Protein AF-A0A968VS50-F1 (afdb_monomer_lite)

pLDDT: mean 87.16, std 15.45, range [24.31, 98.12]

Secondary structure (DSSP, 8-state):
--SS-TTTTHHHHHHHHHHHHHHHHH-TT-EEEE-SS-HHHHHHHHHHH-TTSEEEE--SGGGHHHHHHHHHT--GGGEEEE--EETTEEEE-EEEETTEE-HHHHHHHHHHTHHHHTTTPPTT-TTSHHHHHHHHHHSSEEEGGGGSSSTT---GGG-SSHHHHHHHT--HHHHHHHHHHHHHHHHHHHHHHHH-TTS-HHHHS-------SHHHHHHHHHH---EEEEEEEE-TT-SSTTS-TTSEEEEEEEEETTEEEEPP-----HHHHHHHIIIIIHHHHHHHHHHHHT-HHHHHHHHHTSTT---HHHHHHHHHHHHHSGGGHHHHHHHHS------------------------EEEEPPP---TTS----STTTTTTTTS--EE---TTSHHHHHHHHHHHHHHHHHHHHS----B---EEEEEE--TT----SSPPPPHHHHHH----TTSTT--EEEEHHHHHHH-TTB--TTEEEEEEETT-EE--HHHHHHHHHHHHHTTTSEEEESS----EEEEETTEEEEEEETTEEEE-S-EEE--GGGHHHHHHTTT-----EEEEEEEEEE-GGGGT-S-PPEEEEEEEETTEEEEEEEETTTEEEEEE--SS--GGGB--SSS---SPPTTHHHHHHHHHTTTB--SS--EEEEEEEEEEE-SSS--EEEE-SS-TTEEEEE--TT-HHHHHHHHHHHHHHHHHHSS-EEE-HHHHSS--EEE-GGG-GGGGG--

Structure (mmCIF, N/CA/C/O backbone):
data_AF-A0A968VS50-F1
#
_entry.id   AF-A0A968VS50-F1
#
loop_
_atom_site.group_PDB
_atom_site.id
_atom_site.type_symbol
_atom_site.label_atom_id
_atom_site.label_alt_id
_atom_site.label_comp_id
_atom_site.label_asym_id
_atom_site.label_entity_id
_atom_site.label_seq_id
_atom_site.pdbx_PDB_ins_code
_atom_site.Cartn_x
_atom_site.Cartn_y
_atom_site.Cartn_z
_atom_site.occupancy
_atom_site.B_iso_or_equiv
_atom_site.auth_seq_id
_atom_site.auth_comp_id
_atom_site.auth_asym_id
_atom_site.auth_atom_id
_atom_site.pdbx_PDB_model_num
ATOM 1 N N . MET A 1 1 ? 20.458 -5.448 -31.251 1.00 41.75 1 MET A N 1
ATOM 2 C CA . MET A 1 1 ? 19.300 -4.591 -31.596 1.00 41.75 1 MET A CA 1
ATOM 3 C C . MET A 1 1 ? 17.964 -5.256 -31.266 1.00 41.75 1 MET A C 1
ATOM 5 O O . MET A 1 1 ? 16.954 -4.964 -31.891 1.00 41.75 1 MET A O 1
ATOM 9 N N . HIS A 1 2 ? 17.900 -6.093 -30.235 1.00 52.62 2 HIS A N 1
ATOM 10 C CA . HIS A 1 2 ? 16.619 -6.497 -29.668 1.00 52.62 2 HIS A CA 1
ATOM 11 C C . HIS A 1 2 ? 16.722 -6.304 -28.158 1.00 52.62 2 HIS A C 1
ATOM 13 O O . HIS A 1 2 ? 17.780 -6.543 -27.582 1.00 52.62 2 HIS A O 1
ATOM 19 N N . ASP A 1 3 ? 15.669 -5.733 -27.574 1.00 48.69 3 ASP A N 1
ATOM 20 C CA . ASP A 1 3 ? 15.608 -5.327 -26.161 1.00 48.69 3 ASP A CA 1
ATOM 21 C C . ASP A 1 3 ? 15.665 -6.506 -25.198 1.00 48.69 3 ASP A C 1
ATOM 23 O O . ASP A 1 3 ? 16.250 -6.473 -24.122 1.00 48.69 3 ASP A O 1
ATOM 27 N N . GLU A 1 4 ? 15.070 -7.598 -25.645 1.00 58.56 4 GLU A N 1
ATOM 28 C CA . GLU A 1 4 ? 14.994 -8.840 -24.918 1.00 58.56 4 GLU A CA 1
ATOM 29 C C . GLU A 1 4 ? 16.000 -9.771 -25.581 1.00 58.56 4 GLU A C 1
ATOM 31 O O . GLU A 1 4 ? 16.084 -9.820 -26.812 1.00 58.56 4 GLU A O 1
ATOM 36 N N . ALA A 1 5 ? 16.799 -10.473 -24.780 1.00 54.56 5 ALA A N 1
ATOM 37 C CA . ALA A 1 5 ? 17.771 -11.416 -25.298 1.00 54.56 5 ALA A CA 1
ATOM 38 C C . ALA A 1 5 ? 17.002 -12.563 -25.968 1.00 54.56 5 ALA A C 1
ATOM 40 O O . ALA A 1 5 ? 16.513 -13.487 -25.317 1.00 54.56 5 ALA A O 1
ATOM 41 N N . PHE A 1 6 ? 16.825 -12.399 -27.274 1.00 53.97 6 PHE A N 1
ATOM 42 C CA . PHE A 1 6 ? 15.769 -12.934 -28.125 1.00 53.97 6 PHE A CA 1
ATOM 43 C C . PHE A 1 6 ? 15.953 -14.427 -28.397 1.00 53.97 6 PHE A C 1
ATOM 45 O O . PHE A 1 6 ? 16.160 -14.828 -29.532 1.00 53.97 6 PHE A O 1
ATOM 52 N N . TRP A 1 7 ? 16.025 -15.226 -27.329 1.00 62.31 7 TRP A N 1
ATOM 53 C CA . TRP A 1 7 ? 16.368 -16.651 -27.324 1.00 62.31 7 TRP A CA 1
ATOM 54 C C . TRP A 1 7 ? 16.539 -17.210 -25.893 1.00 62.31 7 TRP A C 1
ATOM 56 O O . TRP A 1 7 ? 16.279 -18.391 -25.660 1.00 62.31 7 TRP A O 1
ATOM 66 N N . ILE A 1 8 ? 17.021 -16.408 -24.926 1.00 66.81 8 ILE A N 1
ATOM 67 C CA . ILE A 1 8 ? 17.476 -16.884 -23.594 1.00 66.81 8 ILE A CA 1
ATOM 68 C C . ILE A 1 8 ? 16.507 -16.578 -22.442 1.00 66.81 8 ILE A C 1
ATOM 70 O O . ILE A 1 8 ? 16.835 -16.837 -21.284 1.00 66.81 8 ILE A O 1
ATOM 74 N N . ASN A 1 9 ? 15.289 -16.098 -22.714 1.00 88.12 9 ASN A N 1
ATOM 75 C CA . ASN A 1 9 ? 14.320 -15.754 -21.662 1.00 88.12 9 ASN A CA 1
ATOM 76 C C . ASN A 1 9 ? 13.769 -16.969 -20.883 1.00 88.12 9 ASN A C 1
ATOM 78 O O . ASN A 1 9 ? 12.907 -16.805 -20.023 1.00 88.12 9 ASN A O 1
ATOM 82 N N . PHE A 1 10 ? 14.265 -18.184 -21.143 1.00 91.44 10 PHE A N 1
ATOM 83 C CA . PHE A 1 10 ? 13.869 -19.431 -20.479 1.00 91.44 10 PHE A CA 1
ATOM 84 C C . PHE A 1 10 ? 13.774 -19.304 -18.951 1.00 91.44 10 PHE A C 1
ATOM 86 O O . PHE A 1 10 ? 12.756 -19.674 -18.367 1.00 91.44 10 PHE A O 1
ATOM 93 N N . TYR A 1 11 ? 14.812 -18.767 -18.301 1.00 91.56 11 TYR A N 1
ATOM 94 C CA . TYR A 1 11 ? 14.841 -18.638 -16.840 1.00 91.56 11 TYR A CA 1
ATOM 95 C C . TYR A 1 11 ? 13.821 -17.618 -16.329 1.00 91.56 11 TYR A C 1
ATOM 97 O O . TYR A 1 11 ? 13.159 -17.858 -15.320 1.00 91.56 11 TYR A O 1
ATOM 105 N N . GLN A 1 12 ? 13.632 -16.526 -17.066 1.00 91.94 12 GLN A N 1
ATOM 106 C CA . GLN A 1 12 ? 12.697 -15.460 -16.720 1.00 91.94 12 GLN A CA 1
ATOM 107 C C . GLN A 1 12 ? 11.252 -15.923 -16.869 1.00 91.94 12 GLN A C 1
ATOM 109 O O . GLN A 1 12 ? 10.466 -15.757 -15.942 1.00 91.94 12 GLN A O 1
ATOM 114 N N . LEU A 1 13 ? 10.918 -16.598 -17.972 1.00 93.62 13 LEU A N 1
ATOM 115 C CA . LEU A 1 13 ? 9.596 -17.195 -18.161 1.00 93.62 13 LEU A CA 1
ATOM 116 C C . LEU A 1 13 ? 9.286 -18.213 -17.056 1.00 93.62 13 LEU A C 1
ATOM 118 O O . LEU A 1 13 ? 8.202 -18.155 -16.479 1.00 93.62 13 LEU A O 1
ATOM 122 N N . ARG A 1 14 ? 10.245 -19.074 -16.682 1.00 93.75 14 ARG A N 1
ATOM 123 C CA . ARG A 1 14 ? 10.064 -20.017 -15.563 1.00 93.75 14 ARG A CA 1
ATOM 124 C C . ARG A 1 14 ? 9.840 -19.322 -14.224 1.00 93.75 14 ARG A C 1
ATOM 126 O O . ARG A 1 14 ? 8.967 -19.750 -13.475 1.00 93.75 14 ARG A O 1
ATOM 133 N N . LEU A 1 15 ? 10.598 -18.266 -13.930 1.00 95.00 15 LEU A N 1
ATOM 134 C CA . LEU A 1 15 ? 10.421 -17.478 -12.710 1.00 95.00 15 LEU A CA 1
ATOM 135 C C . LEU A 1 15 ? 9.034 -16.826 -12.665 1.00 95.00 15 LEU A C 1
ATOM 137 O O . LEU A 1 15 ? 8.356 -16.860 -11.639 1.00 95.00 15 LEU A O 1
ATOM 141 N N . PHE A 1 16 ? 8.597 -16.242 -13.780 1.00 96.00 16 PHE A N 1
ATOM 142 C CA . PHE A 1 16 ? 7.290 -15.599 -13.868 1.00 96.00 16 PHE A CA 1
ATOM 143 C C . PHE A 1 16 ? 6.165 -16.612 -13.639 1.00 96.00 16 PHE A C 1
ATOM 145 O O . PHE A 1 16 ? 5.224 -16.326 -12.901 1.00 96.00 16 PHE A O 1
ATOM 152 N N . GLU A 1 17 ? 6.281 -17.812 -14.216 1.00 95.62 17 GLU A N 1
ATOM 153 C CA . GLU A 1 17 ? 5.327 -18.894 -13.972 1.00 95.62 17 GLU A CA 1
ATOM 154 C C . GLU A 1 17 ? 5.295 -19.324 -12.509 1.00 95.62 17 GLU A C 1
ATOM 156 O O . GLU A 1 17 ? 4.209 -19.367 -11.939 1.00 95.62 17 GLU A O 1
ATOM 161 N N . SER A 1 18 ? 6.450 -19.570 -11.879 1.00 96.44 18 SER A N 1
ATOM 162 C CA . SER A 1 18 ? 6.471 -20.019 -10.481 1.00 96.44 18 SER A CA 1
ATOM 163 C C . SER A 1 18 ? 5.811 -19.008 -9.542 1.00 96.44 18 SER A C 1
ATOM 165 O O . SER A 1 18 ? 5.086 -19.387 -8.628 1.00 96.44 18 SER A O 1
ATOM 167 N N . VAL A 1 19 ? 5.997 -17.708 -9.802 1.00 96.44 19 VAL A N 1
ATOM 168 C CA . VAL A 1 19 ? 5.354 -16.650 -9.010 1.00 96.44 19 VAL A CA 1
ATOM 169 C C . VAL A 1 19 ? 3.837 -16.646 -9.210 1.00 96.44 19 VAL A C 1
ATOM 171 O O . VAL A 1 19 ? 3.094 -16.485 -8.242 1.00 96.44 19 VAL A O 1
ATOM 174 N N . ILE A 1 20 ? 3.353 -16.832 -10.441 1.00 96.75 20 ILE A N 1
ATOM 175 C CA . ILE A 1 20 ? 1.912 -16.888 -10.719 1.00 96.75 20 ILE A CA 1
ATOM 176 C C . ILE A 1 20 ? 1.271 -18.141 -10.117 1.00 96.75 20 ILE A C 1
ATOM 178 O O . ILE A 1 20 ? 0.179 -18.040 -9.557 1.00 96.75 20 ILE A O 1
ATOM 182 N N . GLU A 1 21 ? 1.934 -19.294 -10.185 1.00 96.50 21 GLU A N 1
ATOM 183 C CA . GLU A 1 21 ? 1.458 -20.539 -9.572 1.00 96.50 21 GLU A CA 1
ATOM 184 C C . GLU A 1 21 ? 1.296 -20.383 -8.050 1.00 96.50 21 GLU A C 1
ATOM 186 O O . GLU A 1 21 ? 0.225 -20.686 -7.511 1.00 96.50 21 GLU A O 1
ATOM 191 N N . ASP A 1 22 ? 2.295 -19.809 -7.373 1.00 95.62 22 ASP A N 1
ATOM 192 C CA . ASP A 1 22 ? 2.225 -19.500 -5.941 1.00 95.62 22 ASP A CA 1
ATOM 193 C C . ASP A 1 22 ? 1.134 -18.466 -5.631 1.00 95.62 22 ASP A C 1
ATOM 195 O O . ASP A 1 22 ? 0.355 -18.636 -4.688 1.00 95.62 22 ASP A O 1
ATOM 199 N N . MET A 1 23 ? 1.020 -17.410 -6.441 1.00 96.94 23 MET A N 1
ATOM 200 C CA . MET A 1 23 ? -0.005 -16.379 -6.269 1.00 96.94 23 MET A CA 1
ATOM 201 C C . MET A 1 23 ? -1.415 -16.968 -6.380 1.00 96.94 23 MET A C 1
ATOM 203 O O . MET A 1 23 ? -2.275 -16.671 -5.551 1.00 96.94 23 MET A O 1
ATOM 207 N N . LEU A 1 24 ? -1.671 -17.826 -7.369 1.00 94.31 24 LEU A N 1
ATOM 208 C CA . LEU A 1 24 ? -2.971 -18.474 -7.545 1.00 94.31 24 LEU A CA 1
ATOM 209 C C . LEU A 1 24 ? -3.288 -19.462 -6.413 1.00 94.31 24 LEU A C 1
ATOM 211 O O . LEU A 1 24 ? -4.457 -19.611 -6.049 1.00 94.31 24 LEU A O 1
ATOM 215 N N . ALA A 1 25 ? -2.273 -20.100 -5.827 1.00 92.06 25 ALA A N 1
ATOM 216 C CA . ALA A 1 25 ? -2.442 -21.006 -4.695 1.00 92.06 25 ALA A CA 1
ATOM 217 C C . ALA A 1 25 ? -2.683 -20.270 -3.363 1.00 92.06 25 ALA A C 1
ATOM 219 O O . ALA A 1 25 ? -3.529 -20.689 -2.570 1.00 92.06 25 ALA A O 1
ATOM 220 N N . ILE A 1 26 ? -1.948 -19.185 -3.106 1.00 90.38 26 ILE A N 1
ATOM 221 C CA . ILE A 1 26 ? -1.891 -18.512 -1.798 1.00 90.38 26 ILE A CA 1
ATOM 222 C C . ILE A 1 26 ? -2.847 -17.316 -1.735 1.00 90.38 26 ILE A C 1
ATOM 224 O O . ILE A 1 26 ? -3.535 -17.111 -0.733 1.00 90.38 26 ILE A O 1
ATOM 228 N N . CYS A 1 27 ? -2.898 -16.507 -2.792 1.00 88.06 27 CYS A N 1
ATOM 229 C CA . CYS A 1 27 ? -3.612 -15.234 -2.826 1.00 88.06 27 CYS A CA 1
ATOM 230 C C . CYS A 1 27 ? -4.260 -14.971 -4.202 1.00 88.06 27 CYS A C 1
ATOM 232 O O . CYS A 1 27 ? -3.963 -13.967 -4.848 1.00 88.06 27 CYS A O 1
ATOM 234 N N . PRO A 1 28 ? -5.235 -15.793 -4.641 1.00 90.88 28 PRO A N 1
ATOM 235 C CA . PRO A 1 28 ? -5.781 -15.768 -6.010 1.00 90.88 28 PRO A CA 1
ATOM 236 C C . PRO A 1 28 ? -6.480 -14.460 -6.418 1.00 90.88 28 PRO A C 1
ATOM 238 O O . PRO A 1 28 ? -6.901 -14.301 -7.561 1.00 90.88 28 PRO A O 1
ATOM 241 N N . GLN A 1 29 ? -6.676 -13.529 -5.483 1.00 88.06 29 GLN A N 1
ATOM 242 C CA . GLN A 1 29 ? -7.247 -12.210 -5.750 1.00 88.06 29 GLN A CA 1
ATOM 243 C C . GLN A 1 29 ? -6.201 -11.097 -5.886 1.00 88.06 29 GLN A C 1
ATOM 245 O O . GLN A 1 29 ? -6.599 -9.978 -6.231 1.00 88.06 29 GLN A O 1
ATOM 250 N N . ALA A 1 30 ? -4.923 -11.386 -5.627 1.00 92.94 30 ALA A N 1
ATOM 251 C CA . ALA A 1 30 ? -3.821 -10.442 -5.742 1.00 92.94 30 ALA A CA 1
ATOM 252 C C . ALA A 1 30 ? -3.549 -10.061 -7.203 1.00 92.94 30 ALA A C 1
ATOM 254 O O . ALA A 1 30 ? -3.899 -10.790 -8.132 1.00 92.94 30 ALA A O 1
ATOM 255 N N . TRP A 1 31 ? -2.940 -8.890 -7.382 1.00 95.19 31 TRP A N 1
ATOM 256 C CA . TRP A 1 31 ? -2.419 -8.436 -8.666 1.00 95.19 31 TRP A CA 1
ATOM 257 C C . TRP A 1 31 ? -0.931 -8.757 -8.756 1.00 95.19 31 TRP A C 1
ATOM 259 O O . TRP A 1 31 ? -0.174 -8.403 -7.853 1.00 95.19 31 TRP A O 1
ATOM 269 N N . TYR A 1 32 ? -0.514 -9.356 -9.867 1.00 96.12 32 TYR A N 1
ATOM 270 C CA . TYR A 1 32 ? 0.888 -9.446 -10.245 1.00 96.12 32 TYR A CA 1
ATOM 271 C C . TYR A 1 32 ? 1.262 -8.216 -11.075 1.00 96.12 32 TYR A C 1
ATOM 273 O O . TYR A 1 32 ? 0.777 -8.045 -12.197 1.00 96.12 32 TYR A O 1
ATOM 281 N N . ILE A 1 33 ? 2.089 -7.342 -10.496 1.00 95.69 33 ILE A N 1
ATOM 282 C CA . ILE A 1 33 ? 2.644 -6.165 -11.171 1.00 95.69 33 ILE A CA 1
ATOM 283 C C . ILE A 1 33 ? 4.039 -6.539 -11.665 1.00 95.69 33 ILE A C 1
ATOM 285 O O . ILE A 1 33 ? 4.970 -6.640 -10.869 1.00 95.69 33 ILE A O 1
ATOM 289 N N . GLN A 1 34 ? 4.167 -6.762 -12.970 1.00 94.31 34 GLN A N 1
ATOM 290 C CA . GLN A 1 34 ? 5.419 -7.152 -13.599 1.00 94.31 34 GLN A CA 1
ATOM 291 C C . GLN A 1 34 ? 6.181 -5.941 -14.149 1.00 94.31 34 GLN A C 1
ATOM 293 O O . GLN A 1 34 ? 5.671 -5.203 -14.982 1.00 94.31 34 GLN A O 1
ATOM 298 N N . ILE A 1 35 ? 7.427 -5.781 -13.731 1.00 92.06 35 ILE A N 1
ATOM 299 C CA . ILE A 1 35 ? 8.371 -4.749 -14.188 1.00 92.06 35 ILE A CA 1
ATOM 300 C C . ILE A 1 35 ? 9.684 -5.338 -14.714 1.00 92.06 35 ILE A C 1
ATOM 302 O O . ILE A 1 35 ? 10.461 -4.640 -15.355 1.00 92.06 35 ILE A O 1
ATOM 306 N N . ALA A 1 36 ? 9.953 -6.616 -14.445 1.00 89.50 36 ALA A N 1
ATOM 307 C CA . ALA A 1 36 ? 11.129 -7.306 -14.940 1.00 89.50 36 ALA A CA 1
ATOM 308 C C . ALA A 1 36 ? 10.938 -7.693 -16.409 1.00 89.50 36 ALA A C 1
ATOM 310 O O . ALA A 1 36 ? 9.957 -8.346 -16.777 1.00 89.50 36 ALA A O 1
ATOM 311 N N . ASN A 1 37 ? 11.919 -7.333 -17.233 1.00 88.00 37 ASN A N 1
ATOM 312 C CA . ASN A 1 37 ? 11.958 -7.769 -18.618 1.00 88.00 37 ASN A CA 1
ATOM 313 C C . ASN A 1 37 ? 12.189 -9.290 -18.719 1.00 88.00 37 ASN A C 1
ATOM 315 O O . ASN A 1 37 ? 12.874 -9.866 -17.866 1.00 88.00 37 ASN A O 1
ATOM 319 N N . PRO A 1 38 ? 11.620 -9.960 -19.737 1.00 90.81 38 PRO A N 1
ATOM 320 C CA . PRO A 1 38 ? 10.837 -9.392 -20.841 1.00 90.81 38 PRO A CA 1
ATOM 321 C C . PRO A 1 38 ? 9.368 -9.110 -20.469 1.00 90.81 38 PRO A C 1
ATOM 323 O O . PRO A 1 38 ? 8.590 -10.042 -20.239 1.00 90.81 38 PRO A O 1
ATOM 326 N N . VAL A 1 39 ? 8.940 -7.841 -20.450 1.00 93.50 39 VAL A N 1
ATOM 327 C CA . VAL A 1 39 ? 7.535 -7.505 -20.149 1.00 93.50 39 VAL A CA 1
ATOM 328 C C . VAL A 1 39 ? 6.629 -7.936 -21.307 1.00 93.50 39 VAL A C 1
ATOM 330 O O . VAL A 1 39 ? 5.550 -8.481 -21.067 1.00 93.50 39 VAL A O 1
ATOM 333 N N . LYS A 1 40 ? 7.069 -7.788 -22.564 1.00 93.56 40 LYS A N 1
ATOM 334 C CA . LYS A 1 40 ? 6.284 -8.184 -23.746 1.00 93.56 40 LYS A CA 1
ATOM 335 C C . LYS A 1 40 ? 6.015 -9.684 -23.783 1.00 93.56 40 LYS A C 1
ATOM 337 O O . LYS A 1 40 ? 4.853 -10.109 -23.817 1.00 93.56 40 LYS A O 1
ATOM 342 N N . ALA A 1 41 ? 7.079 -10.489 -23.765 1.00 94.19 41 ALA A N 1
ATOM 343 C CA . ALA A 1 41 ? 6.965 -11.944 -23.795 1.00 94.19 41 ALA A CA 1
ATOM 344 C C . ALA A 1 41 ? 6.325 -12.478 -22.506 1.00 94.19 41 ALA A C 1
ATOM 346 O O . ALA A 1 41 ? 5.437 -13.326 -22.575 1.00 94.19 41 ALA A O 1
ATOM 347 N N . GLY A 1 42 ? 6.698 -11.929 -21.344 1.00 95.12 42 GLY A N 1
ATOM 348 C CA . GLY A 1 42 ? 6.170 -12.332 -20.042 1.00 95.12 42 GLY A CA 1
ATOM 349 C C . GLY A 1 42 ? 4.662 -12.128 -19.921 1.00 95.12 42 GLY A C 1
ATOM 350 O O . GLY A 1 42 ? 3.941 -13.077 -19.627 1.00 95.12 42 GLY A O 1
ATOM 351 N N . ILE A 1 43 ? 4.149 -10.927 -20.207 1.00 97.31 43 ILE A N 1
ATOM 352 C CA . ILE A 1 43 ? 2.703 -10.654 -20.132 1.00 97.31 43 ILE A CA 1
ATOM 353 C C . ILE A 1 43 ? 1.933 -11.478 -21.165 1.00 97.31 43 ILE A C 1
ATOM 355 O O . ILE A 1 43 ? 0.890 -12.039 -20.833 1.00 97.31 43 ILE A O 1
ATOM 359 N N . THR A 1 44 ? 2.453 -11.601 -22.391 1.00 97.50 44 THR A N 1
ATOM 360 C CA . THR A 1 44 ? 1.835 -12.432 -23.436 1.00 97.50 44 THR A CA 1
ATOM 361 C C . THR A 1 44 ? 1.737 -13.894 -22.992 1.00 97.50 44 THR A C 1
ATOM 363 O O . THR A 1 44 ? 0.673 -14.506 -23.083 1.00 97.50 44 THR A O 1
ATOM 366 N N . HIS A 1 45 ? 2.830 -14.456 -22.470 1.00 96.75 45 HIS A N 1
ATOM 367 C CA . HIS A 1 45 ? 2.895 -15.833 -21.981 1.00 96.75 45 HIS A CA 1
ATOM 368 C C . HIS A 1 45 ? 1.945 -16.079 -20.815 1.00 96.75 45 HIS A C 1
ATOM 370 O O . HIS A 1 45 ? 1.096 -16.972 -20.872 1.00 96.75 45 HIS A O 1
ATOM 376 N N . LEU A 1 46 ? 2.055 -15.256 -19.771 1.00 97.25 46 LEU A N 1
ATOM 377 C CA . LEU A 1 46 ? 1.272 -15.425 -18.557 1.00 97.25 46 LEU A CA 1
ATOM 378 C C . LEU A 1 46 ? -0.223 -15.248 -18.821 1.00 97.25 46 LEU A C 1
ATOM 380 O O . LEU A 1 46 ? -1.015 -16.041 -18.328 1.00 97.25 46 LEU A O 1
ATOM 384 N N . ALA A 1 47 ? -0.622 -14.273 -19.641 1.00 96.38 47 ALA A N 1
ATOM 385 C CA . ALA A 1 47 ? -2.029 -14.068 -19.972 1.00 96.38 47 ALA A CA 1
ATOM 386 C C . ALA A 1 47 ? -2.623 -15.212 -20.810 1.00 96.38 47 ALA A C 1
ATOM 388 O O . ALA A 1 47 ? -3.797 -15.545 -20.647 1.00 96.38 47 ALA A O 1
ATOM 389 N N . ARG A 1 48 ? -1.825 -15.833 -21.693 1.00 96.81 48 ARG A N 1
ATOM 390 C CA . ARG A 1 48 ? -2.243 -17.018 -22.460 1.00 96.81 48 ARG A CA 1
ATOM 391 C C . ARG A 1 48 ? -2.407 -18.246 -21.569 1.00 96.81 48 ARG A C 1
ATOM 393 O O . ARG A 1 48 ? -3.346 -19.017 -21.762 1.00 96.81 48 ARG A O 1
ATOM 400 N N . ARG A 1 49 ? -1.476 -18.450 -20.635 1.00 96.62 49 ARG A N 1
ATOM 401 C CA . ARG A 1 49 ? -1.398 -19.664 -19.812 1.00 96.62 49 ARG A CA 1
ATOM 402 C C . ARG A 1 49 ? -2.266 -19.608 -18.552 1.00 96.62 49 ARG A C 1
ATOM 404 O O . ARG A 1 49 ? -2.824 -20.636 -18.181 1.00 96.62 49 ARG A O 1
ATOM 411 N N . TYR A 1 50 ? -2.409 -18.430 -17.949 1.00 96.81 50 TYR A N 1
ATOM 412 C CA . TYR A 1 50 ? -3.113 -18.192 -16.684 1.00 96.81 50 TYR A CA 1
ATOM 413 C C . TYR A 1 50 ? -4.161 -17.072 -16.836 1.00 96.81 50 TYR A C 1
ATOM 415 O O . TYR A 1 50 ? -4.031 -16.009 -16.223 1.00 96.81 50 TYR A O 1
ATOM 423 N N . PRO A 1 51 ? -5.206 -17.259 -17.664 1.00 94.31 51 PRO A N 1
ATOM 424 C CA . PRO A 1 51 ? -6.205 -16.222 -17.947 1.00 94.31 51 PRO A CA 1
ATOM 425 C C . PRO A 1 51 ? -7.017 -15.767 -16.719 1.00 94.31 51 PRO A C 1
ATOM 427 O O . PRO A 1 51 ? -7.680 -14.732 -16.762 1.00 94.31 51 PRO A O 1
ATOM 430 N N . GLU A 1 52 ? -7.009 -16.535 -15.630 1.00 93.50 52 GLU A N 1
ATOM 431 C CA . GLU A 1 52 ? -7.624 -16.191 -14.348 1.00 93.50 52 GLU A CA 1
ATOM 432 C C . GLU A 1 52 ? -6.777 -15.242 -13.487 1.00 93.50 52 GLU A C 1
ATOM 434 O O . GLU A 1 52 ? -7.312 -14.618 -12.565 1.00 93.50 52 GLU A O 1
ATOM 439 N N . ALA A 1 53 ? -5.473 -15.138 -13.759 1.00 95.56 53 ALA A N 1
ATOM 440 C CA . ALA A 1 53 ? -4.560 -14.323 -12.975 1.00 95.56 53 ALA A CA 1
ATOM 441 C C . ALA A 1 53 ? -4.734 -12.834 -13.305 1.00 95.56 53 ALA A C 1
ATOM 443 O O . ALA A 1 53 ? -4.848 -12.427 -14.462 1.00 95.56 53 ALA A O 1
ATOM 444 N N . LYS A 1 54 ? -4.726 -11.987 -12.271 1.00 95.69 54 LYS A N 1
ATOM 445 C CA . LYS A 1 54 ? -4.774 -10.531 -12.438 1.00 95.69 54 LYS A CA 1
ATOM 446 C C . LYS A 1 54 ? -3.359 -10.018 -12.663 1.00 95.69 54 LYS A C 1
ATOM 448 O O . LYS A 1 54 ? -2.587 -9.903 -11.715 1.00 95.69 54 LYS A O 1
ATOM 453 N N . ILE A 1 55 ? -3.018 -9.742 -13.914 1.00 96.44 55 ILE A N 1
ATOM 454 C CA . ILE A 1 55 ? -1.654 -9.398 -14.318 1.00 96.44 55 ILE A CA 1
ATOM 455 C C . ILE A 1 55 ? -1.646 -8.025 -14.988 1.00 96.44 55 ILE A C 1
ATOM 457 O O . ILE A 1 55 ? -2.519 -7.712 -15.799 1.00 96.44 55 ILE A O 1
ATOM 461 N N . VAL A 1 56 ? -0.637 -7.223 -14.670 1.00 96.94 56 VAL A N 1
ATOM 462 C CA . VAL A 1 56 ? -0.303 -5.995 -15.393 1.00 96.94 56 VAL A CA 1
ATOM 463 C C . VAL A 1 56 ? 1.204 -5.863 -15.495 1.00 96.94 56 VAL A C 1
ATOM 465 O O . VAL A 1 56 ? 1.908 -6.103 -14.519 1.00 96.94 56 VAL A O 1
ATOM 468 N N . GLY A 1 57 ? 1.703 -5.476 -16.663 1.00 96.88 57 GLY A N 1
ATOM 469 C CA . GLY A 1 57 ? 3.097 -5.088 -16.821 1.00 96.88 57 GLY A CA 1
ATOM 470 C C . GLY A 1 57 ? 3.263 -3.570 -16.785 1.00 96.88 57 GLY A C 1
ATOM 471 O O . GLY A 1 57 ? 2.382 -2.840 -17.238 1.00 96.88 57 GLY A O 1
ATOM 472 N N . LEU A 1 58 ? 4.400 -3.082 -16.307 1.00 95.12 58 LEU A N 1
ATOM 473 C CA . LEU A 1 58 ? 4.777 -1.668 -16.302 1.00 95.12 58 LEU A CA 1
ATOM 474 C C . LEU A 1 58 ? 6.197 -1.525 -16.867 1.00 95.12 58 LEU A C 1
ATOM 476 O O . LEU A 1 58 ? 7.013 -2.429 -16.728 1.00 95.12 58 LEU A O 1
ATOM 480 N N . CYS A 1 59 ? 6.468 -0.401 -17.525 1.00 91.19 59 CYS A N 1
ATOM 481 C CA . CYS A 1 59 ? 7.765 -0.062 -18.110 1.00 91.19 59 CYS A CA 1
ATOM 482 C C . CYS A 1 59 ? 7.930 1.467 -18.105 1.00 91.19 59 CYS A C 1
ATOM 484 O O . CYS A 1 59 ? 6.940 2.196 -18.011 1.00 91.19 59 CYS A O 1
ATOM 486 N N . HIS A 1 60 ? 9.167 1.953 -18.210 1.00 88.00 60 HIS A N 1
ATOM 487 C CA . HIS A 1 60 ? 9.515 3.378 -18.198 1.00 88.00 60 HIS A CA 1
ATOM 488 C C . HIS A 1 60 ? 9.644 3.997 -19.589 1.00 88.00 60 HIS A C 1
ATOM 490 O O . HIS A 1 60 ? 9.752 5.219 -19.681 1.00 88.00 60 HIS A O 1
ATOM 496 N N . GLY A 1 61 ? 9.610 3.194 -20.661 1.00 82.00 61 GLY A N 1
ATOM 497 C CA . GLY A 1 61 ? 9.894 3.645 -22.030 1.00 82.00 61 GLY A CA 1
ATOM 498 C C . GLY A 1 61 ? 9.058 4.852 -22.477 1.00 82.00 61 GLY A C 1
ATOM 499 O O . GLY A 1 61 ? 9.555 5.744 -23.165 1.00 82.00 61 GLY A O 1
ATOM 500 N N . PHE A 1 62 ? 7.816 4.971 -21.997 1.00 88.31 62 PHE A N 1
ATOM 501 C CA . PHE A 1 62 ? 6.944 6.119 -22.277 1.00 88.31 62 PHE A CA 1
ATOM 502 C C . PHE A 1 62 ? 7.483 7.470 -21.775 1.00 88.31 62 PHE A C 1
ATOM 504 O O . PHE A 1 62 ? 7.049 8.523 -22.251 1.00 88.31 62 PHE A O 1
ATOM 511 N N . GLY A 1 63 ? 8.442 7.464 -20.843 1.00 89.31 63 GLY A N 1
ATOM 512 C CA . GLY A 1 63 ? 9.089 8.660 -20.306 1.00 89.31 63 GLY A CA 1
ATOM 513 C C . GLY A 1 63 ? 9.742 9.544 -21.376 1.00 89.31 63 GLY A C 1
ATOM 514 O O . GLY A 1 63 ? 9.851 10.754 -21.168 1.00 89.31 63 GLY A O 1
ATOM 515 N N . GLY A 1 64 ? 10.079 8.985 -22.548 1.00 90.31 64 GLY A N 1
ATOM 516 C CA . GLY A 1 64 ? 10.581 9.740 -23.704 1.00 90.31 64 GLY A CA 1
ATOM 517 C C . GLY A 1 64 ? 9.650 10.874 -24.158 1.00 90.31 64 GLY A C 1
ATOM 518 O O . GLY A 1 64 ? 10.122 11.910 -24.629 1.00 90.31 64 GLY A O 1
ATOM 519 N N . VAL A 1 65 ? 8.337 10.759 -23.915 1.00 94.19 65 VAL A N 1
ATOM 520 C CA . VAL A 1 65 ? 7.376 11.841 -24.198 1.00 94.19 65 VAL A CA 1
ATOM 521 C C . VAL A 1 65 ? 7.685 13.098 -23.379 1.00 94.19 65 VAL A C 1
ATOM 523 O O . VAL A 1 65 ? 7.567 14.212 -23.889 1.00 94.19 65 VAL A O 1
ATOM 526 N N . TYR A 1 66 ? 8.113 12.946 -22.124 1.00 92.94 66 TYR A N 1
ATOM 527 C CA . TYR A 1 66 ? 8.427 14.090 -21.268 1.00 92.94 66 TYR A CA 1
ATOM 528 C C . TYR A 1 66 ? 9.736 14.771 -21.671 1.00 92.94 66 TYR A C 1
ATOM 530 O O . TYR A 1 66 ? 9.822 15.993 -21.601 1.00 92.94 66 TYR A O 1
ATOM 538 N N . TYR A 1 67 ? 10.722 14.015 -22.165 1.00 92.62 67 TYR A N 1
ATOM 539 C CA . TYR A 1 67 ? 11.934 14.602 -22.745 1.00 92.62 67 TYR A CA 1
ATOM 540 C C . TYR A 1 67 ? 11.601 15.455 -23.975 1.00 92.62 67 TYR A C 1
ATOM 542 O O . TYR A 1 67 ? 12.084 16.579 -24.116 1.00 92.62 67 TYR A O 1
ATOM 550 N N . LEU A 1 68 ? 10.729 14.941 -24.846 1.00 94.00 68 LEU A N 1
ATOM 551 C CA . LEU A 1 68 ? 10.235 15.668 -26.011 1.00 94.00 68 LEU A CA 1
ATOM 552 C C . LEU A 1 68 ? 9.485 16.941 -25.595 1.00 94.00 68 LEU A C 1
ATOM 554 O O . LEU A 1 68 ? 9.750 18.012 -26.140 1.00 94.00 68 LEU A O 1
ATOM 558 N N . ALA A 1 69 ? 8.598 16.851 -24.602 1.00 94.25 69 ALA A N 1
ATOM 559 C CA . ALA A 1 69 ? 7.870 17.999 -24.067 1.00 94.25 69 ALA A CA 1
ATOM 560 C C . ALA A 1 69 ? 8.819 19.091 -23.546 1.00 94.25 69 ALA A C 1
ATOM 562 O O . ALA A 1 69 ? 8.671 20.252 -23.932 1.00 94.25 69 ALA A O 1
ATOM 563 N N . ASP A 1 70 ? 9.841 18.724 -22.768 1.00 93.94 70 ASP A N 1
ATOM 564 C CA . ASP A 1 70 ? 10.836 19.669 -22.251 1.00 93.94 70 ASP A CA 1
ATOM 565 C C . ASP A 1 70 ? 11.590 20.380 -23.389 1.00 93.94 70 ASP A C 1
ATOM 567 O O . ASP A 1 70 ? 11.794 21.594 -23.349 1.00 93.94 70 ASP A O 1
ATOM 571 N N . LYS A 1 71 ? 11.973 19.645 -24.442 1.00 92.50 71 LYS A N 1
ATOM 572 C CA . LYS A 1 71 ? 12.682 20.200 -25.611 1.00 92.50 71 LYS A CA 1
ATOM 573 C C . LYS A 1 71 ? 11.814 21.134 -26.447 1.00 92.50 71 LYS A C 1
ATOM 575 O O . LYS A 1 71 ? 12.335 22.074 -27.045 1.00 92.50 71 LYS A O 1
ATOM 580 N N . LEU A 1 72 ? 10.506 20.893 -26.474 1.00 94.81 72 LEU A N 1
ATOM 581 C CA . LEU A 1 72 ? 9.524 21.771 -27.107 1.00 94.81 72 LEU A CA 1
ATOM 582 C C . LEU A 1 72 ? 9.076 22.931 -26.196 1.00 94.81 72 LEU A C 1
ATOM 584 O O . LEU A 1 72 ? 8.345 23.807 -26.659 1.00 94.81 72 LEU A O 1
ATOM 588 N N . GLY A 1 73 ? 9.513 22.967 -24.931 1.00 94.94 73 GLY A N 1
ATOM 589 C CA . GLY A 1 73 ? 9.127 23.993 -23.958 1.00 94.94 73 GLY A CA 1
ATOM 590 C C . GLY A 1 73 ? 7.686 23.856 -23.455 1.00 94.94 73 GLY A C 1
ATOM 591 O O . GLY A 1 73 ? 7.032 24.864 -23.187 1.00 94.94 73 GLY A O 1
ATOM 592 N N . LEU A 1 74 ? 7.173 22.627 -23.368 1.00 95.81 74 LEU A N 1
ATOM 593 C CA . LEU A 1 74 ? 5.811 22.322 -22.929 1.00 95.81 74 LEU A CA 1
ATOM 594 C C . LEU A 1 74 ? 5.786 21.944 -21.441 1.00 95.81 74 LEU A C 1
ATOM 596 O O . LEU A 1 74 ? 6.614 21.168 -20.971 1.00 95.81 74 LEU A O 1
ATOM 600 N N . GLU A 1 75 ? 4.800 22.455 -20.704 1.00 92.50 75 GLU A N 1
ATOM 601 C CA . GLU A 1 75 ? 4.552 22.074 -19.306 1.00 92.50 75 GLU A CA 1
ATOM 602 C C . GLU A 1 75 ? 4.013 20.632 -19.237 1.00 92.50 75 GLU A C 1
ATOM 604 O O . GLU A 1 75 ? 2.964 20.335 -19.819 1.00 92.50 75 GLU A O 1
ATOM 609 N N . ARG A 1 76 ? 4.704 19.735 -18.517 1.00 90.69 76 ARG A N 1
ATOM 610 C CA . ARG A 1 76 ? 4.387 18.292 -18.457 1.00 90.69 76 ARG A CA 1
ATOM 611 C C . ARG A 1 76 ? 2.988 18.000 -17.907 1.00 90.69 76 ARG A C 1
ATOM 613 O O . ARG A 1 76 ? 2.354 17.034 -18.309 1.00 90.69 76 ARG A O 1
ATOM 620 N N . GLU A 1 77 ? 2.471 18.837 -17.018 1.00 86.12 77 GLU A N 1
ATOM 621 C CA . GLU A 1 77 ? 1.140 18.678 -16.418 1.00 86.12 77 GLU A CA 1
ATOM 622 C C . GLU A 1 77 ? 0.012 19.090 -17.376 1.00 86.12 77 GLU A C 1
ATOM 624 O O . GLU A 1 77 ? -1.163 18.851 -17.100 1.00 86.12 77 GLU A O 1
ATOM 629 N N . GLN A 1 78 ? 0.359 19.738 -18.490 1.00 91.38 78 GLN A N 1
ATOM 630 C CA . GLN A 1 78 ? -0.575 20.270 -19.481 1.00 91.38 78 GLN A CA 1
ATOM 631 C C . GLN A 1 78 ? -0.538 19.491 -20.803 1.00 91.38 78 GLN A C 1
ATOM 633 O O . GLN A 1 78 ? -1.214 19.895 -21.757 1.00 91.38 78 GLN A O 1
ATOM 638 N N . ILE A 1 79 ? 0.239 18.401 -20.882 1.00 93.75 79 ILE A N 1
ATOM 639 C CA . ILE A 1 79 ? 0.260 17.521 -22.053 1.00 93.75 79 ILE A CA 1
ATOM 640 C C . ILE A 1 79 ? -0.686 16.331 -21.883 1.00 93.75 79 ILE A C 1
ATOM 642 O O . ILE A 1 79 ? -0.838 15.770 -20.800 1.00 93.75 79 ILE A O 1
ATOM 646 N N . THR A 1 80 ? -1.285 15.905 -22.989 1.00 92.75 80 THR A N 1
ATOM 647 C CA . THR A 1 80 ? -1.927 14.590 -23.122 1.00 92.75 80 THR A CA 1
ATOM 648 C C . THR A 1 80 ? -1.475 13.967 -24.435 1.00 92.75 80 THR A C 1
ATOM 650 O O . THR A 1 80 ? -1.149 14.688 -25.377 1.00 92.75 80 THR A O 1
ATOM 653 N N . TYR A 1 81 ? -1.382 12.643 -24.503 1.00 94.62 81 TYR A N 1
ATOM 654 C CA . TYR A 1 81 ? -0.769 11.975 -25.648 1.00 94.62 81 TYR A CA 1
ATOM 655 C C . TYR A 1 81 ? -1.307 10.562 -25.860 1.00 94.62 81 TYR A C 1
ATOM 657 O O . TYR A 1 81 ? -1.889 9.955 -24.960 1.00 94.62 81 TYR A O 1
ATOM 665 N N . GLU A 1 82 ? -1.085 10.045 -27.065 1.00 95.06 82 GLU A N 1
ATOM 666 C CA . GLU A 1 82 ? -1.385 8.671 -27.459 1.00 95.06 82 GLU A CA 1
ATOM 667 C C . GLU A 1 82 ? -0.096 8.013 -27.970 1.00 95.06 82 GLU A C 1
ATOM 669 O O . GLU A 1 82 ? 0.541 8.532 -28.889 1.00 95.06 82 GLU A O 1
ATOM 674 N N . VAL A 1 83 ? 0.304 6.901 -27.343 1.00 95.38 83 VAL A N 1
ATOM 675 C CA . VAL A 1 83 ? 1.542 6.158 -27.648 1.00 95.38 83 VAL A CA 1
ATOM 676 C C . VAL A 1 83 ? 1.273 4.654 -27.817 1.00 95.38 83 VAL A C 1
ATOM 678 O O . VAL A 1 83 ? 1.692 3.857 -26.980 1.00 95.38 83 VAL A O 1
ATOM 681 N N . PRO A 1 84 ? 0.510 4.231 -28.842 1.00 96.31 84 PRO A N 1
ATOM 682 C CA . PRO A 1 84 ? 0.177 2.825 -29.032 1.00 96.31 84 PRO A CA 1
ATOM 683 C C . PRO A 1 84 ? 1.396 1.985 -29.413 1.00 96.31 84 PRO A C 1
ATOM 685 O O . PRO A 1 84 ? 2.315 2.450 -30.093 1.00 96.31 84 PRO A O 1
ATOM 688 N N . GLY A 1 85 ? 1.350 0.706 -29.052 1.00 95.94 85 GLY A N 1
ATOM 689 C CA . GLY A 1 85 ? 2.323 -0.272 -29.509 1.00 95.94 85 GLY A CA 1
ATOM 690 C C . GLY A 1 85 ? 2.372 -1.520 -28.644 1.00 95.94 85 GLY A C 1
ATOM 691 O O . GLY A 1 85 ? 1.394 -1.893 -27.995 1.00 95.94 85 GLY A O 1
ATOM 692 N N . VAL A 1 86 ? 3.527 -2.171 -28.657 1.00 95.50 86 VAL A N 1
ATOM 693 C CA . VAL A 1 86 ? 3.881 -3.259 -27.736 1.00 95.50 86 VAL A CA 1
ATOM 694 C C . VAL A 1 86 ? 5.100 -2.820 -26.936 1.00 95.50 86 VAL A C 1
ATOM 696 O O . VAL A 1 86 ? 5.762 -1.859 -27.324 1.00 95.50 86 VAL A O 1
ATOM 699 N N . ASN A 1 87 ? 5.415 -3.491 -25.832 1.00 93.25 87 ASN A N 1
ATOM 700 C CA . ASN A 1 87 ? 6.514 -3.033 -24.990 1.00 93.25 87 ASN A CA 1
ATOM 701 C C . ASN A 1 87 ? 7.852 -2.981 -25.758 1.00 93.25 87 ASN A C 1
ATOM 703 O O . ASN A 1 87 ? 8.174 -3.896 -26.535 1.00 93.25 87 ASN A O 1
ATOM 707 N N . HIS A 1 88 ? 8.568 -1.865 -25.572 1.00 90.81 88 HIS A N 1
ATOM 708 C CA . HIS A 1 88 ? 9.764 -1.443 -26.319 1.00 90.81 88 HIS A CA 1
ATOM 709 C C . HIS A 1 88 ? 9.559 -1.233 -27.835 1.00 90.81 88 HIS A C 1
ATOM 711 O O . HIS A 1 88 ? 10.505 -1.239 -28.620 1.00 90.81 88 HIS A O 1
ATOM 717 N N . PHE A 1 89 ? 8.308 -1.054 -28.263 1.00 93.94 89 PHE A N 1
ATOM 718 C CA . PHE A 1 89 ? 7.931 -0.647 -29.613 1.00 93.94 89 PHE A CA 1
ATOM 719 C C . PHE A 1 89 ? 6.651 0.197 -29.549 1.00 93.94 89 PHE A C 1
ATOM 721 O O . PHE A 1 89 ? 5.563 -0.247 -29.924 1.00 93.94 89 PHE A O 1
ATOM 728 N N . ILE A 1 90 ? 6.771 1.416 -29.032 1.00 94.62 90 ILE A N 1
ATOM 729 C CA . ILE A 1 90 ? 5.680 2.381 -28.872 1.00 94.62 90 ILE A CA 1
ATOM 730 C C . ILE A 1 90 ? 5.950 3.653 -29.672 1.00 94.62 90 ILE A C 1
ATOM 732 O O . ILE A 1 90 ? 7.084 4.124 -29.794 1.00 94.62 90 ILE A O 1
ATOM 736 N N . TRP A 1 91 ? 4.886 4.219 -30.231 1.00 96.38 91 TRP A N 1
ATOM 737 C CA . TRP A 1 91 ? 4.982 5.358 -31.138 1.00 96.38 91 TRP A CA 1
ATOM 738 C C . TRP A 1 91 ? 4.009 6.446 -30.733 1.00 96.38 91 TRP A C 1
ATOM 740 O O . TRP A 1 91 ? 2.816 6.197 -30.666 1.00 96.38 91 TRP A O 1
ATOM 750 N N . LEU A 1 92 ? 4.498 7.664 -30.529 1.00 97.44 92 LEU A N 1
ATOM 751 C CA . LEU A 1 92 ? 3.669 8.845 -30.331 1.00 97.44 92 LEU A CA 1
ATOM 752 C C . LEU A 1 92 ? 2.929 9.176 -31.630 1.00 97.44 92 LEU A C 1
ATOM 754 O O . LEU A 1 92 ? 3.530 9.637 -32.606 1.00 97.44 92 LEU A O 1
ATOM 758 N N . THR A 1 93 ? 1.622 8.927 -31.626 1.00 96.88 93 THR A N 1
ATOM 759 C CA . THR A 1 93 ? 0.705 9.200 -32.743 1.00 96.88 93 THR A CA 1
ATOM 760 C C . THR A 1 93 ? -0.046 10.511 -32.552 1.00 96.88 93 THR A C 1
ATOM 762 O O . THR A 1 93 ? -0.405 11.160 -33.533 1.00 96.88 93 THR A O 1
ATOM 765 N N . LYS A 1 94 ? -0.264 10.921 -31.297 1.00 96.19 94 LYS A N 1
ATOM 766 C CA . LYS A 1 94 ? -0.936 12.175 -30.943 1.00 96.19 94 LYS A CA 1
ATOM 767 C C . LYS A 1 94 ? -0.252 12.835 -29.759 1.00 96.19 94 LYS A C 1
ATOM 769 O O . LYS A 1 94 ? 0.065 12.168 -28.776 1.00 96.19 94 LYS A O 1
ATOM 774 N N . LEU A 1 95 ? -0.126 14.154 -29.819 1.00 96.69 95 LEU A N 1
ATOM 775 C CA . LEU A 1 95 ? 0.362 14.991 -28.732 1.00 96.69 95 LEU A CA 1
ATOM 776 C C . LEU A 1 95 ? -0.515 16.235 -28.658 1.00 96.69 95 LEU A C 1
ATOM 778 O O . LEU A 1 95 ? -0.659 16.938 -29.651 1.00 96.69 95 LEU A O 1
ATOM 782 N N . PHE A 1 96 ? -1.061 16.524 -27.484 1.00 97.12 96 PHE A N 1
ATOM 783 C CA . PHE A 1 96 ? -1.830 17.733 -27.223 1.00 97.12 96 PHE A CA 1
ATOM 784 C C . PHE A 1 96 ? -1.188 18.526 -26.095 1.00 97.12 96 PHE A C 1
ATOM 786 O O . PHE A 1 96 ? -0.752 17.947 -25.100 1.00 97.12 96 PHE A O 1
ATOM 793 N N . TYR A 1 97 ? -1.196 19.850 -26.213 1.00 97.25 97 TYR A N 1
ATOM 794 C CA . TYR A 1 97 ? -0.753 20.776 -25.178 1.00 97.25 97 TYR A CA 1
ATOM 795 C C . TYR A 1 97 ? -1.853 21.794 -24.897 1.00 97.25 97 TYR A C 1
ATOM 797 O O . TYR A 1 97 ? -2.302 22.491 -25.806 1.00 97.25 97 TYR A O 1
ATOM 805 N N . LYS A 1 98 ? -2.321 21.861 -23.644 1.00 93.88 98 LYS A N 1
ATOM 806 C CA . LYS A 1 98 ? -3.448 22.726 -23.235 1.00 93.88 98 LYS A CA 1
ATOM 807 C C . LYS A 1 98 ? -4.704 22.523 -24.106 1.00 93.88 98 LYS A C 1
ATOM 809 O O . LYS A 1 98 ? -5.467 23.454 -24.335 1.00 93.88 98 LYS A O 1
ATOM 814 N N . GLY A 1 99 ? -4.911 21.286 -24.569 1.00 92.88 99 GLY A N 1
ATOM 815 C CA . GLY A 1 99 ? -6.039 20.877 -25.413 1.00 92.88 99 GLY A CA 1
ATOM 816 C C . GLY A 1 99 ? -5.838 21.050 -26.925 1.00 92.88 99 GLY A C 1
ATOM 817 O O . GLY A 1 99 ? -6.681 20.579 -27.681 1.00 92.88 99 GLY A O 1
ATOM 818 N N . GLU A 1 100 ? -4.739 21.660 -27.371 1.00 96.50 100 GLU A N 1
ATOM 819 C CA . GLU A 1 100 ? -4.450 21.914 -28.791 1.00 96.50 100 GLU A CA 1
ATOM 820 C C . GLU A 1 100 ? -3.450 20.896 -29.355 1.00 96.50 100 GLU A C 1
ATOM 822 O O . GLU A 1 100 ? -2.539 20.471 -28.643 1.00 96.50 100 GLU A O 1
ATOM 827 N N . ASP A 1 101 ? -3.590 20.520 -30.630 1.00 97.25 101 ASP A N 1
ATOM 828 C CA . ASP A 1 101 ? -2.666 19.594 -31.303 1.00 97.25 101 ASP A CA 1
ATOM 829 C C . ASP A 1 101 ? -1.248 20.187 -31.390 1.00 97.25 101 ASP A C 1
ATOM 831 O O . ASP A 1 101 ? -1.012 21.251 -31.970 1.00 97.25 101 ASP A O 1
ATOM 835 N N . ALA A 1 102 ? -0.292 19.472 -30.804 1.00 97.25 102 ALA A N 1
ATOM 836 C CA . ALA A 1 102 ? 1.107 19.853 -30.694 1.00 97.25 102 ALA A CA 1
ATOM 837 C C . ALA A 1 102 ? 2.034 19.040 -31.616 1.00 97.25 102 ALA A C 1
ATOM 839 O O . ALA A 1 102 ? 3.224 19.357 -31.701 1.00 97.25 102 ALA A O 1
ATOM 840 N N . MET A 1 103 ? 1.529 18.062 -32.379 1.00 96.81 103 MET A N 1
ATOM 841 C CA . MET A 1 103 ? 2.328 17.361 -33.398 1.00 96.81 103 MET A CA 1
ATOM 842 C C . MET A 1 103 ? 2.959 18.317 -34.436 1.00 96.81 103 MET A C 1
ATOM 844 O O . MET A 1 103 ? 4.127 18.122 -34.795 1.00 96.81 103 MET A O 1
ATOM 848 N N . PRO A 1 104 ? 2.291 19.408 -34.880 1.00 97.06 104 PRO A N 1
ATOM 849 C CA . PRO A 1 104 ? 2.915 20.403 -35.756 1.00 97.06 104 PRO A CA 1
ATOM 850 C C . PRO A 1 104 ? 4.108 21.139 -35.129 1.00 97.06 104 PRO A C 1
ATOM 852 O O . PRO A 1 104 ? 5.004 21.577 -35.855 1.00 97.06 104 PRO A O 1
ATOM 855 N N . LEU A 1 105 ? 4.144 21.287 -33.798 1.00 96.44 105 LEU A N 1
ATOM 856 C CA . LEU A 1 105 ? 5.278 21.901 -33.096 1.00 96.44 105 LEU A CA 1
ATOM 857 C C . LEU A 1 105 ? 6.505 20.991 -33.157 1.00 96.44 105 LEU A C 1
ATOM 859 O O . LEU A 1 105 ? 7.598 21.465 -33.466 1.00 96.44 105 LEU A O 1
ATOM 863 N N . LEU A 1 106 ? 6.306 19.687 -32.951 1.00 96.50 106 LEU A N 1
ATOM 864 C CA . LEU A 1 106 ? 7.355 18.684 -33.115 1.00 96.50 106 LEU A CA 1
ATOM 865 C C . LEU A 1 106 ? 7.902 18.682 -34.547 1.00 96.50 106 LEU A C 1
ATOM 867 O O . LEU A 1 106 ? 9.112 18.757 -34.750 1.00 96.50 106 LEU A O 1
ATOM 871 N N . ALA A 1 107 ? 7.021 18.685 -35.552 1.00 97.25 107 ALA A N 1
ATOM 872 C CA . ALA A 1 107 ? 7.435 18.740 -36.953 1.00 97.25 107 ALA A CA 1
ATOM 873 C C . ALA A 1 107 ? 8.246 20.000 -37.287 1.00 97.25 107 ALA A C 1
ATOM 875 O O . ALA A 1 107 ? 9.260 19.916 -37.986 1.00 97.25 107 ALA A O 1
ATOM 876 N N . ARG A 1 108 ? 7.844 21.158 -36.749 1.00 97.25 108 ARG A N 1
ATOM 877 C CA . ARG A 1 108 ? 8.594 22.408 -36.905 1.00 97.25 108 ARG A CA 1
ATOM 878 C C . ARG A 1 108 ? 9.969 22.326 -36.252 1.00 97.25 108 ARG A C 1
ATOM 880 O O . ARG A 1 108 ? 10.956 22.694 -36.880 1.00 97.25 108 ARG A O 1
ATOM 887 N N . TRP A 1 109 ? 10.050 21.794 -35.033 1.00 97.12 109 TRP A N 1
ATOM 888 C CA . TRP A 1 109 ? 11.320 21.600 -34.337 1.00 97.12 109 TRP A CA 1
ATOM 889 C C . TRP A 1 109 ? 12.281 20.724 -35.152 1.00 97.12 109 TRP A C 1
ATOM 891 O O . TRP A 1 109 ? 13.432 21.106 -35.365 1.00 97.12 109 TRP A O 1
ATOM 901 N N . VAL A 1 110 ? 11.795 19.604 -35.697 1.00 97.19 110 VAL A N 1
ATOM 902 C CA . VAL A 1 110 ? 12.587 18.687 -36.537 1.00 97.19 110 VAL A CA 1
ATOM 903 C C . VAL A 1 110 ? 13.100 19.366 -37.808 1.00 97.19 110 VAL A C 1
ATOM 905 O O . VAL A 1 110 ? 14.196 19.054 -38.273 1.00 97.19 110 VAL A O 1
ATOM 908 N N . ALA A 1 111 ? 12.315 20.265 -38.400 1.00 96.94 111 ALA A N 1
ATOM 909 C CA . ALA A 1 111 ? 12.695 20.967 -39.621 1.00 96.94 111 ALA A CA 1
ATOM 910 C C . ALA A 1 111 ? 13.679 22.120 -39.360 1.00 96.94 111 ALA A C 1
ATOM 912 O O . ALA A 1 111 ? 14.645 22.279 -40.103 1.00 96.94 111 ALA A O 1
ATOM 913 N N . GLU A 1 112 ? 13.437 22.915 -38.317 1.00 96.81 112 GLU A N 1
ATOM 914 C CA . GLU A 1 112 ? 14.121 24.195 -38.098 1.00 96.81 112 GLU A CA 1
ATOM 915 C C . GLU A 1 112 ? 15.289 24.095 -37.109 1.00 96.81 112 GLU A C 1
ATOM 917 O O . GLU A 1 112 ? 16.332 24.709 -37.321 1.00 96.81 112 GLU A O 1
ATOM 922 N N . GLN A 1 113 ? 15.135 23.323 -36.030 1.00 96.00 113 GLN A N 1
ATOM 923 C CA . GLN A 1 113 ? 16.112 23.244 -34.934 1.00 96.00 113 GLN A CA 1
ATOM 924 C C . GLN A 1 113 ? 16.937 21.952 -34.976 1.00 96.00 113 GLN A C 1
ATOM 926 O O . GLN A 1 113 ? 18.124 21.958 -34.641 1.00 96.00 113 GLN A O 1
ATOM 931 N N . GLY A 1 114 ? 16.330 20.859 -35.444 1.00 95.69 114 GLY A N 1
ATOM 932 C CA . GLY A 1 114 ? 16.943 19.537 -35.554 1.00 95.69 114 GLY A CA 1
ATOM 933 C C . GLY A 1 114 ? 18.317 19.515 -36.245 1.00 95.69 114 GLY A C 1
ATOM 934 O O . GLY A 1 114 ? 19.271 19.033 -35.633 1.00 95.69 114 GLY A O 1
ATOM 935 N N . PRO A 1 115 ? 18.488 20.082 -37.461 1.00 95.81 115 PRO A N 1
ATOM 936 C CA . PRO A 1 115 ? 19.763 20.034 -38.188 1.00 95.81 115 PRO A CA 1
ATOM 937 C C . PRO A 1 115 ? 20.959 20.614 -37.426 1.00 95.81 115 PRO A C 1
ATOM 939 O O . PRO A 1 115 ? 22.083 20.136 -37.585 1.00 95.81 115 PRO A O 1
ATOM 942 N N . THR A 1 116 ? 20.723 21.633 -36.598 1.00 96.25 116 THR A N 1
ATOM 943 C CA . THR A 1 116 ? 21.745 22.213 -35.717 1.00 96.25 116 THR A CA 1
ATOM 944 C C . THR A 1 116 ? 21.941 21.343 -34.476 1.00 96.25 116 THR A C 1
ATOM 946 O O . THR A 1 116 ? 23.072 21.081 -34.079 1.00 96.25 116 THR A O 1
ATOM 949 N N . TYR A 1 117 ? 20.855 20.841 -33.884 1.00 95.12 117 TYR A N 1
ATOM 950 C CA . TYR A 1 117 ? 20.900 19.991 -32.693 1.00 95.12 117 TYR A CA 1
ATOM 951 C C . TYR A 1 117 ? 21.697 18.691 -32.912 1.00 95.12 117 TYR A C 1
ATOM 953 O O . TYR A 1 117 ? 22.561 18.353 -32.104 1.00 95.12 117 TYR A O 1
ATOM 961 N N . TRP A 1 118 ? 21.492 17.992 -34.034 1.00 95.31 118 TRP A N 1
ATOM 962 C CA . TRP A 1 118 ? 22.141 16.695 -34.309 1.00 95.31 118 TRP A CA 1
ATOM 963 C C . TRP A 1 118 ? 23.662 16.778 -34.522 1.00 95.31 118 TRP A C 1
ATOM 965 O O . TRP A 1 118 ? 24.374 15.770 -34.468 1.00 95.31 118 TRP A O 1
ATOM 975 N N . GLN A 1 119 ? 24.198 17.981 -34.744 1.00 92.69 119 GLN A N 1
ATOM 976 C CA . GLN A 1 119 ? 25.646 18.207 -34.811 1.00 92.69 119 GLN A CA 1
ATOM 977 C C . GLN A 1 119 ? 26.310 18.113 -33.431 1.00 92.69 119 GLN A C 1
ATOM 979 O O . GLN A 1 119 ? 27.519 17.881 -33.350 1.00 92.69 119 GLN A O 1
ATOM 984 N N . HIS A 1 120 ? 25.528 18.239 -32.356 1.00 92.94 120 HIS A N 1
ATOM 985 C CA . HIS A 1 120 ? 26.031 18.336 -30.987 1.00 92.94 120 HIS A CA 1
ATOM 986 C C . HIS A 1 120 ? 25.361 17.372 -30.002 1.00 92.94 120 HIS A C 1
ATOM 988 O O . HIS A 1 120 ? 25.841 17.252 -28.877 1.00 92.94 120 HIS A O 1
ATOM 994 N N . CYS A 1 121 ? 24.275 16.695 -30.389 1.00 92.19 121 CYS A N 1
ATOM 995 C CA . CYS A 1 121 ? 23.612 15.726 -29.522 1.00 92.19 121 CYS A CA 1
ATOM 996 C C . CYS A 1 121 ? 24.518 14.524 -29.205 1.00 92.19 121 CYS A C 1
ATOM 998 O O . CYS A 1 121 ? 25.438 14.189 -29.961 1.00 92.19 121 CYS A O 1
ATOM 1000 N N . GLY A 1 122 ? 24.237 13.878 -28.072 1.00 90.69 122 GLY A N 1
ATOM 1001 C CA . GLY A 1 122 ? 24.865 12.610 -27.711 1.00 90.69 122 GLY A CA 1
ATOM 1002 C C . GLY A 1 122 ? 24.436 11.468 -28.635 1.00 90.69 122 GLY A C 1
ATOM 1003 O O . GLY A 1 122 ? 23.555 11.632 -29.483 1.00 90.69 122 GLY A O 1
ATOM 1004 N N . TYR A 1 123 ? 25.073 10.311 -28.456 1.00 90.25 123 TYR A N 1
ATOM 1005 C CA . TYR A 1 123 ? 24.626 9.070 -29.084 1.00 90.25 123 TYR A CA 1
ATOM 1006 C C . TYR A 1 123 ? 23.323 8.585 -28.427 1.00 90.25 123 TYR A C 1
ATOM 1008 O O . TYR A 1 123 ? 23.167 8.764 -27.218 1.00 90.25 123 TYR A O 1
ATOM 1016 N N . GLY A 1 124 ? 22.386 8.058 -29.222 1.00 87.25 124 GLY A N 1
ATOM 1017 C CA . GLY A 1 124 ? 21.097 7.541 -28.744 1.00 87.25 124 GLY A CA 1
ATOM 1018 C C . GLY A 1 124 ? 20.112 8.589 -28.207 1.00 87.25 124 GLY A C 1
ATOM 1019 O O . GLY A 1 124 ? 19.166 8.239 -27.508 1.00 87.25 124 GLY A O 1
ATOM 1020 N N . ASP A 1 125 ? 20.325 9.881 -28.485 1.00 91.50 125 ASP A N 1
ATOM 1021 C CA . ASP A 1 125 ? 19.484 10.969 -27.961 1.00 91.50 125 ASP A CA 1
ATOM 1022 C C . ASP A 1 125 ? 18.012 10.831 -28.405 1.00 91.50 125 ASP A C 1
ATOM 1024 O O . ASP A 1 125 ? 17.722 10.601 -29.581 1.00 91.50 125 ASP A O 1
ATOM 1028 N N . GLU A 1 126 ? 17.069 11.045 -27.479 1.00 91.31 126 GLU A N 1
ATOM 1029 C CA . GLU A 1 126 ? 15.623 10.939 -27.736 1.00 91.31 126 GLU A CA 1
ATOM 1030 C C . GLU A 1 126 ? 15.137 11.883 -28.848 1.00 91.31 126 GLU A C 1
ATOM 1032 O O . GLU A 1 126 ? 14.149 11.574 -29.500 1.00 91.31 126 GLU A O 1
ATOM 1037 N N . MET A 1 127 ? 15.837 12.998 -29.100 1.00 93.62 127 MET A N 1
ATOM 1038 C CA . MET A 1 127 ? 15.586 13.953 -30.192 1.00 93.62 127 MET A CA 1
ATOM 1039 C C . MET A 1 127 ? 16.630 13.856 -31.323 1.00 93.62 127 MET A C 1
ATOM 1041 O O . MET A 1 127 ? 16.821 14.793 -32.109 1.00 93.62 127 MET A O 1
ATOM 1045 N N . GLY A 1 128 ? 17.336 12.727 -31.397 1.00 94.19 128 GLY A N 1
ATOM 1046 C CA . GLY A 1 128 ? 18.411 12.451 -32.341 1.00 94.19 128 GLY A CA 1
ATOM 1047 C C . GLY A 1 128 ? 17.969 12.353 -33.809 1.00 94.19 128 GLY A C 1
ATOM 1048 O O . GLY A 1 128 ? 16.772 12.368 -34.138 1.00 94.19 128 GLY A O 1
ATOM 1049 N N . PRO A 1 129 ? 18.942 12.257 -34.735 1.00 95.19 129 PRO A N 1
ATOM 1050 C CA . PRO A 1 129 ? 18.669 12.276 -36.169 1.00 95.19 129 PRO A CA 1
ATOM 1051 C C . PRO A 1 129 ? 17.913 11.027 -36.645 1.00 95.19 129 PRO A C 1
ATOM 1053 O O . PRO A 1 129 ? 17.066 11.155 -37.528 1.00 95.19 129 PRO A O 1
ATOM 1056 N N . LYS A 1 130 ? 18.146 9.851 -36.042 1.00 94.44 130 LYS A N 1
ATOM 1057 C CA . LYS A 1 130 ? 17.436 8.604 -36.371 1.00 94.44 130 LYS A CA 1
ATOM 1058 C C . LYS A 1 130 ? 15.932 8.715 -36.113 1.00 94.44 130 LYS A C 1
ATOM 1060 O O . LYS A 1 130 ? 15.130 8.552 -37.030 1.00 94.44 130 LYS A O 1
ATOM 1065 N N . LYS A 1 131 ? 15.534 9.066 -34.886 1.00 94.62 131 LYS A N 1
ATOM 1066 C CA . LYS A 1 131 ? 14.118 9.238 -34.508 1.00 94.62 131 LYS A CA 1
ATOM 1067 C C . LYS A 1 131 ? 13.430 10.327 -35.333 1.00 94.62 131 LYS A C 1
ATOM 1069 O O . LYS A 1 131 ? 12.299 10.146 -35.779 1.00 94.62 131 LYS A O 1
ATOM 1074 N N . SER A 1 132 ? 14.155 11.406 -35.630 1.00 95.81 132 SER A N 1
ATOM 1075 C CA . SER A 1 132 ? 13.684 12.482 -36.509 1.00 95.81 132 SER A CA 1
ATOM 1076 C C . SER A 1 132 ? 13.423 12.012 -37.945 1.00 95.81 132 SER A C 1
ATOM 1078 O O . SER A 1 132 ? 12.450 12.437 -38.568 1.00 95.81 132 SER A O 1
ATOM 1080 N N . ASP A 1 133 ? 14.276 11.145 -38.492 1.00 96.12 133 ASP A N 1
ATOM 1081 C CA . ASP A 1 133 ? 14.081 10.555 -39.818 1.00 96.12 133 ASP A CA 1
ATOM 1082 C C . ASP A 1 133 ? 12.882 9.600 -39.852 1.00 96.12 133 ASP A C 1
ATOM 1084 O O . ASP A 1 133 ? 12.018 9.714 -40.725 1.00 96.12 133 ASP A O 1
ATOM 1088 N N . LEU A 1 134 ? 12.764 8.736 -38.843 1.00 95.44 134 LEU A N 1
ATOM 1089 C CA . LEU A 1 134 ? 11.615 7.848 -38.666 1.00 95.44 134 LEU A CA 1
ATOM 1090 C C . LEU A 1 134 ? 10.300 8.635 -38.565 1.00 95.44 134 LEU A C 1
ATOM 1092 O O . LEU A 1 134 ? 9.324 8.295 -39.238 1.00 95.44 134 LEU A O 1
ATOM 1096 N N . PHE A 1 135 ? 10.293 9.740 -37.818 1.00 96.88 135 PHE A N 1
ATOM 1097 C CA . PHE A 1 135 ? 9.143 10.635 -37.733 1.00 96.88 135 PHE A CA 1
ATOM 1098 C C . PHE A 1 135 ? 8.746 11.219 -39.092 1.00 96.88 135 PHE A C 1
ATOM 1100 O O . PHE A 1 135 ? 7.568 11.198 -39.448 1.00 96.88 135 PHE A O 1
ATOM 1107 N N . ARG A 1 136 ? 9.710 11.678 -39.901 1.00 95.94 136 ARG A N 1
ATOM 1108 C CA . ARG A 1 136 ? 9.421 12.177 -41.259 1.00 95.94 136 ARG A CA 1
ATOM 1109 C C . ARG A 1 136 ? 8.842 11.099 -42.171 1.00 95.94 136 ARG A C 1
ATOM 1111 O O . ARG A 1 136 ? 7.987 11.408 -42.996 1.00 95.94 136 ARG A O 1
ATOM 1118 N N . ARG A 1 137 ? 9.321 9.858 -42.053 1.00 94.50 137 ARG A N 1
ATOM 1119 C CA . ARG A 1 137 ? 8.887 8.728 -42.891 1.00 94.50 137 ARG A CA 1
ATOM 1120 C C . ARG A 1 137 ? 7.479 8.255 -42.549 1.00 94.50 137 ARG A C 1
ATOM 1122 O O . ARG A 1 137 ? 6.728 7.894 -43.452 1.00 94.50 137 ARG A O 1
ATOM 1129 N N . TYR A 1 138 ? 7.145 8.224 -41.262 1.00 95.69 138 TYR A N 1
ATOM 1130 C CA . TYR A 1 138 ? 5.952 7.530 -40.774 1.00 95.69 138 TYR A CA 1
ATOM 1131 C C . TYR A 1 138 ? 4.887 8.445 -40.169 1.00 95.69 138 TYR A C 1
ATOM 1133 O O . TYR A 1 138 ? 3.777 7.981 -39.919 1.00 95.69 138 TYR A O 1
ATOM 1141 N N . GLY A 1 139 ? 5.194 9.724 -39.940 1.00 95.00 139 GLY A N 1
ATOM 1142 C CA . GLY A 1 139 ? 4.274 10.687 -39.328 1.00 95.00 139 GLY A CA 1
ATOM 1143 C C . GLY A 1 139 ? 3.988 10.432 -37.843 1.00 95.00 139 GLY A C 1
ATOM 1144 O O . GLY A 1 139 ? 3.127 11.092 -37.273 1.00 95.00 139 GLY A O 1
ATOM 1145 N N . ALA A 1 140 ? 4.703 9.494 -37.220 1.00 96.50 140 ALA A N 1
ATOM 1146 C CA . ALA A 1 140 ? 4.616 9.149 -35.805 1.00 96.50 140 ALA A CA 1
ATOM 1147 C C . ALA A 1 140 ? 6.030 9.085 -35.220 1.00 96.50 140 ALA A C 1
ATOM 1149 O O . ALA A 1 140 ? 6.974 8.734 -35.930 1.00 96.50 140 ALA A O 1
ATOM 1150 N N . TRP A 1 141 ? 6.194 9.453 -33.950 1.00 97.12 141 TRP A N 1
ATOM 1151 C CA . TRP A 1 141 ? 7.515 9.550 -33.321 1.00 97.12 141 TRP A CA 1
ATOM 1152 C C . TRP A 1 141 ? 7.815 8.306 -32.473 1.00 97.12 141 TRP A C 1
ATOM 1154 O O . TRP A 1 141 ? 7.018 7.997 -31.590 1.00 97.12 141 TRP A O 1
ATOM 1164 N N . PRO A 1 142 ? 8.928 7.584 -32.686 1.00 95.25 142 PRO A N 1
ATOM 1165 C CA . PRO A 1 142 ? 9.276 6.429 -31.858 1.00 95.25 142 PRO A CA 1
ATOM 1166 C C . PRO A 1 142 ? 9.699 6.883 -30.453 1.00 95.25 142 PRO A C 1
ATOM 1168 O O . PRO A 1 142 ? 10.592 7.720 -30.318 1.00 95.25 142 PRO A O 1
ATOM 1171 N N . ILE A 1 143 ? 9.068 6.339 -29.411 1.00 93.56 143 ILE A N 1
ATOM 1172 C CA . ILE A 1 143 ? 9.282 6.767 -28.019 1.00 93.56 143 ILE A CA 1
ATOM 1173 C C . ILE A 1 143 ? 10.168 5.779 -27.266 1.00 93.56 143 ILE A C 1
ATOM 1175 O O . ILE A 1 143 ? 10.012 4.561 -27.410 1.00 93.56 143 ILE A O 1
ATOM 1179 N N . GLY A 1 144 ? 11.077 6.329 -26.454 1.00 87.81 144 GLY A N 1
ATOM 1180 C CA . GLY A 1 144 ? 11.933 5.563 -25.551 1.00 87.81 144 GLY A CA 1
ATOM 1181 C C . GLY A 1 144 ? 12.795 4.568 -26.319 1.00 87.81 144 GLY A C 1
ATOM 1182 O O . GLY A 1 144 ? 13.426 4.920 -27.319 1.00 87.81 144 GLY A O 1
ATOM 1183 N N . ASP A 1 145 ? 12.768 3.310 -25.902 1.00 86.50 145 ASP A N 1
ATOM 1184 C CA . ASP A 1 145 ? 13.672 2.276 -26.414 1.00 86.50 145 ASP A CA 1
ATOM 1185 C C . ASP A 1 145 ? 13.418 1.906 -27.887 1.00 86.50 145 ASP A C 1
ATOM 1187 O O . ASP A 1 145 ? 14.352 1.541 -28.597 1.00 86.50 145 ASP A O 1
ATOM 1191 N N . THR A 1 146 ? 12.201 2.145 -28.404 1.00 89.25 146 THR A N 1
ATOM 1192 C CA . THR A 1 146 ? 11.731 1.805 -29.770 1.00 89.25 146 THR A CA 1
ATOM 1193 C C . THR A 1 146 ? 12.699 2.176 -30.896 1.00 89.25 146 THR A C 1
ATOM 1195 O O . THR A 1 146 ? 12.672 1.575 -31.961 1.00 89.25 146 THR A O 1
ATOM 1198 N N . ALA A 1 147 ? 13.546 3.187 -30.716 1.00 88.38 147 ALA A N 1
ATOM 1199 C CA . ALA A 1 147 ? 14.594 3.531 -31.672 1.00 88.38 147 ALA A CA 1
ATOM 1200 C C . ALA A 1 147 ? 15.818 4.162 -30.986 1.00 88.38 147 ALA A C 1
ATOM 1202 O O . ALA A 1 147 ? 16.454 5.027 -31.586 1.00 88.38 147 ALA A O 1
ATOM 1203 N N . GLY A 1 148 ? 16.112 3.777 -29.739 1.00 83.06 148 GLY A N 1
ATOM 1204 C CA . GLY A 1 148 ? 17.321 4.214 -29.025 1.00 83.06 148 GLY A CA 1
ATOM 1205 C C . GLY A 1 148 ? 18.594 3.557 -29.566 1.00 83.06 148 GLY A C 1
ATOM 1206 O O . GLY A 1 148 ? 18.526 2.784 -30.520 1.00 83.06 148 GLY A O 1
ATOM 1207 N N . ASP A 1 149 ? 19.743 3.810 -28.945 1.00 80.00 149 ASP A N 1
ATOM 1208 C CA . ASP A 1 149 ? 21.010 3.131 -29.265 1.00 80.00 149 ASP A CA 1
ATOM 1209 C C . ASP A 1 149 ? 21.140 1.764 -28.571 1.00 80.00 149 ASP A C 1
ATOM 1211 O O . ASP A 1 149 ? 22.029 0.988 -28.905 1.00 80.00 149 ASP A O 1
ATOM 1215 N N . GLY A 1 150 ? 20.238 1.439 -27.643 1.00 74.56 150 GLY A N 1
ATOM 1216 C CA . GLY A 1 150 ? 20.287 0.243 -26.805 1.00 74.56 150 GLY A CA 1
ATOM 1217 C C . GLY A 1 150 ? 19.302 -0.878 -27.144 1.00 74.56 150 GLY A C 1
ATOM 1218 O O . GLY A 1 150 ? 19.098 -1.256 -28.305 1.00 74.56 150 GLY A O 1
ATOM 1219 N N . GLY A 1 151 ? 18.721 -1.460 -26.089 1.00 60.69 151 GLY A N 1
ATOM 1220 C CA . GLY A 1 151 ? 17.588 -2.375 -26.203 1.00 60.69 151 GLY A CA 1
ATOM 1221 C C . GLY A 1 151 ? 16.453 -1.731 -27.004 1.00 60.69 151 GLY A C 1
ATOM 1222 O O . GLY A 1 151 ? 16.297 -0.518 -26.992 1.00 60.69 151 GLY A O 1
ATOM 1223 N N . GLY A 1 152 ? 15.746 -2.517 -27.819 1.00 63.53 152 GLY A N 1
ATOM 1224 C CA . GLY A 1 152 ? 14.564 -2.022 -28.539 1.00 63.53 152 GLY A CA 1
ATOM 1225 C C . GLY A 1 152 ? 14.861 -1.188 -29.784 1.00 63.53 152 GLY A C 1
ATOM 1226 O O . GLY A 1 152 ? 13.927 -0.790 -30.475 1.00 63.53 152 GLY A O 1
ATOM 1227 N N . SER A 1 153 ? 16.142 -0.984 -30.116 1.00 77.31 153 SER A N 1
ATOM 1228 C CA . SER A 1 153 ? 16.594 -0.186 -31.255 1.00 77.31 153 SER A CA 1
ATOM 1229 C C . SER A 1 153 ? 16.057 -0.689 -32.600 1.00 77.31 153 SER A C 1
ATOM 1231 O O . SER A 1 153 ? 16.687 -1.488 -33.293 1.00 77.31 153 SER A O 1
ATOM 1233 N N . TRP A 1 154 ? 14.885 -0.200 -33.000 1.00 85.69 154 TRP A N 1
ATOM 1234 C CA . TRP A 1 154 ? 14.280 -0.556 -34.272 1.00 85.69 154 TRP A CA 1
ATOM 1235 C C . TRP A 1 154 ? 14.906 0.208 -35.442 1.00 85.69 154 TRP A C 1
ATOM 1237 O O . TRP A 1 154 ? 15.454 1.304 -35.283 1.00 85.69 154 TRP A O 1
ATOM 1247 N N . GLY A 1 155 ? 14.783 -0.376 -36.636 1.00 85.62 155 GLY A N 1
ATOM 1248 C CA . GLY A 1 155 ? 15.370 0.115 -37.878 1.00 85.62 155 GLY A CA 1
ATOM 1249 C C . GLY A 1 155 ? 16.772 -0.451 -38.078 1.00 85.62 155 GLY A C 1
ATOM 1250 O O . GLY A 1 155 ? 17.767 0.204 -37.774 1.00 85.62 155 GLY A O 1
ATOM 1251 N N . TRP A 1 156 ? 16.854 -1.680 -38.590 1.00 84.69 156 TRP A N 1
ATOM 1252 C CA . TRP A 1 156 ? 18.135 -2.355 -38.812 1.00 84.69 156 TRP A CA 1
ATOM 1253 C C . TRP A 1 156 ? 19.018 -1.623 -39.822 1.00 84.69 156 TRP A C 1
ATOM 1255 O O . TRP A 1 156 ? 20.240 -1.698 -39.743 1.00 84.69 156 TRP A O 1
ATOM 1265 N N . GLU A 1 157 ? 18.407 -0.860 -40.731 1.00 87.38 157 GLU A N 1
ATOM 1266 C CA . GLU A 1 157 ? 19.114 -0.082 -41.741 1.00 87.38 157 GLU A CA 1
ATOM 1267 C C . GLU A 1 157 ? 20.008 1.023 -41.151 1.00 87.38 157 GLU A C 1
ATOM 1269 O O . GLU A 1 157 ? 20.885 1.535 -41.846 1.00 87.38 157 GLU A O 1
ATOM 1274 N N . TYR A 1 158 ? 19.793 1.392 -39.883 1.00 91.00 158 TYR A N 1
ATOM 1275 C CA . TYR A 1 158 ? 20.595 2.376 -39.151 1.00 91.00 158 TYR A CA 1
ATOM 1276 C C . TYR A 1 158 ? 21.797 1.745 -38.426 1.00 91.00 158 TYR A C 1
ATOM 1278 O O . TYR A 1 158 ? 22.568 2.475 -37.814 1.00 91.00 158 TYR A O 1
ATOM 1286 N N . HIS A 1 159 ? 21.961 0.419 -38.515 1.00 88.00 159 HIS A N 1
ATOM 1287 C CA . HIS A 1 159 ? 22.962 -0.362 -37.772 1.00 88.00 159 HIS A CA 1
ATOM 1288 C C . HIS A 1 159 ? 23.592 -1.470 -38.630 1.00 88.00 159 HIS A C 1
ATOM 1290 O O . HIS A 1 159 ? 23.881 -2.575 -38.170 1.00 88.00 159 HIS A O 1
ATOM 1296 N N . CYS A 1 160 ? 23.736 -1.210 -39.929 1.00 86.94 160 CYS A N 1
ATOM 1297 C CA . CYS A 1 160 ? 24.356 -2.157 -40.857 1.00 86.94 160 CYS A CA 1
ATOM 1298 C C . CYS A 1 160 ? 25.876 -2.274 -40.652 1.00 86.94 160 CYS A C 1
ATOM 1300 O O . CYS A 1 160 ? 26.437 -3.340 -40.910 1.00 86.94 160 CYS A O 1
ATOM 1302 N N . ASP A 1 161 ? 26.518 -1.176 -40.242 1.00 89.00 161 ASP A N 1
ATOM 1303 C CA . ASP A 1 161 ? 27.949 -1.049 -39.960 1.00 89.00 161 ASP A CA 1
ATOM 1304 C C . ASP A 1 161 ? 28.242 0.204 -39.108 1.00 89.00 161 ASP A C 1
ATOM 1306 O O . ASP A 1 161 ? 27.393 1.092 -38.972 1.00 89.00 161 ASP A O 1
ATOM 1310 N N . ASP A 1 162 ? 29.463 0.279 -38.569 1.00 89.94 162 ASP A N 1
ATOM 1311 C CA . ASP A 1 162 ? 29.930 1.351 -37.678 1.00 89.94 162 ASP A CA 1
ATOM 1312 C C . ASP A 1 162 ? 29.868 2.755 -38.318 1.00 89.94 162 ASP A C 1
ATOM 1314 O O . ASP A 1 162 ? 29.645 3.750 -37.622 1.00 89.94 162 ASP A O 1
ATOM 1318 N N . ASP A 1 163 ? 30.056 2.868 -39.640 1.00 92.81 163 ASP A N 1
ATOM 1319 C CA . ASP A 1 163 ? 30.018 4.156 -40.347 1.00 92.81 163 ASP A CA 1
ATOM 1320 C C . ASP A 1 163 ? 28.578 4.689 -40.426 1.00 92.81 163 ASP A C 1
ATOM 1322 O O . ASP A 1 163 ? 28.326 5.889 -40.245 1.00 92.81 163 ASP A O 1
ATOM 1326 N N . ILE A 1 164 ? 27.615 3.797 -40.677 1.00 93.06 164 ILE A N 1
ATOM 1327 C CA . ILE A 1 164 ? 26.185 4.111 -40.657 1.00 93.06 164 ILE A CA 1
ATOM 1328 C C . ILE A 1 164 ? 25.743 4.473 -39.238 1.00 93.06 164 ILE A C 1
ATOM 1330 O O . ILE A 1 164 ? 25.090 5.506 -39.067 1.00 93.06 164 ILE A O 1
ATOM 1334 N N . GLU A 1 165 ? 26.133 3.695 -38.228 1.00 92.44 165 GLU A N 1
ATOM 1335 C CA . GLU A 1 165 ? 25.826 3.991 -36.824 1.00 92.44 165 GLU A CA 1
ATOM 1336 C C . GLU A 1 165 ? 26.347 5.384 -36.431 1.00 92.44 165 GLU A C 1
ATOM 1338 O O . GLU A 1 165 ? 25.592 6.242 -35.956 1.00 92.44 165 GLU A O 1
ATOM 1343 N N . ALA A 1 166 ? 27.611 5.685 -36.750 1.00 91.06 166 ALA A N 1
ATOM 1344 C CA . ALA A 1 166 ? 28.216 6.985 -36.478 1.00 91.06 166 ALA A CA 1
ATOM 1345 C C . ALA A 1 166 ? 27.477 8.141 -37.174 1.00 91.06 166 ALA A C 1
ATOM 1347 O O . ALA A 1 166 ? 27.261 9.197 -36.567 1.00 91.06 166 ALA A O 1
ATOM 1348 N N . ARG A 1 167 ? 27.042 7.947 -38.428 1.00 92.12 167 ARG A N 1
ATOM 1349 C CA . ARG A 1 167 ? 26.251 8.938 -39.179 1.00 92.12 167 ARG A CA 1
ATOM 1350 C C . ARG A 1 167 ? 24.928 9.261 -38.487 1.00 92.12 167 ARG A C 1
ATOM 1352 O O . ARG A 1 167 ? 24.484 10.411 -38.536 1.00 92.12 167 ARG A O 1
ATOM 1359 N N . TRP A 1 168 ? 24.300 8.268 -37.869 1.00 93.44 168 TRP A N 1
ATOM 1360 C CA . TRP A 1 168 ? 23.009 8.411 -37.202 1.00 93.44 168 TRP A CA 1
ATOM 1361 C C . TRP A 1 168 ? 23.109 8.689 -35.706 1.00 93.44 168 TRP A C 1
ATOM 1363 O O . TRP A 1 168 ? 22.074 8.796 -35.055 1.00 93.44 168 TRP A O 1
ATOM 1373 N N . ARG A 1 169 ? 24.321 8.914 -35.181 1.00 93.00 169 ARG A N 1
ATOM 1374 C CA . ARG A 1 169 ? 24.566 9.095 -33.742 1.00 93.00 169 ARG A CA 1
ATOM 1375 C C . ARG A 1 169 ? 24.078 7.891 -32.935 1.00 93.00 169 ARG A C 1
ATOM 1377 O O . ARG A 1 169 ? 23.559 8.049 -31.839 1.00 93.00 169 ARG A O 1
ATOM 1384 N N . GLU A 1 170 ? 24.329 6.692 -33.433 1.00 91.38 170 GLU A N 1
ATOM 1385 C CA . GLU A 1 170 ? 24.072 5.434 -32.734 1.00 91.38 170 GLU A CA 1
ATOM 1386 C C . GLU A 1 170 ? 25.402 4.785 -32.334 1.00 91.38 170 GLU A C 1
ATOM 1388 O O . GLU A 1 170 ? 26.383 4.894 -33.068 1.00 91.38 170 GLU A O 1
ATOM 1393 N N . ARG A 1 171 ? 25.458 4.180 -31.140 1.00 89.94 171 ARG A N 1
ATOM 1394 C CA . ARG A 1 171 ? 26.604 3.391 -30.646 1.00 89.94 171 ARG A CA 1
ATOM 1395 C C . ARG A 1 171 ? 26.138 2.276 -29.700 1.00 89.94 171 ARG A C 1
ATOM 1397 O O . ARG A 1 171 ? 26.354 2.357 -28.486 1.00 89.94 171 ARG A O 1
ATOM 1404 N N . PRO A 1 172 ? 25.511 1.217 -30.232 1.00 87.00 172 PRO A N 1
ATOM 1405 C CA . PRO A 1 172 ? 24.978 0.126 -29.423 1.00 87.00 172 PRO A CA 1
ATOM 1406 C C . PRO A 1 172 ? 26.028 -0.587 -28.572 1.00 87.00 172 PRO A C 1
ATOM 1408 O O . PRO A 1 172 ? 25.739 -0.947 -27.431 1.00 87.00 172 PRO A O 1
ATOM 1411 N N . GLY A 1 173 ? 27.257 -0.756 -29.071 1.00 85.94 173 GLY A N 1
ATOM 1412 C CA . GLY A 1 173 ? 28.348 -1.351 -28.289 1.00 85.94 173 GLY A CA 1
ATOM 1413 C C . GLY A 1 173 ? 28.637 -0.581 -26.994 1.00 85.94 173 GLY A C 1
ATOM 1414 O O . GLY A 1 173 ? 28.657 -1.173 -25.913 1.00 85.94 173 GLY A O 1
ATOM 1415 N N . ASP A 1 174 ? 28.771 0.747 -27.089 1.00 88.25 174 ASP A N 1
ATOM 1416 C CA . ASP A 1 174 ? 29.009 1.631 -25.939 1.00 88.25 174 ASP A CA 1
ATOM 1417 C C . ASP A 1 174 ? 27.802 1.643 -24.982 1.00 88.25 174 ASP A C 1
ATOM 1419 O O . ASP A 1 174 ? 27.966 1.744 -23.763 1.00 88.25 174 ASP A O 1
ATOM 1423 N N . PHE A 1 175 ? 26.572 1.549 -25.503 1.00 87.12 175 PHE A N 1
ATOM 1424 C CA . PHE A 1 175 ? 25.372 1.400 -24.677 1.00 87.12 175 PHE A CA 1
ATOM 1425 C C . PHE A 1 175 ? 25.409 0.103 -23.860 1.00 87.12 175 PHE A C 1
ATOM 1427 O O . PHE A 1 175 ? 25.332 0.160 -22.634 1.00 87.12 175 PHE A O 1
ATOM 1434 N N . TRP A 1 176 ? 25.576 -1.053 -24.510 1.00 85.50 176 TRP A N 1
ATOM 1435 C CA . TRP A 1 176 ? 25.556 -2.354 -23.832 1.00 85.50 176 TRP A CA 1
ATOM 1436 C C . TRP A 1 176 ? 26.689 -2.495 -22.826 1.00 85.50 176 TRP A C 1
ATOM 1438 O O . TRP A 1 176 ? 26.477 -3.007 -21.729 1.00 85.50 176 TRP A O 1
ATOM 1448 N N . GLN A 1 177 ? 27.877 -1.987 -23.155 1.00 89.06 177 GLN A N 1
ATOM 1449 C CA . GLN A 1 177 ? 28.991 -1.976 -22.218 1.00 89.06 177 GLN A CA 1
ATOM 1450 C C . GLN A 1 177 ? 28.649 -1.179 -20.952 1.00 89.06 177 GLN A C 1
ATOM 1452 O O . GLN A 1 177 ? 28.870 -1.677 -19.849 1.00 89.06 177 GLN A O 1
ATOM 1457 N N . ARG A 1 178 ? 28.061 0.018 -21.093 1.00 88.56 178 ARG A N 1
ATOM 1458 C CA . ARG A 1 178 ? 27.597 0.819 -19.948 1.00 88.56 178 ARG A CA 1
ATOM 1459 C C . ARG A 1 178 ? 26.490 0.116 -19.168 1.00 88.56 178 ARG A C 1
ATOM 1461 O O . ARG A 1 178 ? 26.532 0.135 -17.944 1.00 88.56 178 ARG A O 1
ATOM 1468 N N . PHE A 1 179 ? 25.534 -0.504 -19.856 1.00 85.00 179 PHE A N 1
ATOM 1469 C CA . PHE A 1 179 ? 24.423 -1.220 -19.232 1.00 85.00 179 PHE A CA 1
ATOM 1470 C C . PHE A 1 179 ? 24.913 -2.389 -18.370 1.00 85.00 179 PHE A C 1
ATOM 1472 O O . PHE A 1 179 ? 24.581 -2.459 -17.190 1.00 85.00 179 PHE A O 1
ATOM 1479 N N . PHE A 1 180 ? 25.753 -3.272 -18.921 1.00 85.94 180 PHE A N 1
ATOM 1480 C CA . PHE A 1 180 ? 26.263 -4.426 -18.177 1.00 85.94 180 PHE A CA 1
ATOM 1481 C C . PHE A 1 180 ? 27.202 -4.016 -17.044 1.00 85.94 180 PHE A C 1
ATOM 1483 O O . PHE A 1 180 ? 27.048 -4.502 -15.929 1.00 85.94 180 PHE A O 1
ATOM 1490 N N . GLN A 1 181 ? 28.124 -3.077 -17.286 1.00 90.94 181 GLN A N 1
ATOM 1491 C CA . GLN A 1 181 ? 29.021 -2.586 -16.234 1.00 90.94 181 GLN A CA 1
ATOM 1492 C C . GLN A 1 181 ? 28.258 -1.867 -15.119 1.00 90.94 181 GLN A C 1
ATOM 1494 O O . GLN A 1 181 ? 28.572 -2.050 -13.945 1.00 90.94 181 GLN A O 1
ATOM 1499 N N . GLY A 1 182 ? 27.252 -1.065 -15.479 1.00 89.81 182 GLY A N 1
ATOM 1500 C CA . GLY A 1 182 ? 26.365 -0.401 -14.529 1.00 89.81 182 GLY A CA 1
ATOM 1501 C C . GLY A 1 182 ? 25.589 -1.412 -13.693 1.00 89.81 182 GLY A C 1
ATOM 1502 O O . GLY A 1 182 ? 25.653 -1.355 -12.471 1.00 89.81 182 GLY A O 1
ATOM 1503 N N . GLY A 1 183 ? 24.949 -2.393 -14.335 1.00 87.50 183 GLY A N 1
ATOM 1504 C CA . GLY A 1 183 ? 24.196 -3.442 -13.646 1.00 87.50 183 GLY A CA 1
ATOM 1505 C C . GLY A 1 183 ? 25.064 -4.306 -12.726 1.00 87.50 183 GLY A C 1
ATOM 1506 O O . GLY A 1 183 ? 24.685 -4.562 -11.585 1.00 87.50 183 GLY A O 1
ATOM 1507 N N . GLU A 1 184 ? 26.256 -4.715 -13.169 1.00 89.94 184 GLU A N 1
ATOM 1508 C CA . GLU A 1 184 ? 27.215 -5.435 -12.320 1.00 89.94 184 GLU A CA 1
ATOM 1509 C C . GLU A 1 184 ? 27.648 -4.592 -11.116 1.00 89.94 184 GLU A C 1
ATOM 1511 O O . GLU A 1 184 ? 27.715 -5.104 -9.995 1.00 89.94 184 GLU A O 1
ATOM 1516 N N . HIS A 1 185 ? 27.907 -3.298 -11.326 1.00 91.06 185 HIS A N 1
ATOM 1517 C CA . HIS A 1 185 ? 28.268 -2.378 -10.254 1.00 91.06 185 HIS A CA 1
ATOM 1518 C C . HIS A 1 185 ? 27.129 -2.192 -9.248 1.00 91.06 185 HIS A C 1
ATOM 1520 O O . HIS A 1 185 ? 27.369 -2.293 -8.047 1.00 91.06 185 HIS A O 1
ATOM 1526 N N . GLU A 1 186 ? 25.901 -1.974 -9.720 1.00 88.31 186 GLU A N 1
ATOM 1527 C CA . GLU A 1 186 ? 24.715 -1.811 -8.878 1.00 88.31 186 GLU A CA 1
ATOM 1528 C C . GLU A 1 186 ? 24.429 -3.071 -8.061 1.00 88.31 186 GLU A C 1
ATOM 1530 O O . GLU A 1 186 ? 24.232 -2.985 -6.851 1.00 88.31 186 GLU A O 1
ATOM 1535 N N . VAL A 1 187 ? 24.471 -4.257 -8.678 1.00 89.19 187 VAL A N 1
ATOM 1536 C CA . VAL A 1 187 ? 24.272 -5.528 -7.965 1.00 89.19 187 VAL A CA 1
ATOM 1537 C C . VAL A 1 187 ? 25.370 -5.745 -6.925 1.00 89.19 187 VAL A C 1
ATOM 1539 O O . VAL A 1 187 ? 25.070 -6.105 -5.784 1.00 89.19 187 VAL A O 1
ATOM 1542 N N . ALA A 1 188 ? 26.633 -5.496 -7.280 1.00 89.69 188 ALA A N 1
ATOM 1543 C CA . ALA A 1 188 ? 27.745 -5.599 -6.341 1.00 89.69 188 ALA A CA 1
ATOM 1544 C C . ALA A 1 188 ? 27.620 -4.583 -5.195 1.00 89.69 188 ALA A C 1
ATOM 1546 O O . ALA A 1 188 ? 27.915 -4.911 -4.044 1.00 89.69 188 ALA A O 1
ATOM 1547 N N . GLU A 1 189 ? 27.157 -3.363 -5.475 1.00 86.81 189 GLU A N 1
ATOM 1548 C CA . GLU A 1 189 ? 26.909 -2.345 -4.459 1.00 86.81 189 GLU A CA 1
ATOM 1549 C C . GLU A 1 189 ? 25.741 -2.736 -3.545 1.00 86.81 189 GLU A C 1
ATOM 1551 O O . GLU A 1 189 ? 25.904 -2.666 -2.327 1.00 86.81 189 GLU A O 1
ATOM 1556 N N . ILE A 1 190 ? 24.618 -3.224 -4.084 1.00 87.31 190 ILE A N 1
ATOM 1557 C CA . ILE A 1 190 ? 23.484 -3.738 -3.300 1.00 87.31 190 ILE A CA 1
ATOM 1558 C C . ILE A 1 190 ? 23.947 -4.869 -2.379 1.00 87.31 190 ILE A C 1
ATOM 1560 O O . ILE A 1 190 ? 23.673 -4.833 -1.179 1.00 87.31 190 ILE A O 1
ATOM 1564 N N . GLN A 1 191 ? 24.698 -5.842 -2.903 1.00 87.12 191 GLN A N 1
ATOM 1565 C CA . GLN A 1 191 ? 25.253 -6.936 -2.103 1.00 87.12 191 GLN A CA 1
ATOM 1566 C C . GLN A 1 191 ? 26.176 -6.406 -1.004 1.00 87.12 191 GLN A C 1
ATOM 1568 O O . GLN A 1 191 ? 26.006 -6.751 0.167 1.00 87.12 191 GLN A O 1
ATOM 1573 N N . ARG A 1 192 ? 27.112 -5.516 -1.349 1.00 86.75 192 ARG A N 1
ATOM 1574 C CA . ARG A 1 192 ? 28.039 -4.909 -0.388 1.00 86.75 192 ARG A CA 1
ATOM 1575 C C . ARG A 1 192 ? 27.291 -4.166 0.718 1.00 86.75 192 ARG A C 1
ATOM 1577 O O . ARG A 1 192 ? 27.607 -4.377 1.882 1.00 86.75 192 ARG A O 1
ATOM 1584 N N . ILE A 1 193 ? 26.312 -3.327 0.373 1.00 83.94 193 ILE A N 1
ATOM 1585 C CA . ILE A 1 193 ? 25.508 -2.559 1.336 1.00 83.94 193 ILE A CA 1
ATOM 1586 C C . ILE A 1 193 ? 24.684 -3.498 2.216 1.00 83.94 193 ILE A C 1
ATOM 1588 O O . ILE A 1 193 ? 24.645 -3.301 3.424 1.00 83.94 193 ILE A O 1
ATOM 1592 N N . SER A 1 194 ? 24.084 -4.550 1.648 1.00 80.75 194 SER A N 1
ATOM 1593 C CA . SER A 1 194 ? 23.274 -5.509 2.415 1.00 80.75 194 SER A CA 1
ATOM 1594 C C . SER A 1 194 ? 24.063 -6.247 3.507 1.00 80.75 194 SER A C 1
ATOM 1596 O O . SER A 1 194 ? 23.480 -6.714 4.484 1.00 80.75 194 SER A O 1
ATOM 1598 N N . HIS A 1 195 ? 25.389 -6.330 3.361 1.00 82.38 195 HIS A N 1
ATOM 1599 C CA . HIS A 1 195 ? 26.299 -6.928 4.338 1.00 82.38 195 HIS A CA 1
ATOM 1600 C C . HIS A 1 195 ? 27.070 -5.896 5.177 1.00 82.38 195 HIS A C 1
ATOM 1602 O O . HIS A 1 195 ? 27.713 -6.264 6.162 1.00 82.38 195 HIS A O 1
ATOM 1608 N N . ASP A 1 196 ? 27.021 -4.614 4.812 1.00 81.12 196 ASP A N 1
ATOM 1609 C CA . ASP A 1 196 ? 27.699 -3.529 5.515 1.00 81.12 196 ASP A CA 1
ATOM 1610 C C . ASP A 1 196 ? 26.826 -3.013 6.655 1.00 81.12 196 ASP A C 1
ATOM 1612 O O . ASP A 1 196 ? 26.079 -2.045 6.532 1.00 81.12 196 ASP A O 1
ATOM 1616 N N . SER A 1 197 ? 26.968 -3.643 7.817 1.00 75.06 197 SER A N 1
ATOM 1617 C CA . SER A 1 197 ? 26.266 -3.214 9.017 1.00 75.06 197 SER A CA 1
ATOM 1618 C C . SER A 1 197 ? 26.798 -1.898 9.595 1.00 75.06 197 SER A C 1
ATOM 1620 O O . SER A 1 197 ? 26.411 -1.573 10.710 1.00 75.06 197 SER A O 1
ATOM 1622 N N . SER A 1 198 ? 27.734 -1.175 8.967 1.00 79.75 198 SER A N 1
ATOM 1623 C CA . SER A 1 198 ? 28.306 0.067 9.517 1.00 79.75 198 SER A CA 1
ATOM 1624 C C . SER A 1 198 ? 27.629 1.341 9.001 1.00 79.75 198 SER A C 1
ATOM 1626 O O . SER A 1 198 ? 27.602 2.333 9.730 1.00 79.75 198 SER A O 1
ATOM 1628 N N . ALA A 1 199 ? 27.025 1.296 7.811 1.00 74.00 199 ALA A N 1
ATOM 1629 C CA . ALA A 1 199 ? 26.316 2.412 7.185 1.00 74.00 199 ALA A CA 1
ATOM 1630 C C . ALA A 1 199 ? 24.789 2.248 7.279 1.00 74.00 199 ALA A C 1
ATOM 1632 O O . ALA A 1 199 ? 24.286 1.143 7.478 1.00 74.00 199 ALA A O 1
ATOM 1633 N N . ARG A 1 200 ? 24.041 3.348 7.132 1.00 75.69 200 ARG A N 1
ATOM 1634 C CA . ARG A 1 200 ? 22.571 3.303 7.033 1.00 75.69 200 ARG A CA 1
ATOM 1635 C C . ARG A 1 200 ? 22.181 2.965 5.596 1.00 75.69 200 ARG A C 1
ATOM 1637 O O . ARG A 1 200 ? 22.697 3.600 4.674 1.00 75.69 200 ARG A O 1
ATOM 1644 N N . VAL A 1 201 ? 21.224 2.061 5.370 1.00 78.69 201 VAL A N 1
ATOM 1645 C CA . VAL A 1 201 ? 20.736 1.789 4.001 1.00 78.69 201 VAL A CA 1
ATOM 1646 C C . VAL A 1 201 ? 20.181 3.069 3.369 1.00 78.69 201 VAL A C 1
ATOM 1648 O O . VAL A 1 201 ? 20.432 3.356 2.200 1.00 78.69 201 VAL A O 1
ATOM 1651 N N . SER A 1 202 ? 19.522 3.904 4.172 1.00 76.75 202 SER A N 1
ATOM 1652 C CA . SER A 1 202 ? 18.959 5.192 3.760 1.00 76.75 202 SER A CA 1
ATOM 1653 C C . SER A 1 202 ? 19.984 6.236 3.294 1.00 76.75 202 SER A C 1
ATOM 1655 O O . SER A 1 202 ? 19.608 7.185 2.616 1.00 76.75 202 SER A O 1
ATOM 1657 N N . GLU A 1 203 ? 21.264 6.118 3.672 1.00 80.31 203 GLU A N 1
ATOM 1658 C CA . GLU A 1 203 ? 22.319 7.009 3.152 1.00 80.31 203 GLU A CA 1
ATOM 1659 C C . GLU A 1 203 ? 22.634 6.708 1.683 1.00 80.31 203 GLU A C 1
ATOM 1661 O O . GLU A 1 203 ? 23.087 7.587 0.952 1.00 80.31 203 GLU A O 1
ATOM 1666 N N . ARG A 1 204 ? 22.389 5.465 1.254 1.00 79.25 204 ARG A N 1
ATOM 1667 C CA . ARG A 1 204 ? 22.611 4.989 -0.116 1.00 79.25 204 ARG A CA 1
ATOM 1668 C C . ARG A 1 204 ? 21.336 5.019 -0.946 1.00 79.25 204 ARG A C 1
ATOM 1670 O O . ARG A 1 204 ? 21.382 5.398 -2.110 1.00 79.25 204 ARG A O 1
ATOM 1677 N N . PHE A 1 205 ? 20.206 4.699 -0.321 1.00 77.88 205 PHE A N 1
ATOM 1678 C CA . PHE A 1 205 ? 18.876 4.737 -0.922 1.00 77.88 205 PHE A CA 1
ATOM 1679 C C . PHE A 1 205 ? 17.969 5.675 -0.114 1.00 77.88 205 PHE A C 1
ATOM 1681 O O . PHE A 1 205 ? 17.216 5.215 0.751 1.00 77.88 205 PHE A O 1
ATOM 1688 N N . PRO A 1 206 ? 18.050 6.999 -0.346 1.00 77.62 206 PRO A N 1
ATOM 1689 C CA . PRO A 1 206 ? 17.237 7.965 0.376 1.00 77.62 206 PRO A CA 1
ATOM 1690 C C . PRO A 1 206 ? 15.740 7.653 0.228 1.00 77.62 206 PRO A C 1
ATOM 1692 O O . PRO A 1 206 ? 15.280 7.414 -0.891 1.00 77.62 206 PRO A O 1
ATOM 1695 N N . PRO A 1 207 ? 14.954 7.691 1.317 1.00 71.06 207 PRO A N 1
ATOM 1696 C CA . PRO A 1 207 ? 13.525 7.388 1.300 1.00 71.06 207 PRO A CA 1
ATOM 1697 C C . PRO A 1 207 ? 12.716 8.573 0.748 1.00 71.06 207 PRO A C 1
ATOM 1699 O O . PRO A 1 207 ? 11.928 9.206 1.453 1.00 71.06 207 PRO A O 1
ATOM 1702 N N . VAL A 1 208 ? 12.944 8.902 -0.522 1.00 73.88 208 VAL A N 1
ATOM 1703 C CA . VAL A 1 208 ? 12.234 9.942 -1.273 1.00 73.88 208 VAL A CA 1
ATOM 1704 C C . VAL A 1 208 ? 11.224 9.315 -2.233 1.00 73.88 208 VAL A C 1
ATOM 1706 O O . VAL A 1 208 ? 11.355 8.162 -2.638 1.00 73.88 208 VAL A O 1
ATOM 1709 N N . LEU A 1 209 ? 10.197 10.078 -2.605 1.00 67.31 209 LEU A N 1
ATOM 1710 C CA . LEU A 1 209 ? 9.235 9.661 -3.626 1.00 67.31 209 LEU A CA 1
ATOM 1711 C C . LEU A 1 209 ? 9.957 9.408 -4.957 1.00 67.31 209 LEU A C 1
ATOM 1713 O O . LEU A 1 209 ? 10.534 10.329 -5.527 1.00 67.31 209 LEU A O 1
ATOM 1717 N N . SER A 1 210 ? 9.889 8.172 -5.455 1.00 75.12 210 SER A N 1
ATOM 1718 C CA . SER A 1 210 ? 10.596 7.747 -6.670 1.00 75.12 210 SER A CA 1
ATOM 1719 C C . SER A 1 210 ? 9.956 8.235 -7.974 1.00 75.12 210 SER A C 1
ATOM 1721 O O . SER A 1 210 ? 10.610 8.243 -9.008 1.00 75.12 210 SER A O 1
ATOM 1723 N N . GLY A 1 211 ? 8.675 8.624 -7.951 1.00 76.88 211 GLY A N 1
ATOM 1724 C CA . GLY A 1 211 ? 7.912 8.959 -9.164 1.00 76.88 211 GLY A CA 1
ATOM 1725 C C . GLY A 1 211 ? 7.474 7.742 -9.993 1.00 76.88 211 GLY A C 1
ATOM 1726 O O . GLY A 1 211 ? 6.854 7.912 -11.040 1.00 76.88 211 GLY A O 1
ATOM 1727 N N . GLU A 1 212 ? 7.752 6.527 -9.511 1.00 83.50 212 GLU A N 1
ATOM 1728 C CA . GLU A 1 212 ? 7.380 5.259 -10.144 1.00 83.50 212 GLU A CA 1
ATOM 1729 C C . GLU A 1 212 ? 5.865 5.092 -10.305 1.00 83.50 212 GLU A C 1
ATOM 1731 O O . GLU A 1 212 ? 5.085 5.484 -9.435 1.00 83.50 212 GLU A O 1
ATOM 1736 N N . THR A 1 213 ? 5.435 4.427 -11.381 1.00 87.56 213 THR A N 1
ATOM 1737 C CA . THR A 1 213 ? 4.007 4.195 -11.678 1.00 87.56 213 THR A CA 1
ATOM 1738 C C . THR A 1 213 ? 3.378 3.086 -10.831 1.00 87.56 213 THR A C 1
ATOM 1740 O O . THR A 1 213 ? 2.153 3.040 -10.692 1.00 87.56 213 THR A O 1
ATOM 1743 N N . ILE A 1 214 ? 4.199 2.247 -10.189 1.00 91.31 214 ILE A N 1
ATOM 1744 C CA . ILE A 1 214 ? 3.758 1.143 -9.324 1.00 91.31 214 ILE A CA 1
ATOM 1745 C C . ILE A 1 214 ? 2.879 1.661 -8.184 1.00 91.31 214 ILE A C 1
ATOM 1747 O O . ILE A 1 214 ? 1.776 1.158 -7.975 1.00 91.31 214 ILE A O 1
ATOM 1751 N N . ILE A 1 215 ? 3.336 2.690 -7.461 1.00 87.38 215 ILE A N 1
ATOM 1752 C CA . ILE A 1 215 ? 2.597 3.240 -6.318 1.00 87.38 215 ILE A CA 1
ATOM 1753 C C . ILE A 1 215 ? 1.243 3.816 -6.766 1.00 87.38 215 ILE A C 1
ATOM 1755 O O . ILE A 1 215 ? 0.230 3.425 -6.189 1.00 87.38 215 ILE A O 1
ATOM 1759 N N . PRO A 1 216 ? 1.156 4.646 -7.825 1.00 87.19 216 PRO A N 1
ATOM 1760 C CA . PRO A 1 216 ? -0.115 5.038 -8.421 1.00 87.19 216 PRO A CA 1
ATOM 1761 C C . PRO A 1 216 ? -1.064 3.897 -8.785 1.00 87.19 216 PRO A C 1
ATOM 1763 O O . PRO A 1 216 ? -2.261 4.021 -8.529 1.00 87.19 216 PRO A O 1
ATOM 1766 N N . VAL A 1 217 ? -0.559 2.804 -9.363 1.00 92.31 217 VAL A N 1
ATOM 1767 C CA . VAL A 1 217 ? -1.374 1.626 -9.701 1.00 92.31 217 VAL A CA 1
ATOM 1768 C C . VAL A 1 217 ? -1.906 0.961 -8.433 1.00 92.31 217 VAL A C 1
ATOM 1770 O O . VAL A 1 217 ? -3.104 0.694 -8.336 1.00 92.31 217 VAL A O 1
ATOM 1773 N N . VAL A 1 218 ? -1.044 0.746 -7.437 1.00 91.69 218 VAL A N 1
ATOM 1774 C CA . VAL A 1 218 ? -1.421 0.168 -6.140 1.00 91.69 218 VAL A CA 1
ATOM 1775 C C . VAL A 1 218 ? -2.462 1.040 -5.435 1.00 91.69 218 VAL A C 1
ATOM 1777 O O . VAL A 1 218 ? -3.481 0.523 -4.977 1.00 91.69 218 VAL A O 1
ATOM 1780 N N . GLU A 1 219 ? -2.271 2.361 -5.396 1.00 85.31 219 GLU A N 1
ATOM 1781 C CA . GLU A 1 219 ? -3.250 3.294 -4.830 1.00 85.31 219 GLU A CA 1
ATOM 1782 C C . GLU A 1 219 ? -4.595 3.222 -5.567 1.00 85.31 219 GLU A C 1
ATOM 1784 O O . GLU A 1 219 ? -5.651 3.132 -4.941 1.00 85.31 219 GLU A O 1
ATOM 1789 N N . ALA A 1 220 ? -4.580 3.218 -6.899 1.00 88.62 220 ALA A N 1
ATOM 1790 C CA . ALA A 1 220 ? -5.801 3.158 -7.690 1.00 88.62 220 ALA A CA 1
ATOM 1791 C C . ALA A 1 220 ? -6.572 1.842 -7.481 1.00 88.62 220 ALA A C 1
ATOM 1793 O O . ALA A 1 220 ? -7.796 1.868 -7.349 1.00 88.62 220 ALA A O 1
ATOM 1794 N N . LEU A 1 221 ? -5.873 0.706 -7.393 1.00 89.62 221 LEU A N 1
ATOM 1795 C CA . LEU A 1 221 ? -6.472 -0.614 -7.175 1.00 89.62 221 LEU A CA 1
ATOM 1796 C C . LEU A 1 221 ? -6.986 -0.807 -5.739 1.00 89.62 221 LEU A C 1
ATOM 1798 O O . LEU A 1 221 ? -8.078 -1.349 -5.552 1.00 89.62 221 LEU A O 1
ATOM 1802 N N . LEU A 1 222 ? -6.217 -0.384 -4.730 1.00 82.00 222 LEU A N 1
ATOM 1803 C CA . LEU A 1 222 ? -6.528 -0.639 -3.318 1.00 82.00 222 LEU A CA 1
ATOM 1804 C C . LEU A 1 222 ? -7.459 0.410 -2.707 1.00 82.00 222 LEU A C 1
ATOM 1806 O O . LEU A 1 222 ? -8.375 0.058 -1.962 1.00 82.00 222 LEU A O 1
ATOM 1810 N N . VAL A 1 223 ? -7.231 1.694 -3.002 1.00 74.50 223 VAL A N 1
ATOM 1811 C CA . VAL A 1 223 ? -7.932 2.811 -2.344 1.00 74.50 223 VAL A CA 1
ATOM 1812 C C . VAL A 1 223 ? -8.840 3.614 -3.277 1.00 74.50 223 VAL A C 1
ATOM 1814 O O . VAL A 1 223 ? -9.430 4.595 -2.834 1.00 74.50 223 VAL A O 1
ATOM 1817 N N . ASP A 1 224 ? -9.019 3.161 -4.523 1.00 82.00 224 ASP A N 1
ATOM 1818 C CA . ASP A 1 224 ? -9.947 3.725 -5.515 1.00 82.00 224 ASP A CA 1
ATOM 1819 C C . ASP A 1 224 ? -9.705 5.210 -5.816 1.00 82.00 224 ASP A C 1
ATOM 1821 O O . ASP A 1 224 ? -10.642 6.001 -5.890 1.00 82.00 224 ASP A O 1
ATOM 1825 N N . VAL A 1 225 ? -8.434 5.592 -5.986 1.00 82.38 225 VAL A N 1
ATOM 1826 C CA . VAL A 1 225 ? -8.039 6.890 -6.555 1.00 82.38 225 VAL A CA 1
ATOM 1827 C C . VAL A 1 225 ? -7.816 6.685 -8.055 1.00 82.38 225 VAL A C 1
ATOM 1829 O O . VAL A 1 225 ? -6.726 6.255 -8.433 1.00 82.38 225 VAL A O 1
ATOM 1832 N N . PRO A 1 226 ? -8.816 6.929 -8.925 1.00 84.06 226 PRO A N 1
ATOM 1833 C CA . PRO A 1 226 ? -8.724 6.504 -10.311 1.00 84.06 226 PRO A CA 1
ATOM 1834 C C . PRO A 1 226 ? -7.690 7.334 -11.068 1.00 84.06 226 PRO A C 1
ATOM 1836 O O . PRO A 1 226 ? -7.641 8.557 -10.915 1.00 84.06 226 PRO A O 1
ATOM 1839 N N . ARG A 1 227 ? -6.868 6.675 -11.887 1.00 89.56 227 ARG A N 1
ATOM 1840 C CA . ARG A 1 227 ? -5.804 7.313 -12.678 1.00 89.56 227 ARG A CA 1
ATOM 1841 C C . ARG A 1 227 ? -5.731 6.686 -14.063 1.00 89.56 227 ARG A C 1
ATOM 1843 O O . ARG A 1 227 ? -6.056 5.513 -14.227 1.00 89.56 227 ARG A O 1
ATOM 1850 N N . VAL A 1 228 ? -5.283 7.468 -15.040 1.00 91.75 228 VAL A N 1
ATOM 1851 C CA . VAL A 1 228 ? -4.854 6.939 -16.337 1.00 91.75 228 VAL A CA 1
ATOM 1852 C C . VAL A 1 228 ? -3.340 6.802 -16.291 1.00 91.75 228 VAL A C 1
ATOM 1854 O O . VAL A 1 228 ? -2.644 7.783 -16.044 1.00 91.75 228 VAL A O 1
ATOM 1857 N N . VAL A 1 229 ? -2.844 5.587 -16.490 1.00 92.31 229 VAL A N 1
ATOM 1858 C CA . VAL A 1 229 ? -1.410 5.271 -16.549 1.00 92.31 229 VAL A CA 1
ATOM 1859 C C . VAL A 1 229 ? -1.146 4.394 -17.766 1.00 92.31 229 VAL A C 1
ATOM 1861 O O . VAL A 1 229 ? -2.062 3.715 -18.233 1.00 92.31 229 VAL A O 1
ATOM 1864 N N . LEU A 1 230 ? 0.078 4.392 -18.293 1.00 93.12 230 LEU A N 1
ATOM 1865 C CA . LEU A 1 230 ? 0.434 3.388 -19.291 1.00 93.12 230 LEU A CA 1
ATOM 1866 C C . LEU A 1 230 ? 0.610 2.030 -18.627 1.00 93.12 230 LEU A C 1
ATOM 1868 O O . LEU A 1 230 ? 1.220 1.912 -17.564 1.00 93.12 230 LEU A O 1
ATOM 1872 N N . CYS A 1 231 ? 0.055 1.008 -19.263 1.00 95.62 231 CYS A N 1
ATOM 1873 C CA . CYS A 1 231 ? 0.134 -0.365 -18.806 1.00 95.62 231 CYS A CA 1
ATOM 1874 C C . CYS A 1 231 ? 0.408 -1.296 -19.981 1.00 95.62 231 CYS A C 1
ATOM 1876 O O . CYS A 1 231 ? -0.069 -1.087 -21.096 1.00 95.62 231 CYS A O 1
ATOM 1878 N N . ASN A 1 232 ? 1.109 -2.381 -19.678 1.00 97.44 232 ASN A N 1
ATOM 1879 C CA . ASN A 1 232 ? 1.305 -3.512 -20.561 1.00 97.44 232 ASN A CA 1
ATOM 1880 C C . ASN A 1 232 ? 0.246 -4.568 -20.229 1.00 97.44 232 ASN A C 1
ATOM 1882 O O . ASN A 1 232 ? 0.293 -5.196 -19.169 1.00 97.44 232 ASN A O 1
ATOM 1886 N N . ILE A 1 233 ? -0.734 -4.729 -21.115 1.00 97.38 233 ILE A N 1
ATOM 1887 C CA . ILE A 1 233 ? -1.894 -5.611 -20.919 1.00 97.38 233 ILE A CA 1
ATOM 1888 C C . ILE A 1 233 ? -2.175 -6.437 -22.179 1.00 97.38 233 ILE A C 1
ATOM 1890 O O . ILE A 1 233 ? -1.769 -6.044 -23.272 1.00 97.38 233 ILE A O 1
ATOM 1894 N N . PRO A 1 234 ? -2.892 -7.567 -22.076 1.00 97.12 234 PRO A N 1
ATOM 1895 C CA . PRO A 1 234 ? -3.351 -8.305 -23.251 1.00 97.12 234 PRO A CA 1
ATOM 1896 C C . PRO A 1 234 ? -4.298 -7.462 -24.109 1.00 97.12 234 PRO A C 1
ATOM 1898 O O . PRO A 1 234 ? -5.205 -6.812 -23.582 1.00 97.12 234 PRO A O 1
ATOM 1901 N N . ASN A 1 235 ? -4.162 -7.529 -25.432 1.00 97.56 235 ASN A N 1
ATOM 1902 C CA . ASN A 1 235 ? -4.950 -6.744 -26.388 1.00 97.56 235 ASN A CA 1
ATOM 1903 C C . ASN A 1 235 ? -6.410 -7.223 -26.567 1.00 97.56 235 ASN A C 1
ATOM 1905 O O . ASN A 1 235 ? -6.987 -7.135 -27.651 1.00 97.56 235 ASN A O 1
ATOM 1909 N N . THR A 1 236 ? -7.035 -7.731 -25.506 1.00 94.56 236 THR A N 1
ATOM 1910 C CA . THR A 1 236 ? -8.377 -8.345 -25.515 1.00 94.56 236 THR A CA 1
ATOM 1911 C C . THR A 1 236 ? -9.477 -7.408 -26.018 1.00 94.56 236 THR A C 1
ATOM 1913 O O . THR A 1 236 ? -10.454 -7.864 -26.607 1.00 94.56 236 THR A O 1
ATOM 1916 N N . GLY A 1 237 ? -9.310 -6.096 -25.832 1.00 93.06 237 GLY A N 1
ATOM 1917 C CA . GLY A 1 237 ? -10.214 -5.064 -26.343 1.00 93.06 237 GLY A CA 1
ATOM 1918 C C . GLY A 1 237 ? -9.864 -4.534 -27.734 1.00 93.06 237 GLY A C 1
ATOM 1919 O O . GLY A 1 237 ? -10.494 -3.581 -28.176 1.00 93.06 237 GLY A O 1
ATOM 1920 N N . SER A 1 238 ? -8.863 -5.103 -28.420 1.00 96.12 238 SER A N 1
ATOM 1921 C CA . SER A 1 238 ? -8.257 -4.501 -29.622 1.00 96.12 238 SER A CA 1
ATOM 1922 C C . SER A 1 238 ? -7.827 -3.044 -29.379 1.00 96.12 238 SER A C 1
ATOM 1924 O O . SER A 1 238 ? -8.029 -2.174 -30.225 1.00 96.12 238 SER A O 1
ATOM 1926 N N . TYR A 1 239 ? -7.251 -2.785 -28.198 1.00 97.62 239 TYR A N 1
ATOM 1927 C CA . TYR A 1 239 ? -6.785 -1.473 -27.750 1.00 97.62 239 TYR A CA 1
ATOM 1928 C C . TYR A 1 239 ? -5.755 -0.864 -28.701 1.00 97.62 239 TYR A C 1
ATOM 1930 O O . TYR A 1 239 ? -5.773 0.344 -28.921 1.00 97.62 239 TYR A O 1
ATOM 1938 N N . VAL A 1 240 ? -4.901 -1.703 -29.292 1.00 97.81 240 VAL A N 1
ATOM 1939 C CA . VAL A 1 240 ? -4.093 -1.358 -30.467 1.00 97.81 240 VAL A CA 1
ATOM 1940 C C . VAL A 1 240 ? -4.639 -2.159 -31.649 1.00 97.81 240 VAL A C 1
ATOM 1942 O O . VAL A 1 240 ? -4.357 -3.360 -31.762 1.00 97.81 240 VAL A O 1
ATOM 1945 N N . PRO A 1 241 ? -5.465 -1.544 -32.515 1.00 97.06 241 PRO A N 1
ATOM 1946 C CA . PRO A 1 241 ? -6.027 -2.216 -33.679 1.00 97.06 241 PRO A CA 1
ATOM 1947 C C . PRO A 1 241 ? -4.950 -2.870 -34.549 1.00 97.06 241 PRO A C 1
ATOM 1949 O O . PRO A 1 241 ? -3.939 -2.250 -34.861 1.00 97.06 241 PRO A O 1
ATOM 1952 N N . GLY A 1 242 ? -5.185 -4.127 -34.940 1.00 95.06 242 GLY A N 1
ATOM 1953 C CA . GLY A 1 242 ? -4.327 -4.947 -35.808 1.00 95.06 242 GLY A CA 1
ATOM 1954 C C . GLY A 1 242 ? -3.104 -5.597 -35.141 1.00 95.06 242 GLY A C 1
ATOM 1955 O O . GLY A 1 242 ? -2.382 -6.333 -35.808 1.00 95.06 242 GLY A O 1
ATOM 1956 N N . VAL A 1 243 ? -2.909 -5.416 -33.831 1.00 97.75 243 VAL A N 1
ATOM 1957 C CA . VAL A 1 243 ? -2.092 -6.330 -33.007 1.00 97.75 243 VAL A CA 1
ATOM 1958 C C . VAL A 1 243 ? -2.978 -7.509 -32.553 1.00 97.75 243 VAL A C 1
ATOM 1960 O O . VAL A 1 243 ? -4.153 -7.277 -32.250 1.00 97.75 243 VAL A O 1
ATOM 1963 N N . PRO A 1 244 ? -2.496 -8.769 -32.494 1.00 97.75 244 PRO A N 1
ATOM 1964 C CA . PRO A 1 244 ? -3.323 -9.903 -32.063 1.00 97.75 244 PRO A CA 1
ATOM 1965 C C . PRO A 1 244 ? -3.916 -9.713 -30.659 1.00 97.75 244 PRO A C 1
ATOM 1967 O O . PRO A 1 244 ? -3.258 -9.168 -29.778 1.00 97.75 244 PRO A O 1
ATOM 1970 N N . GLN A 1 245 ? -5.158 -10.163 -30.443 1.00 96.94 245 GLN A N 1
ATOM 1971 C CA . GLN A 1 245 ? -5.893 -9.930 -29.185 1.00 96.94 245 GLN A CA 1
ATOM 1972 C C . GLN A 1 245 ? -5.304 -10.659 -27.969 1.00 96.94 245 GLN A C 1
ATOM 1974 O O . GLN A 1 245 ? -5.531 -10.257 -26.830 1.00 96.94 245 GLN A O 1
ATOM 1979 N N . ASP A 1 246 ? -4.557 -11.730 -28.210 1.00 96.00 246 ASP A N 1
ATOM 1980 C CA . ASP A 1 246 ? -3.875 -12.541 -27.207 1.00 96.00 246 ASP A CA 1
ATOM 1981 C C . ASP A 1 246 ? -2.401 -12.134 -27.020 1.00 96.00 246 ASP A C 1
ATOM 1983 O O . ASP A 1 246 ? -1.630 -12.883 -26.423 1.00 96.00 246 ASP A O 1
ATOM 1987 N N . PHE A 1 247 ? -2.003 -10.971 -27.546 1.00 98.12 247 PHE A N 1
ATOM 1988 C CA . PHE A 1 247 ? -0.651 -10.427 -27.455 1.00 98.12 247 PHE A CA 1
ATOM 1989 C C . PHE A 1 247 ? -0.612 -9.203 -26.530 1.00 98.12 247 PHE A C 1
ATOM 1991 O O . PHE A 1 247 ? -1.601 -8.474 -26.406 1.00 98.12 247 PHE A O 1
ATOM 1998 N N . GLN A 1 248 ? 0.521 -8.979 -25.866 1.00 97.50 248 GLN A N 1
ATOM 1999 C CA . GLN A 1 248 ? 0.730 -7.809 -25.015 1.00 97.50 248 GLN A CA 1
ATOM 2000 C C . GLN A 1 248 ? 0.755 -6.520 -25.844 1.00 97.50 248 GLN A C 1
ATOM 2002 O O . GLN A 1 248 ? 1.471 -6.434 -26.834 1.00 97.50 248 GLN A O 1
ATOM 2007 N N . VAL A 1 249 ? 0.019 -5.502 -25.403 1.00 97.94 249 VAL A N 1
ATOM 2008 C CA . VAL A 1 249 ? 0.094 -4.126 -25.914 1.00 97.94 249 VAL A CA 1
ATOM 2009 C C . VAL A 1 249 ? 0.406 -3.153 -24.790 1.00 97.94 249 VAL A C 1
ATOM 2011 O O . VAL A 1 249 ? 0.048 -3.399 -23.635 1.00 97.94 249 VAL A O 1
ATOM 2014 N N . GLU A 1 250 ? 1.104 -2.073 -25.122 1.00 96.38 250 GLU A N 1
ATOM 2015 C CA . GLU A 1 250 ? 1.396 -0.967 -24.215 1.00 96.38 250 GLU A CA 1
ATOM 2016 C C . GLU A 1 250 ? 0.461 0.187 -24.571 1.00 96.38 250 GLU A C 1
ATOM 2018 O O . GLU A 1 250 ? 0.506 0.725 -25.679 1.00 96.38 250 GLU A O 1
ATOM 2023 N N . VAL A 1 251 ? -0.465 0.493 -23.663 1.00 95.62 251 VAL A N 1
ATOM 2024 C CA . VAL A 1 251 ? -1.553 1.448 -23.904 1.00 95.62 251 VAL A CA 1
ATOM 2025 C C . VAL A 1 251 ? -1.916 2.202 -22.630 1.00 95.62 251 VAL A C 1
ATOM 2027 O O . VAL A 1 251 ? -1.697 1.695 -21.524 1.00 95.62 251 VAL A O 1
ATOM 2030 N N . PRO A 1 252 ? -2.514 3.400 -22.750 1.00 94.50 252 PRO A N 1
ATOM 2031 C CA . PRO A 1 252 ? -3.128 4.050 -21.605 1.00 94.50 252 PRO A CA 1
ATOM 2032 C C . PRO A 1 252 ? -4.259 3.177 -21.056 1.00 94.50 252 PRO A C 1
ATOM 2034 O O . PRO A 1 252 ? -5.047 2.605 -21.808 1.00 94.50 252 PRO A O 1
ATOM 2037 N N . ALA A 1 253 ? -4.352 3.080 -19.736 1.00 95.56 253 ALA A N 1
ATOM 2038 C CA . ALA A 1 253 ? -5.382 2.319 -19.052 1.00 95.56 253 ALA A CA 1
ATOM 2039 C C . ALA A 1 253 ? -5.952 3.114 -17.877 1.00 95.56 253 ALA A C 1
ATOM 2041 O O . ALA A 1 253 ? -5.213 3.710 -17.091 1.00 95.56 253 ALA A O 1
ATOM 2042 N N . LEU A 1 254 ? -7.278 3.094 -17.738 1.00 96.56 254 LEU A N 1
ATOM 2043 C CA . LEU A 1 254 ? -7.952 3.573 -16.539 1.00 96.56 254 LEU A CA 1
ATOM 2044 C C . LEU A 1 254 ? -7.807 2.516 -15.442 1.00 96.56 254 LEU A C 1
ATOM 2046 O O . LEU A 1 254 ? -8.348 1.413 -15.551 1.00 96.56 254 LEU A O 1
ATOM 2050 N N . VAL A 1 255 ? -7.109 2.874 -14.370 1.00 96.62 255 VAL A N 1
ATOM 2051 C CA . VAL A 1 255 ? -6.922 2.038 -13.183 1.00 96.62 255 VAL A CA 1
ATOM 2052 C C . VAL A 1 255 ? -7.810 2.567 -12.065 1.00 96.62 255 VAL A C 1
ATOM 2054 O O . VAL A 1 255 ? -7.848 3.767 -11.799 1.00 96.62 255 VAL A O 1
ATOM 2057 N N . SER A 1 256 ? -8.552 1.669 -11.425 1.00 93.31 256 SER A N 1
ATOM 2058 C CA . SER A 1 256 ? -9.424 1.951 -10.276 1.00 93.31 256 SER A CA 1
ATOM 2059 C C . SER A 1 256 ? -9.642 0.670 -9.473 1.00 93.31 256 SER A C 1
ATOM 2061 O O . SER A 1 256 ? -9.178 -0.400 -9.873 1.00 93.31 256 SER A O 1
ATOM 2063 N N . ARG A 1 257 ? -10.461 0.705 -8.417 1.00 89.06 257 ARG A N 1
ATOM 2064 C CA . ARG A 1 257 ? -10.843 -0.515 -7.688 1.00 89.06 257 ARG A CA 1
ATOM 2065 C C . ARG A 1 257 ? -11.546 -1.554 -8.569 1.00 89.06 257 ARG A C 1
ATOM 2067 O O . ARG A 1 257 ? -11.571 -2.740 -8.245 1.00 89.06 257 ARG A O 1
ATOM 2074 N N . ARG A 1 258 ? -12.122 -1.131 -9.700 1.00 90.19 258 ARG A N 1
ATOM 2075 C CA . ARG A 1 258 ? -12.744 -2.032 -10.686 1.00 90.19 258 ARG A CA 1
ATOM 2076 C C . ARG A 1 258 ? -11.722 -2.825 -11.507 1.00 90.19 258 ARG A C 1
ATOM 2078 O O . ARG A 1 258 ? -12.129 -3.673 -12.294 1.00 90.19 258 ARG A O 1
ATOM 2085 N N . GLY A 1 259 ? -10.430 -2.559 -11.331 1.00 93.44 259 GLY A N 1
ATOM 2086 C CA . GLY A 1 259 ? -9.337 -3.150 -12.088 1.00 93.44 259 GLY A CA 1
ATOM 2087 C C . GLY A 1 259 ? -8.775 -2.191 -13.132 1.00 93.44 259 GLY A C 1
ATOM 2088 O O . GLY A 1 259 ? -8.934 -0.971 -13.033 1.00 93.44 259 GLY A O 1
ATOM 2089 N N . ILE A 1 260 ? -8.114 -2.774 -14.126 1.00 96.12 260 ILE A N 1
ATOM 2090 C CA . ILE A 1 260 ? -7.377 -2.072 -15.176 1.00 96.12 260 ILE A CA 1
ATOM 2091 C C . ILE A 1 260 ? -8.153 -2.207 -16.479 1.00 96.12 260 ILE A C 1
ATOM 2093 O O . ILE A 1 260 ? -8.462 -3.316 -16.912 1.00 96.12 260 ILE A O 1
ATOM 2097 N N . GLN A 1 261 ? -8.500 -1.075 -17.082 1.00 96.06 261 GLN A N 1
ATOM 2098 C CA . GLN A 1 261 ? -9.283 -1.010 -18.312 1.00 96.06 261 GLN A CA 1
ATOM 2099 C C . GLN A 1 261 ? -8.466 -0.286 -19.375 1.00 96.06 261 GLN A C 1
ATOM 2101 O O . GLN A 1 261 ? -8.268 0.924 -19.275 1.00 96.06 261 GLN A O 1
ATOM 2106 N N . GLY A 1 262 ? -7.992 -1.025 -20.380 1.00 96.12 262 GLY A N 1
ATOM 2107 C CA . GLY A 1 262 ? -7.293 -0.435 -21.520 1.00 96.12 262 GLY A CA 1
ATOM 2108 C C . GLY A 1 262 ? -8.167 0.589 -22.242 1.00 96.12 262 GLY A C 1
ATOM 2109 O O . GLY A 1 262 ? -9.368 0.379 -22.429 1.00 96.12 262 GLY A O 1
ATOM 2110 N N . ILE A 1 263 ? -7.559 1.701 -22.637 1.00 96.00 263 ILE A N 1
ATOM 2111 C CA . ILE A 1 263 ? -8.178 2.733 -23.460 1.00 96.00 263 ILE A CA 1
ATOM 2112 C C . ILE A 1 263 ? -7.791 2.437 -24.905 1.00 96.00 263 ILE A C 1
ATOM 2114 O O . ILE A 1 263 ? -6.616 2.280 -25.232 1.00 96.00 263 ILE A O 1
ATOM 2118 N N . GLN A 1 264 ? -8.798 2.313 -25.764 1.00 95.81 264 GLN A N 1
ATOM 2119 C CA . GLN A 1 264 ? -8.581 2.041 -27.176 1.00 95.81 264 GLN A CA 1
ATOM 2120 C C . GLN A 1 264 ? -7.911 3.240 -27.861 1.00 95.81 264 GLN A C 1
ATOM 2122 O O . GLN A 1 264 ? -8.310 4.382 -27.647 1.00 95.81 264 GLN A O 1
ATOM 2127 N N . THR A 1 265 ? -6.906 2.946 -28.681 1.00 95.44 265 THR A N 1
ATOM 2128 C CA . THR A 1 265 ? -6.125 3.902 -29.480 1.00 95.44 265 THR A CA 1
ATOM 2129 C C . THR A 1 265 ? -6.528 3.834 -30.954 1.00 95.44 265 THR A C 1
ATOM 2131 O O . THR A 1 265 ? -7.223 2.898 -31.370 1.00 95.44 265 THR A O 1
ATOM 2134 N N . ASP A 1 266 ? -6.046 4.777 -31.767 1.00 93.81 266 ASP A N 1
ATOM 2135 C CA . ASP A 1 266 ? -6.285 4.766 -33.219 1.00 93.81 266 ASP A CA 1
ATOM 2136 C C . ASP A 1 266 ? -5.414 3.733 -33.960 1.00 93.81 266 ASP A C 1
ATOM 2138 O O . ASP A 1 266 ? -5.608 3.484 -35.152 1.00 93.81 266 ASP A O 1
ATOM 2142 N N . GLY A 1 267 ? -4.478 3.093 -33.253 1.00 93.19 267 GLY A N 1
ATOM 2143 C CA . GLY A 1 267 ? -3.516 2.156 -33.819 1.00 93.19 267 GLY A CA 1
ATOM 2144 C C . GLY A 1 267 ? -2.286 2.846 -34.405 1.00 93.19 267 GLY A C 1
ATOM 2145 O O . GLY A 1 267 ? -2.005 4.013 -34.147 1.00 93.19 267 GLY A O 1
ATOM 2146 N N . LEU A 1 268 ? -1.510 2.084 -35.172 1.00 97.12 268 LEU A N 1
ATOM 2147 C CA . LEU A 1 268 ? -0.238 2.529 -35.740 1.00 97.12 268 LEU A CA 1
ATOM 2148 C C . LEU A 1 268 ? -0.369 2.820 -37.240 1.00 97.12 268 LEU A C 1
ATOM 2150 O O . LEU A 1 268 ? -1.177 2.173 -37.914 1.00 97.12 268 LEU A O 1
ATOM 2154 N N . PRO A 1 269 ? 0.470 3.710 -37.809 1.00 96.81 269 PRO A N 1
ATOM 2155 C CA . PRO A 1 269 ? 0.602 3.828 -39.258 1.00 96.81 269 PRO A CA 1
ATOM 2156 C C . PRO A 1 269 ? 0.846 2.455 -39.900 1.00 96.81 269 PRO A C 1
ATOM 2158 O O . PRO A 1 269 ? 1.643 1.669 -39.391 1.00 96.81 269 PRO A O 1
ATOM 2161 N N . ALA A 1 270 ? 0.208 2.165 -41.038 1.00 95.94 270 ALA A N 1
ATOM 2162 C CA . ALA A 1 270 ? 0.200 0.817 -41.627 1.00 95.94 270 ALA A CA 1
ATOM 2163 C C . ALA A 1 270 ? 1.605 0.219 -41.857 1.00 95.94 270 ALA A C 1
ATOM 2165 O O . ALA A 1 270 ? 1.821 -0.980 -41.662 1.00 95.94 270 ALA A O 1
ATOM 2166 N N . ALA A 1 271 ? 2.580 1.052 -42.235 1.00 94.56 271 ALA A N 1
ATOM 2167 C CA . ALA A 1 271 ? 3.971 0.628 -42.401 1.00 94.56 271 ALA A CA 1
ATOM 2168 C C . ALA A 1 271 ? 4.631 0.251 -41.060 1.00 94.56 271 ALA A C 1
ATOM 2170 O O . ALA A 1 271 ? 5.287 -0.785 -40.970 1.00 94.56 271 ALA A O 1
ATOM 2171 N N . VAL A 1 272 ? 4.399 1.049 -40.013 1.00 95.69 272 VAL A N 1
ATOM 2172 C CA . VAL A 1 272 ? 4.889 0.794 -38.649 1.00 95.69 272 VAL A CA 1
ATOM 2173 C C . VAL A 1 272 ? 4.231 -0.455 -38.070 1.00 95.69 272 VAL A C 1
ATOM 2175 O O . VAL A 1 272 ? 4.906 -1.303 -37.500 1.00 95.69 272 VAL A O 1
ATOM 2178 N N . GLN A 1 273 ? 2.927 -0.626 -38.284 1.00 96.31 273 GLN A N 1
ATOM 2179 C CA . GLN A 1 273 ? 2.202 -1.830 -37.892 1.00 96.31 273 GLN A CA 1
ATOM 2180 C C . GLN A 1 273 ? 2.745 -3.090 -38.576 1.00 96.31 273 GLN A C 1
ATOM 2182 O O . GLN A 1 273 ? 2.927 -4.116 -37.927 1.00 96.31 273 GLN A O 1
ATOM 2187 N N . SER A 1 274 ? 3.020 -3.022 -39.880 1.00 94.75 274 SER A N 1
ATOM 2188 C CA . SER A 1 274 ? 3.584 -4.158 -40.620 1.00 94.75 274 SER A CA 1
ATOM 2189 C C . SER A 1 274 ? 4.952 -4.558 -40.065 1.00 94.75 274 SER A C 1
ATOM 2191 O O . SER A 1 274 ? 5.242 -5.746 -39.925 1.00 94.75 274 SER A O 1
ATOM 2193 N N . ALA A 1 275 ? 5.772 -3.571 -39.698 1.00 91.62 275 ALA A N 1
ATOM 2194 C CA . ALA A 1 275 ? 7.049 -3.810 -39.043 1.00 91.62 275 ALA A CA 1
ATOM 2195 C C . ALA A 1 275 ? 6.887 -4.390 -37.634 1.00 91.62 275 ALA A C 1
ATOM 2197 O O . ALA A 1 275 ? 7.543 -5.373 -37.320 1.00 91.62 275 ALA A O 1
ATOM 2198 N N . LEU A 1 276 ? 5.965 -3.865 -36.820 1.00 93.94 276 LEU A N 1
ATOM 2199 C CA . LEU A 1 276 ? 5.650 -4.407 -35.494 1.00 93.94 276 LEU A CA 1
ATOM 2200 C C . LEU A 1 276 ? 5.294 -5.896 -35.570 1.00 93.94 276 LEU A C 1
ATOM 2202 O O . LEU A 1 276 ? 5.773 -6.702 -34.769 1.00 93.94 276 LEU A O 1
ATOM 2206 N N . LEU A 1 277 ? 4.460 -6.277 -36.542 1.00 94.94 277 LEU A N 1
ATOM 2207 C CA . LEU A 1 277 ? 4.054 -7.669 -36.720 1.00 94.94 277 LEU A CA 1
ATOM 2208 C C . LEU A 1 277 ? 5.244 -8.574 -37.066 1.00 94.94 277 LEU A C 1
ATOM 2210 O O . LEU A 1 277 ? 5.348 -9.676 -36.527 1.00 94.94 277 LEU A O 1
ATOM 2214 N N . ARG A 1 278 ? 6.140 -8.099 -37.937 1.00 91.19 278 ARG A N 1
ATOM 2215 C CA . ARG A 1 278 ? 7.332 -8.829 -38.385 1.00 91.19 278 ARG A CA 1
ATOM 2216 C C . ARG A 1 278 ? 8.414 -8.913 -37.306 1.00 91.19 278 ARG A C 1
ATOM 2218 O O . ARG A 1 278 ? 8.955 -9.988 -37.094 1.00 91.19 278 ARG A O 1
ATOM 2225 N N . ASP A 1 279 ? 8.707 -7.800 -36.641 1.00 88.69 279 ASP A N 1
ATOM 2226 C CA . ASP A 1 279 ? 9.914 -7.627 -35.821 1.00 88.69 279 ASP A CA 1
ATOM 2227 C C . ASP A 1 279 ? 9.662 -7.872 -34.329 1.00 88.69 279 ASP A C 1
ATOM 2229 O O . ASP A 1 279 ? 10.596 -8.151 -33.585 1.00 88.69 279 ASP A O 1
ATOM 2233 N N . CYS A 1 280 ? 8.410 -7.768 -33.870 1.00 90.69 280 CYS A N 1
ATOM 2234 C CA . CYS A 1 280 ? 8.050 -7.984 -32.466 1.00 90.69 280 CYS A CA 1
ATOM 2235 C C . CYS A 1 280 ? 7.107 -9.176 -32.292 1.00 90.69 280 CYS A C 1
ATOM 2237 O O . CYS A 1 280 ? 7.405 -10.097 -31.539 1.00 90.69 280 CYS A O 1
ATOM 2239 N N . VAL A 1 281 ? 5.966 -9.187 -32.985 1.00 94.12 281 VAL A N 1
ATOM 2240 C CA . VAL A 1 281 ? 4.916 -10.190 -32.728 1.00 94.12 281 VAL A CA 1
ATOM 2241 C C . VAL A 1 281 ? 5.315 -11.582 -33.207 1.00 94.12 281 VAL A C 1
ATOM 2243 O O . VAL A 1 281 ? 5.172 -12.546 -32.453 1.00 94.12 281 VAL A O 1
ATOM 2246 N N . ALA A 1 282 ? 5.786 -11.714 -34.451 1.00 93.69 282 ALA A N 1
ATOM 2247 C CA . ALA A 1 282 ? 6.149 -13.017 -35.004 1.00 93.69 282 ALA A CA 1
ATOM 2248 C C . ALA A 1 282 ? 7.261 -13.707 -34.193 1.00 93.69 282 ALA A C 1
ATOM 2250 O O . ALA A 1 282 ? 7.062 -14.864 -33.810 1.00 93.69 282 ALA A O 1
ATOM 2251 N N . PRO A 1 283 ? 8.359 -13.025 -33.826 1.00 91.50 283 PRO A N 1
ATOM 2252 C CA . PRO A 1 283 ? 9.406 -13.678 -33.063 1.00 91.50 283 PRO A CA 1
ATOM 2253 C C . PRO A 1 283 ? 9.028 -13.976 -31.609 1.00 91.50 283 PRO A C 1
ATOM 2255 O O . PRO A 1 283 ? 9.295 -15.078 -31.147 1.00 91.50 283 PRO A O 1
ATOM 2258 N N . THR A 1 284 ? 8.329 -13.076 -30.899 1.00 93.19 284 THR A N 1
ATOM 2259 C CA . THR A 1 284 ? 7.845 -13.380 -29.538 1.00 93.19 284 THR A CA 1
ATOM 2260 C C . THR A 1 284 ? 6.908 -14.590 -29.551 1.00 93.19 284 THR A C 1
ATOM 2262 O O . THR A 1 284 ? 6.983 -15.454 -28.682 1.00 93.19 284 THR A O 1
ATOM 2265 N N . ASN A 1 285 ? 6.036 -14.720 -30.555 1.00 94.50 285 ASN A N 1
ATOM 2266 C CA . ASN A 1 285 ? 5.196 -15.913 -30.678 1.00 94.50 285 ASN A CA 1
ATOM 2267 C C . ASN A 1 285 ? 6.012 -17.186 -30.915 1.00 94.50 285 ASN A C 1
ATOM 2269 O O . ASN A 1 285 ? 5.670 -18.233 -30.364 1.00 94.50 285 ASN A O 1
ATOM 2273 N N . LEU A 1 286 ? 7.070 -17.103 -31.719 1.00 93.12 286 LEU A N 1
ATOM 2274 C CA . LEU A 1 286 ? 7.935 -18.236 -32.013 1.00 93.12 286 LEU A CA 1
ATOM 2275 C C . LEU A 1 286 ? 8.785 -18.639 -30.800 1.00 93.12 286 LEU A C 1
ATOM 2277 O O . LEU A 1 286 ? 8.890 -19.829 -30.510 1.00 93.12 286 LEU A O 1
ATOM 2281 N N . GLU A 1 287 ? 9.286 -17.668 -30.035 1.00 93.44 287 GLU A N 1
ATOM 2282 C CA . GLU A 1 287 ? 9.942 -17.879 -28.743 1.00 93.44 287 GLU A CA 1
ATOM 2283 C C . GLU A 1 287 ? 9.014 -18.597 -27.758 1.00 93.44 287 GLU A C 1
ATOM 2285 O O . GLU A 1 287 ? 9.369 -19.646 -27.221 1.00 93.44 287 GLU A O 1
ATOM 2290 N N . LEU A 1 288 ? 7.801 -18.079 -27.547 1.00 94.19 288 LEU A N 1
ATOM 2291 C CA . LEU A 1 288 ? 6.846 -18.680 -26.614 1.00 94.19 288 LEU A CA 1
ATOM 2292 C C . LEU A 1 288 ? 6.395 -20.075 -27.068 1.00 94.19 288 LEU A C 1
ATOM 2294 O O . LEU A 1 288 ? 6.188 -20.958 -26.234 1.00 94.19 288 LEU A O 1
ATOM 2298 N N . ALA A 1 289 ? 6.287 -20.308 -28.380 1.00 94.00 289 ALA A N 1
ATOM 2299 C CA . ALA A 1 289 ? 6.024 -21.634 -28.929 1.00 94.00 289 ALA A CA 1
ATOM 2300 C C . ALA A 1 289 ? 7.202 -22.592 -28.693 1.00 94.00 289 ALA A C 1
ATOM 2302 O O . ALA A 1 289 ? 6.985 -23.740 -28.299 1.00 94.00 289 ALA A O 1
ATOM 2303 N N . ALA A 1 290 ? 8.442 -22.131 -28.886 1.00 93.06 290 ALA A N 1
ATOM 2304 C CA . ALA A 1 290 ? 9.642 -22.907 -28.605 1.00 93.06 290 ALA A CA 1
ATOM 2305 C C . ALA A 1 290 ? 9.729 -23.272 -27.121 1.00 93.06 290 ALA A C 1
ATOM 2307 O O . ALA A 1 290 ? 9.897 -24.449 -26.797 1.00 93.06 290 ALA A O 1
ATOM 2308 N N . TYR A 1 291 ? 9.552 -22.289 -26.233 1.00 93.38 291 TYR A N 1
ATOM 2309 C CA . TYR A 1 291 ? 9.542 -22.468 -24.785 1.00 93.38 291 TYR A CA 1
ATOM 2310 C C . TYR A 1 291 ? 8.443 -23.445 -24.354 1.00 93.38 291 TYR A C 1
ATOM 2312 O O . TYR A 1 291 ? 8.738 -24.439 -23.695 1.00 93.38 291 TYR A O 1
ATOM 2320 N N . GLY A 1 292 ? 7.197 -23.244 -24.790 1.00 93.06 292 GLY A N 1
ATOM 2321 C CA . GLY A 1 292 ? 6.082 -24.121 -24.427 1.00 93.06 292 GLY A CA 1
ATOM 2322 C C . GLY A 1 292 ? 6.231 -25.560 -24.937 1.00 93.06 292 GLY A C 1
ATOM 2323 O O . GLY A 1 292 ? 5.784 -26.493 -24.273 1.00 93.06 292 GLY A O 1
ATOM 2324 N N . ALA A 1 293 ? 6.869 -25.753 -26.096 1.00 93.25 293 ALA A N 1
ATOM 2325 C CA . ALA A 1 293 ? 7.079 -27.070 -26.697 1.00 93.25 293 ALA A CA 1
ATOM 2326 C C . ALA A 1 293 ? 8.413 -27.739 -26.314 1.00 93.25 293 ALA A C 1
ATOM 2328 O O . ALA A 1 293 ? 8.622 -28.893 -26.690 1.00 93.25 293 ALA A O 1
ATOM 2329 N N . GLY A 1 294 ? 9.334 -27.030 -25.650 1.00 92.75 294 GLY A N 1
ATOM 2330 C CA . GLY A 1 294 ? 10.719 -27.487 -25.477 1.00 92.75 294 GLY A CA 1
ATOM 2331 C C . GLY A 1 294 ? 11.421 -27.746 -26.817 1.00 92.75 294 GLY A C 1
ATOM 2332 O O . GLY A 1 294 ? 12.204 -28.682 -26.949 1.00 92.75 294 GLY A O 1
ATOM 2333 N N . SER A 1 295 ? 11.104 -26.966 -27.857 1.00 92.56 295 SER A N 1
ATOM 2334 C CA . SER A 1 295 ? 11.518 -27.268 -29.233 1.00 92.56 295 SER A CA 1
ATOM 2335 C C . SER A 1 295 ? 12.767 -26.499 -29.655 1.00 92.56 295 SER A C 1
ATOM 2337 O O . SER A 1 295 ? 12.692 -25.328 -30.027 1.00 92.56 295 SER A O 1
ATOM 2339 N N . ARG A 1 296 ? 13.909 -27.195 -29.721 1.00 90.19 296 ARG A N 1
ATOM 2340 C CA . ARG A 1 296 ? 15.136 -26.657 -30.337 1.00 90.19 296 ARG A CA 1
ATOM 2341 C C . ARG A 1 296 ? 14.954 -26.261 -31.808 1.00 90.19 296 ARG A C 1
ATOM 2343 O O . ARG A 1 296 ? 15.603 -25.329 -32.263 1.00 90.19 296 ARG A O 1
ATOM 2350 N N . ALA A 1 297 ? 14.071 -26.932 -32.549 1.00 90.69 297 ALA A N 1
ATOM 2351 C CA . ALA A 1 297 ? 13.803 -26.574 -33.943 1.00 90.69 297 ALA A CA 1
ATOM 2352 C C . ALA A 1 297 ? 13.105 -25.209 -34.054 1.00 90.69 297 ALA A C 1
ATOM 2354 O O . ALA A 1 297 ? 13.462 -24.414 -34.911 1.00 90.69 297 ALA A O 1
ATOM 2355 N N . LEU A 1 298 ? 12.159 -24.907 -33.158 1.00 91.38 298 LEU A N 1
ATOM 2356 C CA . LEU A 1 298 ? 11.505 -23.593 -33.136 1.00 91.38 298 LEU A CA 1
ATOM 2357 C C . LEU A 1 298 ? 12.444 -22.491 -32.637 1.00 91.38 298 LEU A C 1
ATOM 2359 O O . LEU A 1 298 ? 12.340 -21.366 -33.111 1.00 91.38 298 LEU A O 1
ATOM 2363 N N . LEU A 1 299 ? 13.387 -22.814 -31.742 1.00 88.62 299 LEU A N 1
ATOM 2364 C CA . LEU A 1 299 ? 14.475 -21.890 -31.419 1.00 88.62 299 LEU A CA 1
ATOM 2365 C C . LEU A 1 299 ? 15.300 -21.570 -32.671 1.00 88.62 299 LEU A C 1
ATOM 2367 O O . LEU A 1 299 ? 15.523 -20.408 -32.976 1.00 88.62 299 LEU A O 1
ATOM 2371 N N . PHE A 1 300 ? 15.700 -22.581 -33.446 1.00 88.81 300 PHE A N 1
ATOM 2372 C CA . PHE A 1 300 ? 16.414 -22.351 -34.703 1.00 88.81 300 PHE A CA 1
ATOM 2373 C C . PHE A 1 300 ? 15.633 -21.432 -35.660 1.00 88.81 300 PHE A C 1
ATOM 2375 O O . PHE A 1 300 ? 16.197 -20.462 -36.158 1.00 88.81 300 PHE A O 1
ATOM 2382 N N . GLU A 1 301 ? 14.338 -21.686 -35.865 1.00 89.94 301 GLU A N 1
ATOM 2383 C CA . GLU A 1 301 ? 13.487 -20.820 -36.694 1.00 89.94 301 GLU A CA 1
ATOM 2384 C C . GLU A 1 301 ? 13.441 -19.375 -36.163 1.00 89.94 301 GLU A C 1
ATOM 2386 O O . GLU A 1 301 ? 13.391 -18.435 -36.952 1.00 89.94 301 GLU A O 1
ATOM 2391 N N . LEU A 1 302 ? 13.505 -19.174 -34.840 1.00 89.62 302 LEU A N 1
ATOM 2392 C CA . LEU A 1 302 ? 13.578 -17.842 -34.234 1.00 89.62 302 LEU A CA 1
ATOM 2393 C C . LEU A 1 302 ? 14.844 -17.091 -34.658 1.00 89.62 302 LEU A C 1
ATOM 2395 O O . LEU A 1 302 ? 14.741 -15.930 -35.044 1.00 89.62 302 LEU A O 1
ATOM 2399 N N . LEU A 1 303 ? 16.013 -17.744 -34.666 1.00 89.06 303 LEU A N 1
ATOM 2400 C CA . LEU A 1 303 ? 17.248 -17.121 -35.173 1.00 89.06 303 LEU A CA 1
ATOM 2401 C C . LEU A 1 303 ? 17.170 -16.814 -36.663 1.00 89.06 303 LEU A C 1
ATOM 2403 O O . LEU A 1 303 ? 17.739 -15.822 -37.108 1.00 89.06 303 LEU A O 1
ATOM 2407 N N . MET A 1 304 ? 16.464 -17.634 -37.440 1.00 89.75 304 MET A N 1
ATOM 2408 C CA . MET A 1 304 ? 16.289 -17.393 -38.874 1.00 89.75 304 MET A CA 1
ATOM 2409 C C . MET A 1 304 ? 15.454 -16.137 -39.176 1.00 89.75 304 MET A C 1
ATOM 2411 O O . MET A 1 304 ? 15.517 -15.637 -40.299 1.00 89.75 304 MET A O 1
ATOM 2415 N N . LEU A 1 305 ? 14.695 -15.613 -38.204 1.00 88.12 305 LEU A N 1
ATOM 2416 C CA . LEU A 1 305 ? 13.997 -14.327 -38.326 1.00 88.12 305 LEU A CA 1
ATOM 2417 C C . LEU A 1 305 ? 14.910 -13.117 -38.075 1.00 88.12 305 LEU A C 1
ATOM 2419 O O . LEU A 1 305 ? 14.531 -12.000 -38.431 1.00 88.12 305 LEU A O 1
ATOM 2423 N N . ASP A 1 306 ? 16.083 -13.317 -37.472 1.00 85.56 306 ASP A N 1
ATOM 2424 C CA . ASP A 1 306 ? 17.007 -12.233 -37.151 1.00 85.56 306 ASP A CA 1
ATOM 2425 C C . ASP A 1 306 ? 17.715 -11.716 -38.427 1.00 85.56 306 ASP A C 1
ATOM 2427 O O . ASP A 1 306 ? 18.303 -12.514 -39.168 1.00 85.56 306 ASP A O 1
ATOM 2431 N N . PRO A 1 307 ? 17.706 -10.394 -38.702 1.00 82.75 307 PRO A N 1
ATOM 2432 C CA . PRO A 1 307 ? 18.354 -9.812 -39.882 1.00 82.75 307 PRO A CA 1
ATOM 2433 C C . PRO A 1 307 ? 19.864 -10.080 -40.010 1.00 82.75 307 PRO A C 1
ATOM 2435 O O . PRO A 1 307 ? 20.413 -9.953 -41.107 1.00 82.75 307 PRO A O 1
ATOM 2438 N N . TRP A 1 308 ? 20.556 -10.429 -38.922 1.00 83.75 308 TRP A N 1
ATOM 2439 C CA . TRP A 1 308 ? 21.984 -10.755 -38.927 1.00 83.75 308 TRP A CA 1
ATOM 2440 C C . TRP A 1 308 ? 22.290 -12.228 -39.185 1.00 83.75 308 TRP A C 1
ATOM 2442 O O . TRP A 1 308 ? 23.457 -12.577 -39.405 1.00 83.75 308 TRP A O 1
ATOM 2452 N N . THR A 1 309 ? 21.272 -13.085 -39.215 1.00 88.94 309 THR A N 1
ATOM 2453 C CA . THR A 1 309 ? 21.426 -14.479 -39.619 1.00 88.94 309 THR A CA 1
ATOM 2454 C C . THR A 1 309 ? 21.571 -14.560 -41.137 1.00 88.94 309 THR A C 1
ATOM 2456 O O . THR A 1 309 ? 20.640 -14.328 -41.904 1.00 88.94 309 THR A O 1
ATOM 2459 N N . ARG A 1 310 ? 22.778 -14.905 -41.591 1.00 90.62 310 ARG A N 1
ATOM 2460 C CA . ARG A 1 310 ? 23.164 -14.986 -43.009 1.00 90.62 310 ARG A CA 1
ATOM 2461 C C . ARG A 1 310 ? 23.072 -16.400 -43.575 1.00 90.62 310 ARG A C 1
ATOM 2463 O O . ARG A 1 310 ? 23.053 -16.557 -44.795 1.00 90.62 310 ARG A O 1
ATOM 2470 N N . SER A 1 311 ? 23.048 -17.426 -42.724 1.00 94.00 311 SER A N 1
ATOM 2471 C CA . SER A 1 311 ? 22.894 -18.821 -43.145 1.00 94.00 311 SER A CA 1
ATOM 2472 C C . SER A 1 311 ? 22.327 -19.711 -42.035 1.00 94.00 311 SER A C 1
ATOM 2474 O O . SER A 1 311 ? 22.406 -19.381 -40.850 1.00 94.00 311 SER A O 1
ATOM 2476 N N . ALA A 1 312 ? 21.790 -20.872 -42.418 1.00 93.00 312 ALA A N 1
ATOM 2477 C CA . ALA A 1 312 ? 21.302 -21.873 -41.470 1.00 93.00 312 ALA A CA 1
ATOM 2478 C C . ALA A 1 312 ? 22.436 -22.436 -40.597 1.00 93.00 312 ALA A C 1
ATOM 2480 O O . ALA A 1 312 ? 22.248 -22.698 -39.412 1.00 93.00 312 ALA A O 1
ATOM 2481 N N . GLU A 1 313 ? 23.637 -22.593 -41.154 1.00 94.38 313 GLU A N 1
ATOM 2482 C CA . GLU A 1 313 ? 24.812 -23.060 -40.415 1.00 94.38 313 GLU A CA 1
ATOM 2483 C C . GLU A 1 313 ? 25.198 -22.082 -39.301 1.00 94.38 313 GLU A C 1
ATOM 2485 O O . GLU A 1 313 ? 25.519 -22.523 -38.199 1.00 94.38 313 GLU A O 1
ATOM 2490 N N . GLN A 1 314 ? 25.114 -20.770 -39.558 1.00 93.38 314 GLN A N 1
ATOM 2491 C CA . GLN A 1 314 ? 25.356 -19.741 -38.544 1.00 93.38 314 GLN A CA 1
ATOM 2492 C C . GLN A 1 314 ? 24.348 -19.849 -37.393 1.00 93.38 314 GLN A C 1
ATOM 2494 O O . GLN A 1 314 ? 24.749 -19.864 -36.230 1.00 93.38 314 GLN A O 1
ATOM 2499 N N . ALA A 1 315 ? 23.054 -19.969 -37.706 1.00 90.12 315 ALA A N 1
ATOM 2500 C CA . ALA A 1 315 ? 22.007 -20.106 -36.694 1.00 90.12 315 ALA A CA 1
ATOM 2501 C C . ALA A 1 315 ? 22.151 -21.403 -35.877 1.00 90.12 315 ALA A C 1
ATOM 2503 O O . ALA A 1 315 ? 22.008 -21.387 -34.654 1.00 90.12 315 ALA A O 1
ATOM 2504 N N . HIS A 1 316 ? 22.491 -22.525 -36.520 1.00 89.81 316 HIS A N 1
ATOM 2505 C CA . HIS A 1 316 ? 22.769 -23.779 -35.817 1.00 89.81 316 HIS A CA 1
ATOM 2506 C C . HIS A 1 316 ? 23.992 -23.680 -34.901 1.00 89.81 316 HIS A C 1
ATOM 2508 O O . HIS A 1 316 ? 23.917 -24.118 -33.755 1.00 89.81 316 HIS A O 1
ATOM 2514 N N . ALA A 1 317 ? 25.092 -23.087 -35.369 1.00 92.25 317 ALA A N 1
ATOM 2515 C CA . ALA A 1 317 ? 26.288 -22.904 -34.553 1.00 92.25 317 ALA A CA 1
ATOM 2516 C C . ALA A 1 317 ? 25.998 -22.033 -33.319 1.00 92.25 317 ALA A C 1
ATOM 2518 O O . ALA A 1 317 ? 26.308 -22.438 -32.201 1.00 92.25 317 ALA A O 1
ATOM 2519 N N . MET A 1 318 ? 25.307 -20.902 -33.501 1.00 89.81 318 MET A N 1
ATOM 2520 C CA . MET A 1 318 ? 24.913 -20.017 -32.399 1.00 89.81 318 MET A CA 1
ATOM 2521 C C . MET A 1 318 ? 24.005 -20.724 -31.383 1.00 89.81 318 MET A C 1
ATOM 2523 O O . MET A 1 318 ? 24.220 -20.614 -30.175 1.00 89.81 318 MET A O 1
ATOM 2527 N N . CYS A 1 319 ? 23.017 -21.489 -31.861 1.00 88.69 319 CYS A N 1
ATOM 2528 C CA . CYS A 1 319 ? 22.159 -22.310 -31.009 1.00 88.69 319 CYS A CA 1
ATOM 2529 C C . CYS A 1 319 ? 22.977 -23.253 -30.122 1.00 88.69 319 CYS A C 1
ATOM 2531 O O . CYS A 1 319 ? 22.692 -23.394 -28.929 1.00 88.69 319 CYS A O 1
ATOM 2533 N N . ASP A 1 320 ? 23.960 -23.921 -30.718 1.00 90.06 320 ASP A N 1
ATOM 2534 C CA . ASP A 1 320 ? 24.741 -24.967 -30.068 1.00 90.06 320 ASP A CA 1
ATOM 2535 C C . ASP A 1 320 ? 25.714 -24.379 -29.059 1.00 90.06 320 ASP A C 1
ATOM 2537 O O . ASP A 1 320 ? 25.808 -24.888 -27.943 1.00 90.06 320 ASP A O 1
ATOM 2541 N N . GLU A 1 321 ? 26.367 -23.274 -29.411 1.00 92.00 321 GLU A N 1
ATOM 2542 C CA . GLU A 1 321 ? 27.264 -22.536 -28.526 1.00 92.00 321 GLU A CA 1
ATOM 2543 C C . GLU A 1 321 ? 26.531 -22.011 -27.286 1.00 92.00 321 GLU A C 1
ATOM 2545 O O . GLU A 1 321 ? 26.976 -22.259 -26.165 1.00 92.00 321 GLU A O 1
ATOM 2550 N N . ILE A 1 322 ? 25.369 -21.363 -27.455 1.00 89.19 322 ILE A N 1
ATOM 2551 C CA . ILE A 1 322 ? 24.586 -20.831 -26.328 1.00 89.19 322 ILE A CA 1
ATOM 2552 C C . ILE A 1 322 ? 24.097 -21.961 -25.424 1.00 89.19 322 ILE A C 1
ATOM 2554 O O . ILE A 1 322 ? 24.166 -21.856 -24.197 1.00 89.19 322 ILE A O 1
ATOM 2558 N N . LEU A 1 323 ? 23.577 -23.041 -26.008 1.00 89.12 323 LEU A N 1
ATOM 2559 C CA . LEU A 1 323 ? 23.122 -24.190 -25.237 1.00 89.12 323 LEU A CA 1
ATOM 2560 C C . LEU A 1 323 ? 24.299 -24.854 -24.513 1.00 89.12 323 LEU A C 1
ATOM 2562 O O . LEU A 1 323 ? 24.136 -25.272 -23.373 1.00 89.12 323 LEU A O 1
ATOM 2566 N N . ALA A 1 324 ? 25.487 -24.926 -25.109 1.00 91.44 324 ALA A N 1
ATOM 2567 C CA . ALA A 1 324 ? 26.656 -25.557 -24.499 1.00 91.44 324 ALA A CA 1
ATOM 2568 C C . ALA A 1 324 ? 27.193 -24.837 -23.249 1.00 91.44 324 ALA A C 1
ATOM 2570 O O . ALA A 1 324 ? 27.920 -25.467 -22.484 1.00 91.44 324 ALA A O 1
ATOM 2571 N N . LEU A 1 325 ? 26.813 -23.578 -22.997 1.00 91.44 325 LEU A N 1
ATOM 2572 C CA . LEU A 1 325 ? 27.241 -22.834 -21.808 1.00 91.44 325 LEU A CA 1
ATOM 2573 C C . LEU A 1 325 ? 26.884 -23.571 -20.505 1.00 91.44 325 LEU A C 1
ATOM 2575 O O . LEU A 1 325 ? 25.772 -24.081 -20.334 1.00 91.44 325 LEU A O 1
ATOM 2579 N N . ASP A 1 326 ? 27.820 -23.609 -19.554 1.00 91.06 326 ASP A N 1
ATOM 2580 C CA . ASP A 1 326 ? 27.664 -24.365 -18.301 1.00 91.06 326 ASP A CA 1
ATOM 2581 C C . ASP A 1 326 ? 26.454 -23.899 -17.480 1.00 91.06 326 ASP A C 1
ATOM 2583 O O . ASP A 1 326 ? 25.689 -24.721 -16.970 1.00 91.06 326 ASP A O 1
ATOM 2587 N N . CYS A 1 327 ? 26.220 -22.584 -17.429 1.00 87.38 327 CYS A N 1
ATOM 2588 C CA . CYS A 1 327 ? 25.078 -21.982 -16.741 1.00 87.38 327 CYS A CA 1
ATOM 2589 C C . CYS A 1 327 ? 23.716 -22.363 -17.351 1.00 87.38 327 CYS A C 1
ATOM 2591 O O . CYS A 1 327 ? 22.696 -22.211 -16.687 1.00 87.38 327 CYS A O 1
ATOM 2593 N N . HIS A 1 328 ? 23.682 -22.898 -18.576 1.00 91.50 328 HIS A N 1
ATOM 2594 C CA . HIS A 1 328 ? 22.463 -23.227 -19.319 1.00 91.50 328 HIS A CA 1
ATOM 2595 C C . HIS A 1 328 ? 22.076 -24.711 -19.245 1.00 91.50 328 HIS A C 1
ATOM 2597 O O . HIS A 1 328 ? 21.357 -25.216 -20.108 1.00 91.50 328 HIS A O 1
ATOM 2603 N N . ALA A 1 329 ? 22.525 -25.442 -18.221 1.00 91.31 329 ALA A N 1
ATOM 2604 C CA . ALA A 1 329 ? 22.233 -26.871 -18.081 1.00 91.31 329 ALA A CA 1
ATOM 2605 C C . ALA A 1 329 ? 20.725 -27.195 -18.073 1.00 91.31 329 ALA A C 1
ATOM 2607 O O . ALA A 1 329 ? 20.292 -28.118 -18.767 1.00 91.31 329 ALA A O 1
ATOM 2608 N N . GLU A 1 330 ? 19.916 -26.421 -17.344 1.00 91.50 330 GLU A N 1
ATOM 2609 C CA . GLU A 1 330 ? 18.457 -26.597 -17.317 1.00 91.50 330 GLU A CA 1
ATOM 2610 C C . GLU A 1 330 ? 17.813 -26.234 -18.657 1.00 91.50 330 GLU A C 1
ATOM 2612 O O . GLU A 1 330 ? 16.951 -26.962 -19.149 1.00 91.50 330 GLU A O 1
ATOM 2617 N N . MET A 1 331 ? 18.279 -25.153 -19.286 1.00 92.00 331 MET A N 1
ATOM 2618 C CA . MET A 1 331 ? 17.814 -24.737 -20.606 1.00 92.00 331 MET A CA 1
ATOM 2619 C C . MET A 1 331 ? 18.112 -25.808 -21.669 1.00 92.00 331 MET A C 1
ATOM 2621 O O . MET A 1 331 ? 17.237 -26.163 -22.458 1.00 92.00 331 MET A O 1
ATOM 2625 N N . ARG A 1 332 ? 19.315 -26.404 -21.655 1.00 92.00 332 ARG A N 1
ATOM 2626 C CA . ARG A 1 332 ? 19.643 -27.564 -22.501 1.00 92.00 332 ARG A CA 1
ATOM 2627 C C . ARG A 1 332 ? 18.711 -28.727 -22.262 1.00 92.00 332 ARG A C 1
ATOM 2629 O O . ARG A 1 332 ? 18.251 -29.330 -23.226 1.00 92.00 332 ARG A O 1
ATOM 2636 N N . ALA A 1 333 ? 18.474 -29.080 -21.003 1.00 92.12 333 ALA A N 1
ATOM 2637 C CA . ALA A 1 333 ? 17.599 -30.196 -20.678 1.00 92.12 333 ALA A CA 1
ATOM 2638 C C . ALA A 1 333 ? 16.183 -29.956 -21.221 1.00 92.12 333 ALA A C 1
ATOM 2640 O O . ALA A 1 333 ? 15.587 -30.871 -21.783 1.00 92.12 333 ALA A O 1
ATOM 2641 N N . HIS A 1 334 ? 15.686 -28.721 -21.136 1.00 91.88 334 HIS A N 1
ATOM 2642 C CA . HIS A 1 334 ? 14.379 -28.335 -21.662 1.00 91.88 334 HIS A CA 1
ATOM 2643 C C . HIS A 1 334 ? 14.279 -28.468 -23.187 1.00 91.88 334 HIS A C 1
ATOM 2645 O O . HIS A 1 334 ? 13.351 -29.099 -23.684 1.00 91.88 334 HIS A O 1
ATOM 2651 N N . TYR A 1 335 ? 15.248 -27.930 -23.937 1.00 91.12 335 TYR A N 1
ATOM 2652 C CA . TYR A 1 335 ? 15.173 -27.875 -25.406 1.00 91.12 335 TYR A CA 1
ATOM 2653 C C . TYR A 1 335 ? 15.757 -29.094 -26.138 1.00 91.12 335 TYR A C 1
ATOM 2655 O O . TYR A 1 335 ? 15.434 -29.333 -27.303 1.00 91.12 335 TYR A O 1
ATOM 2663 N N . CYS A 1 336 ? 16.628 -29.870 -25.485 1.00 85.38 336 CYS A N 1
ATOM 2664 C CA . CYS A 1 336 ? 17.298 -31.036 -26.075 1.00 85.38 336 CYS A CA 1
ATOM 2665 C C . CYS A 1 336 ? 16.864 -32.372 -25.448 1.00 85.38 336 CYS A C 1
ATOM 2667 O O . CYS A 1 336 ? 17.261 -33.428 -25.943 1.00 85.38 336 CYS A O 1
ATOM 2669 N N . GLY A 1 337 ? 16.099 -32.352 -24.350 1.00 67.44 337 GLY A N 1
ATOM 2670 C CA . GLY A 1 337 ? 15.924 -33.511 -23.474 1.00 67.44 337 GLY A CA 1
ATOM 2671 C C . GLY A 1 337 ? 14.827 -34.513 -23.831 1.00 67.44 337 GLY A C 1
ATOM 2672 O O . GLY A 1 337 ? 14.881 -35.618 -23.295 1.00 67.44 337 GLY A O 1
ATOM 2673 N N . GLN A 1 338 ? 13.842 -34.219 -24.696 1.00 52.09 338 GLN A N 1
ATOM 2674 C CA . GLN A 1 338 ? 12.742 -35.170 -24.949 1.00 52.09 338 GLN A CA 1
ATOM 2675 C C . GLN A 1 338 ? 12.187 -35.177 -26.384 1.00 52.09 338 GLN A C 1
ATOM 2677 O O . GLN A 1 338 ? 11.857 -34.151 -26.971 1.00 52.09 338 GLN A O 1
ATOM 2682 N N . ARG A 1 339 ? 12.021 -36.396 -26.926 1.00 42.84 339 ARG A N 1
ATOM 2683 C CA . ARG A 1 339 ? 11.185 -36.701 -28.097 1.00 42.84 339 ARG A CA 1
ATOM 2684 C C . ARG A 1 339 ? 9.704 -36.627 -27.703 1.00 42.84 339 ARG A C 1
ATOM 2686 O O . ARG A 1 339 ? 9.275 -37.362 -26.824 1.00 42.84 339 ARG A O 1
ATOM 2693 N N . SER A 1 340 ? 8.959 -35.776 -28.408 1.00 40.59 340 SER A N 1
ATOM 2694 C CA . SER A 1 340 ? 7.520 -35.842 -28.718 1.00 40.59 340 SER A CA 1
ATOM 2695 C C . SER A 1 340 ? 6.605 -36.663 -27.786 1.00 40.59 340 SER A C 1
ATOM 2697 O O . SER A 1 340 ? 6.491 -37.877 -27.949 1.00 40.59 340 SER A O 1
ATOM 2699 N N . HIS A 1 341 ? 5.796 -35.982 -26.968 1.00 34.16 341 HIS A N 1
ATOM 2700 C CA . HIS A 1 341 ? 4.463 -36.469 -26.603 1.00 34.16 341 HIS A CA 1
ATOM 2701 C C . HIS A 1 341 ? 3.426 -35.345 -26.715 1.00 34.16 341 HIS A C 1
ATOM 2703 O O . HIS A 1 341 ? 3.589 -34.256 -26.175 1.00 34.16 341 HIS A O 1
ATOM 2709 N N . HIS A 1 342 ? 2.377 -35.621 -27.493 1.00 34.69 342 HIS A N 1
ATOM 2710 C CA . HIS A 1 342 ? 1.239 -34.744 -27.740 1.00 34.69 342 HIS A CA 1
ATOM 2711 C C . HIS A 1 342 ? 0.430 -34.425 -26.477 1.00 34.69 342 HIS A C 1
ATOM 2713 O O . HIS A 1 342 ? 0.259 -35.256 -25.587 1.00 34.69 342 HIS A O 1
ATOM 2719 N N . ALA A 1 343 ? -0.103 -33.205 -26.488 1.00 37.12 343 ALA A N 1
ATOM 2720 C CA . ALA A 1 343 ? -0.922 -32.564 -25.476 1.00 37.12 343 ALA A CA 1
ATOM 2721 C C . ALA A 1 343 ? -2.283 -33.233 -25.222 1.00 37.12 343 ALA A C 1
ATOM 2723 O O . ALA A 1 343 ? -2.911 -33.757 -26.138 1.00 37.12 343 ALA A O 1
ATOM 2724 N N . ALA A 1 344 ? -2.783 -33.062 -23.997 1.00 33.59 344 ALA A N 1
ATOM 2725 C CA . ALA A 1 344 ? -4.155 -32.643 -23.694 1.00 33.59 344 ALA A CA 1
ATOM 2726 C C . ALA A 1 344 ? -4.280 -32.439 -22.179 1.00 33.59 344 ALA A C 1
ATOM 2728 O O . ALA A 1 344 ? -3.823 -33.308 -21.447 1.00 33.59 344 ALA A O 1
ATOM 2729 N N . HIS A 1 345 ? -4.943 -31.370 -21.721 1.00 31.47 345 HIS A N 1
ATOM 2730 C CA . HIS A 1 345 ? -5.993 -31.411 -20.684 1.00 31.47 345 HIS A CA 1
ATOM 2731 C C . HIS A 1 345 ? -6.553 -29.999 -20.435 1.00 31.47 345 HIS A C 1
ATOM 2733 O O . HIS A 1 345 ? -5.881 -29.131 -19.894 1.00 31.47 345 HIS A O 1
ATOM 2739 N N . SER A 1 346 ? -7.820 -29.790 -20.801 1.00 31.08 346 SER A N 1
ATOM 2740 C CA . SER A 1 346 ? -8.632 -28.636 -20.403 1.00 31.08 346 SER A CA 1
ATOM 2741 C C . SER A 1 346 ? -9.819 -29.141 -19.580 1.00 31.08 346 SER A C 1
ATOM 2743 O O . SER A 1 346 ? -10.707 -29.806 -20.116 1.00 31.08 346 SER A O 1
ATOM 2745 N N . GLY A 1 347 ? -9.840 -28.845 -18.280 1.00 27.28 347 GLY A N 1
ATOM 2746 C CA . GLY A 1 347 ? -10.931 -29.201 -17.372 1.00 27.28 347 GLY A CA 1
ATOM 2747 C C . GLY A 1 347 ? -11.708 -27.967 -16.918 1.00 27.28 347 GLY A C 1
ATOM 2748 O O . GLY A 1 347 ? -11.291 -27.277 -15.998 1.00 27.28 347 GLY A O 1
ATOM 2749 N N . HIS A 1 348 ? -12.857 -27.693 -17.535 1.00 28.45 348 HIS A N 1
ATOM 2750 C CA . HIS A 1 348 ? -13.811 -26.684 -17.062 1.00 28.45 348 HIS A CA 1
ATOM 2751 C C . HIS A 1 348 ? -14.683 -27.245 -15.925 1.00 28.45 348 HIS A C 1
ATOM 2753 O O . HIS A 1 348 ? -15.363 -28.258 -16.105 1.00 28.45 348 HIS A O 1
ATOM 2759 N N . ARG A 1 349 ? -14.764 -26.545 -14.784 1.00 28.23 349 ARG A N 1
ATOM 2760 C CA . ARG A 1 349 ? -15.804 -26.760 -13.759 1.00 28.23 349 ARG A CA 1
ATOM 2761 C C . ARG A 1 349 ? -16.706 -25.531 -13.642 1.00 28.23 349 ARG A C 1
ATOM 2763 O O . ARG A 1 349 ? -16.263 -24.447 -13.285 1.00 28.23 349 ARG A O 1
ATOM 2770 N N . ARG A 1 350 ? -18.002 -25.725 -13.909 1.00 27.42 350 ARG A N 1
ATOM 2771 C CA . ARG A 1 350 ? -19.086 -24.776 -13.600 1.00 27.42 350 ARG A CA 1
ATOM 2772 C C . ARG A 1 350 ? -19.621 -25.045 -12.194 1.00 27.42 350 ARG A C 1
ATOM 2774 O O . ARG A 1 350 ? -19.977 -26.185 -11.906 1.00 27.42 350 ARG A O 1
ATOM 2781 N N . HIS A 1 351 ? -19.828 -23.999 -11.393 1.00 26.19 351 HIS A N 1
ATOM 2782 C CA . HIS A 1 351 ? -20.713 -24.059 -10.226 1.00 26.19 351 HIS A CA 1
ATOM 2783 C C . HIS A 1 351 ? -21.844 -23.024 -10.296 1.00 26.19 351 HIS A C 1
ATOM 2785 O O . HIS A 1 351 ? -21.671 -21.881 -10.712 1.00 26.19 351 HIS A O 1
ATOM 2791 N N . ARG A 1 352 ? -23.039 -23.506 -9.932 1.00 26.84 352 ARG A N 1
ATOM 2792 C CA . ARG A 1 352 ? -24.346 -22.835 -9.933 1.00 26.84 352 ARG A CA 1
ATOM 2793 C C . ARG A 1 352 ? -24.495 -21.882 -8.740 1.00 26.84 352 ARG A C 1
ATOM 2795 O O . ARG A 1 352 ? -24.159 -22.256 -7.622 1.00 26.84 352 ARG A O 1
ATOM 2802 N N . ARG A 1 353 ? -25.130 -20.725 -8.962 1.00 24.62 353 ARG A N 1
ATOM 2803 C CA . ARG A 1 353 ? -25.687 -19.853 -7.909 1.00 24.62 353 ARG A CA 1
ATOM 2804 C C . ARG A 1 353 ? -27.048 -20.371 -7.416 1.00 24.62 353 ARG A C 1
ATOM 2806 O O . ARG A 1 353 ? -27.838 -20.885 -8.209 1.00 24.62 353 ARG A O 1
ATOM 2813 N N . ARG A 1 354 ? -27.338 -20.177 -6.124 1.00 26.78 354 ARG A N 1
ATOM 2814 C CA . ARG A 1 354 ? -28.680 -20.248 -5.516 1.00 26.78 354 ARG A CA 1
ATOM 2815 C C . ARG A 1 354 ? -29.002 -18.902 -4.858 1.00 26.78 354 ARG A C 1
ATOM 2817 O O . ARG A 1 354 ? -28.141 -18.330 -4.203 1.00 26.78 354 ARG A O 1
ATOM 2824 N N . ASN A 1 355 ? -30.238 -18.442 -5.047 1.00 25.92 355 ASN A N 1
ATOM 2825 C CA . ASN A 1 355 ? -30.834 -17.266 -4.405 1.00 25.92 355 ASN A CA 1
ATOM 2826 C C . ASN A 1 355 ? -31.410 -17.631 -3.027 1.00 25.92 355 ASN A C 1
ATOM 2828 O O . ASN A 1 355 ? -31.919 -18.742 -2.868 1.00 25.92 355 ASN A O 1
ATOM 2832 N N . TYR A 1 356 ? -31.436 -16.669 -2.099 1.00 25.50 356 TYR A N 1
ATOM 2833 C CA . TYR A 1 356 ? -32.270 -16.706 -0.891 1.00 25.50 356 TYR A CA 1
ATOM 2834 C C . TYR A 1 356 ? -33.131 -15.441 -0.753 1.00 25.50 356 TYR A C 1
ATOM 2836 O O . TYR A 1 356 ? -32.782 -14.382 -1.270 1.00 25.50 356 TYR A O 1
ATOM 2844 N N . ARG A 1 357 ? -34.295 -15.640 -0.118 1.00 26.53 357 ARG A N 1
ATOM 2845 C CA . ARG A 1 357 ? -35.385 -14.697 0.184 1.00 26.53 357 ARG A CA 1
ATOM 2846 C C . ARG A 1 357 ? -35.150 -13.950 1.503 1.00 26.53 357 ARG A C 1
ATOM 2848 O O . ARG A 1 357 ? -34.424 -14.440 2.361 1.00 26.53 357 ARG A O 1
ATOM 2855 N N . ASP A 1 358 ? -35.850 -12.825 1.630 1.00 28.05 358 ASP A N 1
ATOM 2856 C CA . ASP A 1 358 ? -35.887 -11.881 2.751 1.00 28.05 358 ASP A CA 1
ATOM 2857 C C . ASP A 1 358 ? -36.356 -12.477 4.091 1.00 28.05 358 ASP A C 1
ATOM 2859 O O . ASP A 1 358 ? -37.447 -13.035 4.158 1.00 28.05 358 ASP A O 1
ATOM 2863 N N . GLU A 1 359 ? -35.584 -12.242 5.159 1.00 29.25 359 GLU A N 1
ATOM 2864 C CA . GLU A 1 359 ? -36.007 -12.160 6.569 1.00 29.25 359 GLU A CA 1
ATOM 2865 C C . GLU A 1 359 ? -35.003 -11.267 7.343 1.00 29.25 359 GLU A C 1
ATOM 286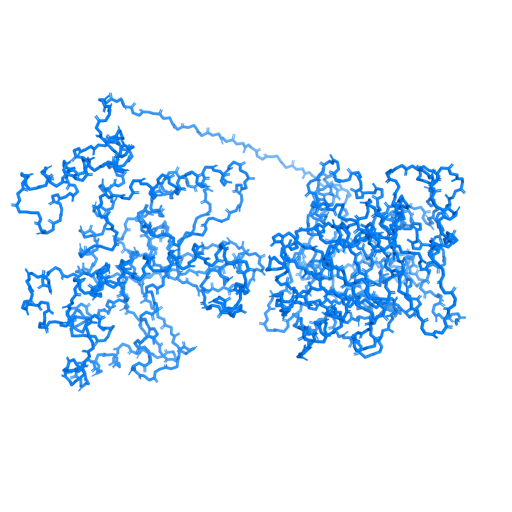7 O O . GLU A 1 359 ? -33.905 -11.006 6.858 1.00 29.25 359 GLU A O 1
ATOM 2872 N N . LEU A 1 360 ? -35.428 -10.737 8.502 1.00 31.69 360 LEU A N 1
ATOM 2873 C CA . LEU A 1 360 ? -34.804 -9.690 9.343 1.00 31.69 360 LEU A CA 1
ATOM 2874 C C . LEU A 1 360 ? -33.312 -9.367 9.072 1.00 31.69 360 LEU A C 1
ATOM 2876 O O . LEU A 1 360 ? -32.419 -10.154 9.381 1.00 31.69 360 LEU A O 1
ATOM 2880 N N . CYS A 1 361 ? -33.052 -8.153 8.578 1.00 30.59 361 CYS A N 1
ATOM 2881 C CA . CYS A 1 361 ? -31.734 -7.710 8.128 1.00 30.59 361 CYS A CA 1
ATOM 2882 C C . CYS A 1 361 ? -31.155 -6.635 9.067 1.00 30.59 361 CYS A C 1
ATOM 2884 O O . CYS A 1 361 ? -31.732 -5.555 9.217 1.00 30.59 361 CYS A O 1
ATOM 2886 N N . LEU A 1 362 ? -30.015 -6.927 9.696 1.00 33.59 362 LEU A N 1
ATOM 2887 C CA . LEU A 1 362 ? -29.162 -5.938 10.358 1.00 33.59 362 LEU A CA 1
ATOM 2888 C C . LEU A 1 362 ? -28.353 -5.230 9.272 1.00 33.59 362 LEU A C 1
ATOM 2890 O O . LEU A 1 362 ? -27.559 -5.860 8.584 1.00 33.59 362 LEU A O 1
ATOM 2894 N N . ARG A 1 363 ? -28.582 -3.930 9.090 1.00 41.50 363 ARG A N 1
ATOM 2895 C CA . ARG A 1 363 ? -27.946 -3.134 8.034 1.00 41.50 363 ARG A CA 1
ATOM 2896 C C . ARG A 1 363 ? -26.949 -2.175 8.657 1.00 41.50 363 ARG A C 1
ATOM 2898 O O . ARG A 1 363 ? -27.339 -1.341 9.473 1.00 41.50 363 ARG A O 1
ATOM 2905 N N . THR A 1 364 ? -25.680 -2.296 8.288 1.00 37.47 364 THR A N 1
ATOM 2906 C CA . THR A 1 364 ? -24.633 -1.355 8.696 1.00 37.47 364 THR A CA 1
ATOM 2907 C C . THR A 1 364 ? -24.302 -0.440 7.523 1.00 37.47 364 THR A C 1
ATOM 2909 O O . THR A 1 364 ? -24.050 -0.897 6.413 1.00 37.47 364 THR A O 1
ATOM 2912 N N . CYS A 1 365 ? -24.332 0.870 7.758 1.00 33.09 365 CYS A N 1
ATOM 2913 C CA . CYS A 1 365 ? -23.999 1.881 6.757 1.00 33.09 365 CYS A CA 1
ATOM 2914 C C . CYS A 1 365 ? -22.668 2.531 7.135 1.00 33.09 365 CYS A C 1
ATOM 2916 O O . CYS A 1 365 ? -22.554 3.083 8.232 1.00 33.09 365 CYS A O 1
ATOM 2918 N N . THR A 1 366 ? -21.672 2.495 6.247 1.00 34.78 366 THR A N 1
ATOM 2919 C CA . THR A 1 366 ? -20.434 3.262 6.448 1.00 34.78 366 THR A CA 1
ATOM 2920 C C . THR A 1 366 ? -20.567 4.653 5.827 1.00 34.78 366 THR A C 1
ATOM 2922 O O . THR A 1 366 ? -21.096 4.783 4.717 1.00 34.78 366 THR A O 1
ATOM 2925 N N . PRO A 1 367 ? -20.133 5.721 6.515 1.00 31.38 367 PRO A N 1
ATOM 2926 C CA . PRO A 1 367 ? -20.276 7.065 5.981 1.00 31.38 367 PRO A CA 1
ATOM 2927 C C . PRO A 1 367 ? -19.233 7.409 4.897 1.00 31.38 367 PRO A C 1
ATOM 2929 O O . PRO A 1 367 ? -18.098 6.950 4.963 1.00 31.38 367 PRO A O 1
ATOM 2932 N N . GLU A 1 368 ? -19.636 8.196 3.888 1.00 32.44 368 GLU A N 1
ATOM 2933 C CA . GLU A 1 368 ? -18.760 8.860 2.904 1.00 32.44 368 GLU A CA 1
ATOM 2934 C C . GLU A 1 368 ? -18.364 10.245 3.440 1.00 32.44 368 GLU A C 1
ATOM 2936 O O . GLU A 1 368 ? -19.254 11.041 3.752 1.00 32.44 368 GLU A O 1
ATOM 2941 N N . TRP A 1 369 ? -17.072 10.587 3.439 1.00 35.75 369 TRP A N 1
ATOM 2942 C CA . TRP A 1 369 ? -16.621 11.954 3.722 1.00 35.75 369 TRP A CA 1
ATOM 2943 C C . TRP A 1 369 ? -15.570 12.436 2.714 1.00 35.75 369 TRP A C 1
ATOM 2945 O O . TRP A 1 369 ? -14.793 11.659 2.158 1.00 35.75 369 TRP A O 1
ATOM 2955 N N . ARG A 1 370 ? -15.579 13.744 2.424 1.00 26.83 370 ARG A N 1
ATOM 2956 C CA . ARG A 1 370 ? -14.654 14.383 1.476 1.00 26.83 370 ARG A CA 1
ATOM 2957 C C . ARG A 1 370 ? -13.343 14.732 2.175 1.00 26.83 370 ARG A C 1
ATOM 2959 O O . ARG A 1 370 ? -13.266 15.773 2.811 1.00 26.83 370 ARG A O 1
ATOM 2966 N N . ILE A 1 371 ? -12.310 13.920 1.969 1.00 30.08 371 ILE A N 1
ATOM 2967 C CA . ILE A 1 371 ? -10.931 14.254 2.347 1.00 30.08 371 ILE A CA 1
ATOM 2968 C C . ILE A 1 371 ? -10.302 15.111 1.234 1.00 30.08 371 ILE A C 1
ATOM 2970 O O . ILE A 1 371 ? -10.510 14.842 0.053 1.00 30.08 371 ILE A O 1
ATOM 2974 N N . GLY A 1 372 ? -9.582 16.175 1.603 1.00 26.45 372 GLY A N 1
ATOM 2975 C CA . GLY A 1 372 ? -9.077 17.231 0.712 1.00 26.45 372 GLY A CA 1
ATOM 2976 C C . GLY A 1 372 ? -8.551 16.770 -0.656 1.00 26.45 372 GLY A C 1
ATOM 2977 O O . GLY A 1 372 ? -7.442 16.261 -0.768 1.00 26.45 372 GLY A O 1
ATOM 2978 N N . GLY A 1 373 ? -9.346 16.997 -1.706 1.00 25.53 373 GLY A N 1
ATOM 2979 C CA . GLY A 1 373 ? -8.947 16.861 -3.115 1.00 25.53 373 GLY A CA 1
ATOM 2980 C C . GLY A 1 373 ? -8.801 15.434 -3.661 1.00 25.53 373 GLY A C 1
ATOM 2981 O O . GLY A 1 373 ? -8.870 15.258 -4.873 1.00 25.53 373 GLY A O 1
ATOM 2982 N N . ALA A 1 374 ? -8.685 14.414 -2.809 1.00 24.31 374 ALA A N 1
ATOM 2983 C CA . ALA A 1 374 ? -8.633 13.010 -3.206 1.00 24.31 374 ALA A CA 1
ATOM 2984 C C . ALA A 1 374 ? -9.653 12.200 -2.398 1.00 24.31 374 ALA A C 1
ATOM 2986 O O . ALA A 1 374 ? -9.625 12.193 -1.168 1.00 24.31 374 ALA A O 1
ATOM 2987 N N . LEU A 1 375 ? -10.554 11.506 -3.100 1.00 28.11 375 LEU A N 1
ATOM 2988 C CA . LEU A 1 375 ? -11.530 10.559 -2.551 1.00 28.11 375 LEU A CA 1
ATOM 2989 C C . LEU A 1 375 ? -10.816 9.401 -1.828 1.00 28.11 375 LEU A C 1
ATOM 2991 O O . LEU A 1 375 ? -10.674 8.312 -2.364 1.00 28.11 375 LEU A O 1
ATOM 2995 N N . ARG A 1 376 ? -10.357 9.614 -0.596 1.00 33.75 376 ARG A N 1
ATOM 2996 C CA . ARG A 1 376 ? -10.003 8.534 0.328 1.00 33.75 376 ARG A CA 1
ATOM 2997 C C . ARG A 1 376 ? -11.179 8.356 1.277 1.00 33.75 376 ARG A C 1
ATOM 2999 O O . ARG A 1 376 ? -11.334 9.196 2.148 1.00 33.75 376 ARG A O 1
ATOM 3006 N N . GLN A 1 377 ? -11.997 7.317 1.078 1.00 38.44 377 GLN A N 1
ATOM 3007 C CA . GLN A 1 377 ? -12.844 6.640 2.088 1.00 38.44 377 GLN A CA 1
ATOM 3008 C C . GLN A 1 377 ? -13.938 5.806 1.402 1.00 38.44 377 GLN A C 1
ATOM 3010 O O . GLN A 1 377 ? -15.006 6.326 1.113 1.00 38.44 377 GLN A O 1
ATOM 3015 N N . ASN A 1 378 ? -13.697 4.510 1.166 1.00 50.19 378 ASN A N 1
ATOM 3016 C CA . ASN A 1 378 ? -14.705 3.591 0.602 1.00 50.19 378 ASN A CA 1
ATOM 3017 C C . ASN A 1 378 ? -14.647 2.161 1.203 1.00 50.19 378 ASN A C 1
ATOM 3019 O O . ASN A 1 378 ? -15.146 1.212 0.600 1.00 50.19 378 ASN A O 1
ATOM 3023 N N . LEU A 1 379 ? -14.031 1.972 2.378 1.00 49.81 379 LEU A N 1
ATOM 3024 C CA . LEU A 1 379 ? -13.815 0.654 3.002 1.00 49.81 379 LEU A CA 1
ATOM 3025 C C . LEU A 1 379 ? -14.193 0.650 4.489 1.00 49.81 379 LEU A C 1
ATOM 3027 O O . LEU A 1 379 ? -14.043 1.667 5.174 1.00 49.81 379 LEU A O 1
ATOM 3031 N N . MET A 1 380 ? -14.633 -0.506 5.001 1.00 57.19 380 MET A N 1
ATOM 3032 C CA . MET A 1 380 ? -14.562 -0.793 6.437 1.00 57.19 380 MET A CA 1
ATOM 3033 C C . MET A 1 380 ? -13.133 -0.513 6.935 1.00 57.19 380 MET A C 1
ATOM 3035 O O . MET A 1 380 ? -12.165 -0.703 6.204 1.00 57.19 380 MET A O 1
ATOM 3039 N N . ALA A 1 381 ? -13.007 0.028 8.149 1.00 64.12 381 ALA A N 1
ATOM 3040 C CA . ALA A 1 381 ? -11.755 0.558 8.707 1.00 64.12 381 ALA A CA 1
ATOM 3041 C C . ALA A 1 381 ? -11.175 1.836 8.054 1.00 64.12 381 ALA A C 1
ATOM 3043 O O . ALA A 1 381 ? -10.136 2.296 8.510 1.00 64.12 381 ALA A O 1
ATOM 3044 N N . GLY A 1 382 ? -11.837 2.495 7.091 1.00 60.56 382 GLY A N 1
ATOM 3045 C CA . GLY A 1 382 ? -11.308 3.672 6.363 1.00 60.56 382 GLY A CA 1
ATOM 3046 C C . GLY A 1 382 ? -11.047 4.967 7.163 1.00 60.56 382 GLY A C 1
ATOM 3047 O O . GLY A 1 382 ? -10.887 6.035 6.573 1.00 60.56 382 GLY A O 1
ATOM 3048 N N . ALA A 1 383 ? -11.028 4.903 8.494 1.00 77.25 383 ALA A N 1
ATOM 3049 C CA . ALA A 1 383 ? -10.781 6.029 9.385 1.00 77.25 383 ALA A CA 1
ATOM 3050 C C . ALA A 1 383 ? -9.842 5.643 10.541 1.00 77.25 383 ALA A C 1
ATOM 3052 O O . ALA A 1 383 ? -8.754 5.132 10.307 1.00 77.25 383 ALA A O 1
ATOM 3053 N N . THR A 1 384 ? -10.227 5.901 11.795 1.00 85.81 384 THR A N 1
ATOM 3054 C CA . THR A 1 384 ? -9.380 5.680 12.977 1.00 85.81 384 THR A CA 1
ATOM 3055 C C . THR A 1 384 ? -8.892 4.246 13.097 1.00 85.81 384 THR A C 1
ATOM 3057 O O . THR A 1 384 ? -7.737 4.036 13.441 1.00 85.81 384 THR A O 1
ATOM 3060 N N . SER A 1 385 ? -9.749 3.263 12.806 1.00 87.44 385 SER A N 1
ATOM 3061 C CA . SER A 1 385 ? -9.378 1.858 12.960 1.00 87.44 385 SER A CA 1
ATOM 3062 C C . SER A 1 385 ? -8.289 1.431 11.978 1.00 87.44 385 SER A C 1
ATOM 3064 O O . SER A 1 385 ? -7.335 0.796 12.400 1.00 87.44 385 SER A O 1
ATOM 3066 N N . GLY A 1 386 ? -8.379 1.824 10.705 1.00 81.19 386 GLY A N 1
ATOM 3067 C CA . GLY A 1 386 ? -7.356 1.526 9.697 1.00 81.19 386 GLY A CA 1
ATOM 3068 C C . GLY A 1 386 ? -6.111 2.407 9.793 1.00 81.19 386 GLY A C 1
ATOM 3069 O O . GLY A 1 386 ? -5.076 2.061 9.239 1.00 81.19 386 GLY A O 1
ATOM 3070 N N . GLY A 1 387 ? -6.192 3.532 10.509 1.00 83.81 387 GLY A N 1
ATOM 3071 C CA . GLY A 1 387 ? -5.018 4.289 10.943 1.00 83.81 387 GLY A CA 1
ATOM 3072 C C . GLY A 1 387 ? -4.434 3.800 12.274 1.00 83.81 387 GLY A C 1
ATOM 3073 O O . GLY A 1 387 ? -3.408 4.308 12.714 1.00 83.81 387 GLY A O 1
ATOM 3074 N N . SER A 1 388 ? -5.071 2.854 12.964 1.00 90.12 388 SER A N 1
ATOM 3075 C CA . SER A 1 388 ? -4.584 2.402 14.264 1.00 90.12 388 SER A CA 1
ATOM 3076 C C . SER A 1 388 ? -3.274 1.637 14.111 1.00 90.12 388 SER A C 1
ATOM 3078 O O . SER A 1 388 ? -3.113 0.838 13.196 1.00 90.12 388 SER A O 1
ATOM 3080 N N . ALA A 1 389 ? -2.377 1.789 15.083 1.00 91.50 389 ALA A N 1
ATOM 3081 C CA . ALA A 1 389 ? -1.227 0.904 15.221 1.00 91.50 389 ALA A CA 1
ATOM 3082 C C . ALA A 1 389 ? -1.596 -0.479 15.794 1.00 91.50 389 ALA A C 1
ATOM 3084 O O . ALA A 1 389 ? -0.706 -1.282 16.055 1.00 91.50 389 ALA A O 1
ATOM 3085 N N . GLY A 1 390 ? -2.882 -0.767 16.024 1.00 94.00 390 GLY A N 1
ATOM 3086 C CA . GLY A 1 390 ? -3.359 -2.109 16.360 1.00 94.00 390 GLY A CA 1
ATOM 3087 C C . GLY A 1 390 ? -2.959 -2.613 17.742 1.00 94.00 390 GLY A C 1
ATOM 3088 O O . GLY A 1 390 ? -2.970 -3.816 17.975 1.00 94.00 390 GLY A O 1
ATOM 3089 N N . VAL A 1 391 ? -2.591 -1.709 18.647 1.00 94.69 391 VAL A N 1
ATOM 3090 C CA . VAL A 1 391 ? -2.093 -2.042 19.982 1.00 94.69 391 VAL A CA 1
ATOM 3091 C C . VAL A 1 391 ? -3.139 -2.806 20.804 1.00 94.69 391 VAL A C 1
ATOM 3093 O O . VAL A 1 391 ? -4.322 -2.452 20.816 1.00 94.69 391 VAL A O 1
ATOM 3096 N N . ILE A 1 392 ? -2.671 -3.836 21.512 1.00 96.12 392 ILE A N 1
ATOM 3097 C CA . ILE A 1 392 ? -3.394 -4.644 22.497 1.00 96.12 392 ILE A CA 1
ATOM 3098 C C . ILE A 1 392 ? -2.585 -4.629 23.796 1.00 96.12 392 ILE A C 1
ATOM 3100 O O . ILE A 1 392 ? -1.608 -5.366 23.933 1.00 96.12 392 ILE A O 1
ATOM 3104 N N . CYS A 1 393 ? -2.981 -3.782 24.745 1.00 94.75 393 CYS A N 1
ATOM 3105 C CA . CYS A 1 393 ? -2.276 -3.611 26.016 1.00 94.75 393 CYS A CA 1
ATOM 3106 C C . CYS A 1 393 ? -3.224 -3.339 27.195 1.00 94.75 393 CYS A C 1
ATOM 3108 O O . CYS A 1 393 ? -4.439 -3.238 27.027 1.00 94.75 393 CYS A O 1
ATOM 3110 N N . LEU A 1 394 ? -2.682 -3.250 28.410 1.00 92.50 394 LEU A N 1
ATOM 3111 C CA . LEU A 1 394 ? -3.464 -2.891 29.594 1.00 92.50 394 LEU A CA 1
ATOM 3112 C C . LEU A 1 394 ? -3.902 -1.422 29.570 1.00 92.50 394 LEU A C 1
ATOM 3114 O O . LEU A 1 394 ? -3.098 -0.527 29.326 1.00 92.50 394 LEU A O 1
ATOM 3118 N N . HIS A 1 395 ? -5.168 -1.184 29.916 1.00 85.69 395 HIS A N 1
ATOM 3119 C CA . HIS A 1 395 ? -5.748 0.153 30.076 1.00 85.69 395 HIS A CA 1
ATOM 3120 C C . HIS A 1 395 ? -6.275 0.335 31.499 1.00 85.69 395 HIS A C 1
ATOM 3122 O O . HIS A 1 395 ? -7.477 0.422 31.755 1.00 85.69 395 HIS A O 1
ATOM 3128 N N . ASP A 1 396 ? -5.336 0.412 32.435 1.00 85.38 396 ASP A N 1
ATOM 3129 C CA . ASP A 1 396 ? -5.564 0.542 33.877 1.00 85.38 396 ASP A CA 1
ATOM 3130 C C . ASP A 1 396 ? -5.887 2.002 34.290 1.00 85.38 396 ASP A C 1
ATOM 3132 O O . ASP A 1 396 ? -5.427 2.513 35.310 1.00 85.38 396 ASP A O 1
ATOM 3136 N N . MET A 1 397 ? -6.689 2.706 33.484 1.00 82.56 397 MET A N 1
ATOM 3137 C CA . MET A 1 397 ? -7.077 4.113 33.713 1.00 82.56 397 MET A CA 1
ATOM 3138 C C . MET A 1 397 ? -8.437 4.261 34.412 1.00 82.56 397 MET A C 1
ATOM 3140 O O . MET A 1 397 ? -8.866 5.359 34.755 1.00 82.56 397 MET A O 1
ATOM 3144 N N . GLY A 1 398 ? -9.119 3.142 34.639 1.00 90.00 398 GLY A N 1
ATOM 3145 C CA . GLY A 1 398 ? -10.377 3.051 35.367 1.00 90.00 398 GLY A CA 1
ATOM 3146 C C . GLY A 1 398 ? -10.917 1.628 35.307 1.00 90.00 398 GLY A C 1
ATOM 3147 O O . GLY A 1 398 ? -10.662 0.901 34.346 1.00 90.00 398 GLY A O 1
ATOM 3148 N N . THR A 1 399 ? -11.687 1.218 36.319 1.00 93.06 399 THR A N 1
ATOM 3149 C CA . THR A 1 399 ? -12.221 -0.153 36.419 1.00 93.06 399 THR A CA 1
ATOM 3150 C C . THR A 1 399 ? -12.962 -0.582 35.152 1.00 93.06 399 THR A C 1
ATOM 3152 O O . THR A 1 399 ? -12.713 -1.672 34.650 1.00 93.06 399 THR A O 1
ATOM 3155 N N . ILE A 1 400 ? -13.802 0.293 34.591 1.00 92.62 400 ILE A N 1
ATOM 3156 C CA . ILE A 1 400 ? -14.588 -0.007 33.387 1.00 92.62 400 ILE A CA 1
ATOM 3157 C C . ILE A 1 400 ? -13.688 -0.277 32.168 1.00 92.62 400 ILE A C 1
ATOM 3159 O O . ILE A 1 400 ? -13.940 -1.225 31.429 1.00 92.62 400 ILE A O 1
ATOM 3163 N N . TYR A 1 401 ? -12.613 0.491 31.954 1.00 92.38 401 TYR A N 1
ATOM 3164 C CA . TYR A 1 401 ? -11.695 0.232 30.834 1.00 92.38 401 TYR A CA 1
ATOM 3165 C C . TYR A 1 401 ? -10.916 -1.065 31.000 1.00 92.38 401 TYR A C 1
ATOM 3167 O O . TYR A 1 401 ? -10.758 -1.794 30.021 1.00 92.38 401 TYR A O 1
ATOM 3175 N N . ALA A 1 402 ? -10.457 -1.367 32.215 1.00 94.62 402 ALA A N 1
ATOM 3176 C CA . ALA A 1 402 ? -9.771 -2.622 32.498 1.00 94.62 402 ALA A CA 1
ATOM 3177 C C . ALA A 1 402 ? -10.695 -3.819 32.209 1.00 94.62 402 ALA A C 1
ATOM 3179 O O . ALA A 1 402 ? -10.319 -4.745 31.495 1.00 94.62 402 ALA A O 1
ATOM 3180 N N . GLN A 1 403 ? -11.955 -3.744 32.643 1.00 95.94 403 GLN A N 1
ATOM 3181 C CA . GLN A 1 403 ? -12.986 -4.743 32.352 1.00 95.94 403 GLN A CA 1
ATOM 3182 C C . GLN A 1 403 ? -13.282 -4.884 30.845 1.00 95.94 403 GLN A C 1
ATOM 3184 O O . GLN A 1 403 ? -13.335 -5.998 30.321 1.00 95.94 403 GLN A O 1
ATOM 3189 N N . LEU A 1 404 ? -13.428 -3.770 30.116 1.00 96.06 404 LEU A N 1
ATOM 3190 C CA . LEU A 1 404 ? -13.602 -3.789 28.657 1.00 96.06 404 LEU A CA 1
ATOM 3191 C C . LEU A 1 404 ? -12.372 -4.370 27.935 1.00 96.06 404 LEU A C 1
ATOM 3193 O O . LEU A 1 404 ? -12.517 -5.063 26.928 1.00 96.06 404 LEU A O 1
ATOM 3197 N N . THR A 1 405 ? -11.173 -4.105 28.456 1.00 95.56 405 THR A N 1
ATOM 3198 C CA . THR A 1 405 ? -9.895 -4.616 27.939 1.00 95.56 405 THR A CA 1
ATOM 3199 C C . THR A 1 405 ? -9.778 -6.122 28.132 1.00 95.56 405 THR A C 1
ATOM 3201 O O . THR A 1 405 ? -9.388 -6.810 27.195 1.00 95.56 405 THR A O 1
ATOM 3204 N N . LEU A 1 406 ? -10.183 -6.655 29.289 1.00 96.44 406 LEU A N 1
ATOM 3205 C CA . LEU A 1 406 ? -10.226 -8.100 29.541 1.00 96.44 406 LEU A CA 1
ATOM 3206 C C . LEU A 1 406 ? -11.094 -8.833 28.507 1.00 96.44 406 LEU A C 1
ATOM 3208 O O . LEU A 1 406 ? -10.654 -9.818 27.914 1.00 96.44 406 LEU A O 1
ATOM 3212 N N . LEU A 1 407 ? -12.295 -8.313 28.227 1.00 96.69 407 LEU A N 1
ATOM 3213 C CA . LEU A 1 407 ? -13.186 -8.857 27.191 1.00 96.69 407 LEU A CA 1
ATOM 3214 C C . LEU A 1 407 ? -12.581 -8.740 25.788 1.00 96.69 407 LEU A C 1
ATOM 3216 O O . LEU A 1 407 ? -12.674 -9.668 24.982 1.00 96.69 407 LEU A O 1
ATOM 3220 N N . GLY A 1 408 ? -11.969 -7.590 25.496 1.00 96.50 408 GLY A N 1
ATOM 3221 C CA . GLY A 1 408 ? -11.262 -7.331 24.246 1.00 96.50 408 GLY A CA 1
ATOM 3222 C C . GLY A 1 408 ? -10.140 -8.331 23.991 1.00 96.50 408 GLY A C 1
ATOM 3223 O O . GLY A 1 408 ? -10.097 -8.961 22.936 1.00 96.50 408 GLY A O 1
ATOM 3224 N N . PHE A 1 409 ? -9.274 -8.530 24.979 1.00 96.94 409 PHE A N 1
ATOM 3225 C CA . PHE A 1 409 ? -8.146 -9.445 24.891 1.00 96.94 409 PHE A CA 1
ATOM 3226 C C . PHE A 1 409 ? -8.572 -10.907 24.784 1.00 96.94 409 PHE A C 1
ATOM 3228 O O . PHE A 1 409 ? -8.047 -11.631 23.941 1.00 96.94 409 PHE A O 1
ATOM 3235 N N . GLU A 1 410 ? -9.571 -11.338 25.557 1.00 95.88 410 GLU A N 1
ATOM 3236 C CA . GLU A 1 410 ? -10.087 -12.705 25.449 1.00 95.88 410 GLU A CA 1
ATOM 3237 C C . GLU A 1 410 ? -10.616 -12.989 24.035 1.00 95.88 410 GLU A C 1
ATOM 3239 O O . GLU A 1 410 ? -10.387 -14.060 23.468 1.00 95.88 410 GLU A O 1
ATOM 3244 N N . ARG A 1 411 ? -11.246 -11.997 23.399 1.00 96.12 411 ARG A N 1
ATOM 3245 C CA . ARG A 1 411 ? -11.664 -12.106 22.001 1.00 96.12 411 ARG A CA 1
ATOM 3246 C C . ARG A 1 411 ? -10.483 -12.167 21.030 1.00 96.12 411 ARG A C 1
ATOM 3248 O O . ARG A 1 411 ? -10.524 -12.988 20.115 1.00 96.12 411 ARG A O 1
ATOM 3255 N N . VAL A 1 412 ? -9.440 -11.356 21.228 1.00 96.75 412 VAL A N 1
ATOM 3256 C CA . VAL A 1 412 ? -8.200 -11.437 20.430 1.00 96.75 412 VAL A CA 1
ATOM 3257 C C . VAL A 1 412 ? -7.595 -12.831 20.537 1.00 96.75 412 VAL A C 1
ATOM 3259 O O . VAL A 1 412 ? -7.283 -13.428 19.513 1.00 96.75 412 VAL A O 1
ATOM 3262 N N . ARG A 1 413 ? -7.506 -13.393 21.746 1.00 94.88 413 ARG A N 1
ATOM 3263 C CA . ARG A 1 413 ? -6.972 -14.739 21.986 1.00 94.88 413 ARG A CA 1
ATOM 3264 C C . ARG A 1 413 ? -7.766 -15.806 21.228 1.00 94.88 413 ARG A C 1
ATOM 3266 O O . ARG A 1 413 ? -7.183 -16.645 20.545 1.00 94.88 413 ARG A O 1
ATOM 3273 N N . GLN A 1 414 ? -9.096 -15.742 21.289 1.00 94.19 414 GLN A N 1
ATOM 3274 C CA . GLN A 1 414 ? -9.976 -16.650 20.544 1.00 94.19 414 GLN A CA 1
ATOM 3275 C C . GLN A 1 414 ? -9.811 -16.510 19.027 1.00 94.19 414 GLN A C 1
ATOM 3277 O O . GLN A 1 414 ? -9.837 -17.510 18.308 1.00 94.19 414 GLN A O 1
ATOM 3282 N N . PHE A 1 415 ? -9.669 -15.281 18.528 1.00 95.62 415 PHE A N 1
ATOM 3283 C CA . PHE A 1 415 ? -9.530 -15.022 17.099 1.00 95.62 415 PHE A CA 1
ATOM 3284 C C . PHE A 1 415 ? -8.150 -15.404 16.582 1.00 95.62 415 PHE A C 1
ATOM 3286 O O . PHE A 1 415 ? -8.085 -16.054 15.550 1.00 95.62 415 PHE A O 1
ATOM 3293 N N . ALA A 1 416 ? -7.075 -15.121 17.313 1.00 93.81 416 ALA A N 1
ATOM 3294 C CA . ALA A 1 416 ? -5.718 -15.523 16.947 1.00 93.81 416 ALA A CA 1
ATOM 3295 C C . ALA A 1 416 ? -5.571 -17.050 16.793 1.00 93.81 416 ALA A C 1
ATOM 3297 O O . ALA A 1 416 ? -4.746 -17.512 16.012 1.00 93.81 416 ALA A O 1
ATOM 3298 N N . GLN A 1 417 ? -6.395 -17.839 17.493 1.00 92.62 417 GLN A N 1
ATOM 3299 C CA . GLN A 1 417 ? -6.426 -19.302 17.361 1.00 92.62 417 GLN A CA 1
ATOM 3300 C C . GLN A 1 417 ? -7.202 -19.804 16.134 1.00 92.62 417 GLN A C 1
ATOM 3302 O O . GLN A 1 417 ? -6.978 -20.927 15.690 1.00 92.62 417 GLN A O 1
ATOM 3307 N N . LYS A 1 418 ? -8.159 -19.022 15.621 1.00 92.94 418 LYS A N 1
ATOM 3308 C CA . LYS A 1 418 ? -9.143 -19.475 14.617 1.00 92.94 418 LYS A CA 1
ATOM 3309 C C . LYS A 1 418 ? -9.058 -18.735 13.286 1.00 92.94 418 LYS A C 1
ATOM 3311 O O . LYS A 1 418 ? -9.564 -19.227 12.282 1.00 92.94 418 LYS A O 1
ATOM 3316 N N . HIS A 1 419 ? -8.452 -17.556 13.284 1.00 92.69 419 HIS A N 1
ATOM 3317 C CA . HIS A 1 419 ? -8.440 -16.606 12.184 1.00 92.69 419 HIS A CA 1
ATOM 3318 C C . HIS A 1 419 ? -7.070 -15.928 12.100 1.00 92.69 419 HIS A C 1
ATOM 3320 O O . HIS A 1 419 ? -6.409 -15.675 13.108 1.00 92.69 419 HIS A O 1
ATOM 3326 N N . ALA A 1 420 ? -6.651 -15.574 10.888 1.00 88.75 420 ALA A N 1
ATOM 3327 C CA . ALA A 1 420 ? -5.376 -14.912 10.646 1.00 88.75 420 ALA A CA 1
ATOM 3328 C C . ALA A 1 420 ? -5.461 -13.395 10.907 1.00 88.75 420 ALA A C 1
ATOM 3330 O O . ALA A 1 420 ? -5.232 -12.598 10.007 1.00 88.75 420 ALA A O 1
ATOM 3331 N N . ILE A 1 421 ? -5.765 -12.977 12.140 1.00 92.44 421 ILE A N 1
ATOM 3332 C CA . ILE A 1 421 ? -5.900 -11.549 12.507 1.00 92.44 421 ILE A CA 1
ATOM 3333 C C . ILE A 1 421 ? -4.560 -10.804 12.661 1.00 92.44 421 ILE A C 1
ATOM 3335 O O . ILE A 1 421 ? -4.532 -9.646 13.066 1.00 92.44 421 ILE A O 1
ATOM 3339 N N . GLY A 1 422 ? -3.435 -11.468 12.378 1.00 92.56 422 GLY A N 1
ATOM 3340 C CA . GLY A 1 422 ? -2.105 -10.858 12.434 1.00 92.56 422 GLY A CA 1
ATOM 3341 C C . GLY A 1 422 ? -1.654 -10.449 13.839 1.00 92.56 422 GLY A C 1
ATOM 3342 O O . GLY A 1 422 ? -0.892 -9.499 13.958 1.00 92.56 422 GLY A O 1
ATOM 3343 N N . PHE A 1 423 ? -2.129 -11.120 14.893 1.00 95.94 423 PHE A N 1
ATOM 3344 C CA . PHE A 1 423 ? -1.712 -10.821 16.265 1.00 95.94 423 PHE A CA 1
ATOM 3345 C C . PHE A 1 423 ? -0.245 -11.210 16.504 1.00 95.94 423 PHE A C 1
ATOM 3347 O O . PHE A 1 423 ? 0.153 -12.345 16.246 1.00 95.94 423 PHE A O 1
ATOM 3354 N N . GLN A 1 424 ? 0.534 -10.261 17.013 1.00 95.19 424 GLN A N 1
ATOM 3355 C CA . GLN A 1 424 ? 1.951 -10.364 17.338 1.00 95.19 424 GLN A CA 1
ATOM 3356 C C . GLN A 1 424 ? 2.127 -10.115 18.843 1.00 95.19 424 GLN A C 1
ATOM 3358 O O . GLN A 1 424 ? 2.104 -8.956 19.276 1.00 95.19 424 GLN A O 1
ATOM 3363 N N . PRO A 1 425 ? 2.290 -11.171 19.662 1.00 94.81 425 PRO A N 1
ATOM 3364 C CA . PRO A 1 425 ? 2.459 -11.055 21.109 1.00 94.81 425 PRO A CA 1
ATOM 3365 C C . PRO A 1 425 ? 3.905 -10.667 21.461 1.00 94.81 425 PRO A C 1
ATOM 3367 O O . PRO A 1 425 ? 4.637 -11.417 22.099 1.00 94.81 425 PRO A O 1
ATOM 3370 N N . TRP A 1 426 ? 4.364 -9.512 20.973 1.00 95.19 426 TRP A N 1
ATOM 3371 C CA . TRP A 1 426 ? 5.715 -8.999 21.257 1.00 95.19 426 TRP A CA 1
ATOM 3372 C C . TRP A 1 426 ? 5.824 -8.359 22.644 1.00 95.19 426 TRP A C 1
ATOM 3374 O O . TRP A 1 426 ? 6.912 -7.995 23.079 1.00 95.19 426 TRP A O 1
ATOM 3384 N N . GLY A 1 427 ? 4.702 -8.265 23.350 1.00 96.62 427 GLY A N 1
ATOM 3385 C CA . GLY A 1 427 ? 4.601 -7.754 24.699 1.00 96.62 427 GLY A CA 1
ATOM 3386 C C . GLY A 1 427 ? 4.505 -6.235 24.787 1.00 96.62 427 GLY A C 1
ATOM 3387 O O . GLY A 1 427 ? 4.722 -5.495 23.824 1.00 96.62 427 GLY A O 1
ATOM 3388 N N . THR A 1 428 ? 4.193 -5.790 25.999 1.00 97.19 428 THR A N 1
ATOM 3389 C CA . THR A 1 428 ? 4.347 -4.401 26.443 1.00 97.19 428 THR A CA 1
ATOM 3390 C C . THR A 1 428 ? 5.437 -4.371 27.500 1.00 97.19 428 THR A C 1
ATOM 3392 O O . THR A 1 428 ? 5.409 -5.185 28.423 1.00 97.19 428 THR A O 1
ATOM 3395 N N . LEU A 1 429 ? 6.383 -3.449 27.378 1.00 96.69 429 LEU A N 1
ATOM 3396 C CA . LEU A 1 429 ? 7.479 -3.266 28.317 1.00 96.69 429 LEU A CA 1
ATOM 3397 C C . LEU A 1 429 ? 7.304 -1.933 29.049 1.00 96.69 429 LEU A C 1
ATOM 3399 O O . LEU A 1 429 ? 7.440 -0.862 28.460 1.00 96.69 429 LEU A O 1
ATOM 3403 N N . ASP A 1 430 ? 6.999 -2.010 30.342 1.00 94.00 430 ASP A N 1
ATOM 3404 C CA . ASP A 1 430 ? 6.942 -0.846 31.226 1.00 94.00 430 ASP A CA 1
ATOM 3405 C C . ASP A 1 430 ? 8.335 -0.587 31.813 1.00 94.00 430 ASP A C 1
ATOM 3407 O O . ASP A 1 430 ? 8.869 -1.418 32.552 1.00 94.00 430 ASP A O 1
ATOM 3411 N N . LEU A 1 431 ? 8.955 0.533 31.438 1.00 93.31 431 LEU A N 1
ATOM 3412 C CA . LEU A 1 431 ? 10.320 0.886 31.828 1.00 93.31 431 LEU A CA 1
ATOM 3413 C C . LEU A 1 431 ? 10.321 1.840 33.020 1.00 93.31 431 LEU A C 1
ATOM 3415 O O . LEU A 1 431 ? 9.750 2.930 32.976 1.00 93.31 431 LEU A O 1
ATOM 3419 N N . HIS A 1 432 ? 11.060 1.477 34.067 1.00 91.81 432 HIS A N 1
ATOM 3420 C CA . HIS A 1 432 ? 11.207 2.306 35.255 1.00 91.81 432 HIS A CA 1
ATOM 3421 C C . HIS A 1 432 ? 12.548 3.027 35.230 1.00 91.81 432 HIS A C 1
ATOM 3423 O O . HIS A 1 432 ? 13.596 2.394 35.305 1.00 91.81 432 HIS A O 1
ATOM 3429 N N . TYR A 1 433 ? 12.517 4.358 35.188 1.00 89.50 433 TYR A N 1
ATOM 3430 C CA . TYR A 1 433 ? 13.708 5.205 35.262 1.00 89.50 433 TYR A CA 1
ATOM 3431 C C . TYR A 1 433 ? 13.805 5.939 36.610 1.00 89.50 433 TYR A C 1
ATOM 3433 O O . TYR A 1 433 ? 12.791 6.268 37.233 1.00 89.50 433 TYR A O 1
ATOM 3441 N N . GLU A 1 434 ? 15.028 6.245 37.039 1.00 85.69 434 GLU A N 1
ATOM 3442 C CA . GLU A 1 434 ? 15.341 7.122 38.167 1.00 85.69 434 GLU A CA 1
ATOM 3443 C C . GLU A 1 434 ? 14.769 8.523 37.907 1.00 85.69 434 GLU A C 1
ATOM 3445 O O . GLU A 1 434 ? 15.090 9.169 36.901 1.00 85.69 434 GLU A O 1
ATOM 3450 N N . ARG A 1 435 ? 13.934 9.025 38.822 1.00 73.81 435 ARG A N 1
ATOM 3451 C CA . ARG A 1 435 ? 13.385 10.388 38.785 1.00 73.81 435 ARG A CA 1
ATOM 3452 C C . ARG A 1 435 ? 14.059 11.252 39.849 1.00 73.81 435 ARG A C 1
ATOM 3454 O O . ARG A 1 435 ? 14.372 10.768 40.929 1.00 73.81 435 ARG A O 1
ATOM 3461 N N . ALA A 1 436 ? 14.281 12.529 39.536 1.00 61.03 436 ALA A N 1
ATOM 3462 C CA . ALA A 1 436 ? 15.027 13.455 40.394 1.00 61.03 436 ALA A CA 1
ATOM 3463 C C . ALA A 1 436 ? 14.309 13.807 41.718 1.00 61.03 436 ALA A C 1
ATOM 3465 O O . ALA A 1 436 ? 14.929 14.375 42.611 1.00 61.03 436 ALA A O 1
ATOM 3466 N N . ASP A 1 437 ? 13.021 13.481 41.843 1.00 55.00 437 ASP A N 1
ATOM 3467 C CA . ASP A 1 437 ? 12.105 13.955 42.885 1.00 55.00 437 ASP A CA 1
ATOM 3468 C C . ASP A 1 437 ? 11.376 12.837 43.660 1.00 55.00 437 ASP A C 1
ATOM 3470 O O . ASP A 1 437 ? 10.528 13.136 44.501 1.00 55.00 437 ASP A O 1
ATOM 3474 N N . THR A 1 438 ? 11.684 11.553 43.425 1.00 55.34 438 THR A N 1
ATOM 3475 C CA . THR A 1 438 ? 10.959 10.433 44.060 1.00 55.34 438 THR A CA 1
ATOM 3476 C C . THR A 1 438 ? 11.865 9.279 44.495 1.00 55.34 438 THR A C 1
ATOM 3478 O O . THR A 1 438 ? 12.871 8.966 43.863 1.00 55.34 438 THR A O 1
ATOM 3481 N N . THR A 1 439 ? 11.467 8.587 45.568 1.00 54.34 439 THR A N 1
ATOM 3482 C CA . THR A 1 439 ? 12.029 7.299 46.008 1.00 54.34 439 THR A CA 1
ATOM 3483 C C . THR A 1 439 ? 11.418 6.148 45.199 1.00 54.34 439 THR A C 1
ATOM 3485 O O . THR A 1 439 ? 10.748 5.279 45.759 1.00 54.34 439 THR A O 1
ATOM 3488 N N . ASN A 1 440 ? 11.565 6.164 43.873 1.00 64.50 440 ASN A N 1
ATOM 3489 C CA . ASN A 1 440 ? 11.100 5.050 43.048 1.00 64.50 440 ASN A CA 1
ATOM 3490 C C . ASN A 1 440 ? 11.985 3.820 43.298 1.00 64.50 440 ASN A C 1
ATOM 3492 O O . ASN A 1 440 ? 13.186 3.851 43.041 1.00 64.50 440 ASN A O 1
ATOM 3496 N N . SER A 1 441 ? 11.389 2.737 43.797 1.00 71.12 441 SER A N 1
ATOM 3497 C CA . SER A 1 441 ? 12.026 1.427 43.927 1.00 71.12 441 SER A CA 1
ATOM 3498 C C . SER A 1 441 ? 11.509 0.474 42.847 1.00 71.12 441 SER A C 1
ATOM 3500 O O . SER A 1 441 ? 10.334 0.503 42.480 1.00 71.12 441 SER A O 1
ATOM 3502 N N . PHE A 1 442 ? 12.399 -0.375 42.333 1.00 85.56 442 PHE A N 1
ATOM 3503 C CA . PHE A 1 442 ? 12.057 -1.494 41.456 1.00 85.56 442 PHE A CA 1
ATOM 3504 C C . PHE A 1 442 ? 12.330 -2.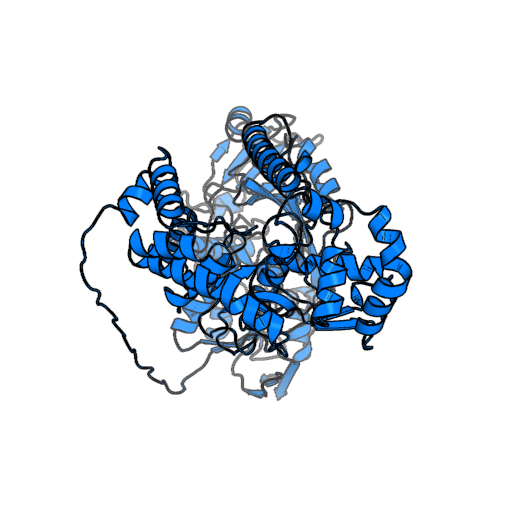810 42.208 1.00 85.56 442 PHE A C 1
ATOM 3506 O O . PHE A 1 442 ? 13.369 -2.902 42.868 1.00 85.56 442 PHE A O 1
ATOM 3513 N N . PRO A 1 443 ? 11.442 -3.821 42.141 1.00 87.88 443 PRO A N 1
ATOM 3514 C CA . PRO A 1 443 ? 10.191 -3.863 41.376 1.00 87.88 443 PRO A CA 1
ATOM 3515 C C . PRO A 1 443 ? 9.083 -2.969 41.970 1.00 87.88 443 PRO A C 1
ATOM 3517 O O . PRO A 1 443 ? 9.038 -2.780 43.188 1.00 87.88 443 PRO A O 1
ATOM 3520 N N . PRO A 1 444 ? 8.169 -2.427 41.139 1.00 86.50 444 PRO A N 1
ATOM 3521 C CA . PRO A 1 444 ? 7.028 -1.664 41.631 1.00 86.50 444 PRO A CA 1
ATOM 3522 C C . PRO A 1 444 ? 6.054 -2.565 42.402 1.00 86.50 444 PRO A C 1
ATOM 3524 O O . PRO A 1 444 ? 5.856 -3.738 42.068 1.00 86.50 444 PRO A O 1
ATOM 3527 N N . ALA A 1 445 ? 5.384 -1.999 43.409 1.00 87.06 445 ALA A N 1
ATOM 3528 C CA . ALA A 1 445 ? 4.270 -2.681 44.058 1.00 87.06 445 ALA A CA 1
ATOM 3529 C C . ALA A 1 445 ? 3.138 -2.940 43.039 1.00 87.06 445 ALA A C 1
ATOM 3531 O O . ALA A 1 445 ? 2.870 -2.071 42.205 1.00 87.06 445 ALA A O 1
ATOM 3532 N N . PRO A 1 446 ? 2.430 -4.086 43.110 1.00 87.50 446 PRO A N 1
ATOM 3533 C CA . PRO A 1 446 ? 1.297 -4.359 42.229 1.00 87.50 446 PRO A CA 1
ATOM 3534 C C . PRO A 1 446 ? 0.266 -3.221 42.240 1.00 87.50 446 PRO A C 1
ATOM 3536 O O . PRO A 1 446 ? -0.058 -2.682 43.304 1.00 87.50 446 PRO A O 1
ATOM 3539 N N . SER A 1 447 ? -0.286 -2.866 41.080 1.00 90.12 447 SER A N 1
ATOM 3540 C CA . SER A 1 447 ? -1.373 -1.885 40.991 1.00 90.12 447 SER A CA 1
ATOM 3541 C C . SER A 1 447 ? -2.661 -2.432 41.629 1.00 90.12 447 SER A C 1
ATOM 3543 O O . SER A 1 447 ? -2.791 -3.628 41.911 1.00 90.12 447 SER A O 1
ATOM 3545 N N . ALA A 1 448 ? -3.645 -1.560 41.875 1.00 93.31 448 ALA A N 1
ATOM 3546 C CA . ALA A 1 448 ? -4.965 -2.006 42.329 1.00 93.31 448 ALA A CA 1
ATOM 3547 C C . ALA A 1 448 ? -5.651 -2.922 41.299 1.00 93.31 448 ALA A C 1
ATOM 3549 O O . ALA A 1 448 ? -6.372 -3.835 41.688 1.00 93.31 448 ALA A O 1
ATOM 3550 N N . TYR A 1 449 ? -5.381 -2.708 40.011 1.00 94.06 449 TYR A N 1
ATOM 3551 C CA . TYR A 1 449 ? -5.904 -3.511 38.909 1.00 94.06 449 TYR A CA 1
ATOM 3552 C C . TYR A 1 449 ? -5.239 -4.874 38.839 1.00 94.06 449 TYR A C 1
ATOM 3554 O O . TYR A 1 449 ? -5.946 -5.866 38.760 1.00 94.06 449 TYR A O 1
ATOM 3562 N N . ILE A 1 450 ? -3.912 -4.942 38.991 1.00 93.06 450 ILE A N 1
ATOM 3563 C CA . ILE A 1 450 ? -3.202 -6.218 39.106 1.00 93.06 450 ILE A CA 1
ATOM 3564 C C . ILE A 1 450 ? -3.786 -7.032 40.263 1.00 93.06 450 ILE A C 1
ATOM 3566 O O . ILE A 1 450 ? -4.174 -8.173 40.069 1.00 93.06 450 ILE A O 1
ATOM 3570 N N . ARG A 1 451 ? -3.925 -6.440 41.458 1.00 93.38 451 ARG A N 1
ATOM 3571 C CA . ARG A 1 451 ? -4.513 -7.149 42.611 1.00 93.38 451 ARG A CA 1
ATOM 3572 C C . ARG A 1 451 ? -5.941 -7.636 42.367 1.00 93.38 451 ARG A C 1
ATOM 3574 O O . ARG A 1 451 ? -6.351 -8.601 42.999 1.00 93.38 451 ARG A O 1
ATOM 3581 N N . ARG A 1 452 ? -6.703 -6.927 41.532 1.00 94.06 452 ARG A N 1
ATOM 3582 C CA . ARG A 1 452 ? -8.116 -7.205 41.280 1.00 94.06 452 ARG A CA 1
ATOM 3583 C C . ARG A 1 452 ? -8.332 -8.178 40.126 1.00 94.06 452 ARG A C 1
ATOM 3585 O O . ARG A 1 452 ? -9.213 -9.007 40.231 1.00 94.06 452 ARG A O 1
ATOM 3592 N N . PHE A 1 453 ? -7.582 -8.069 39.037 1.00 95.00 453 PHE A N 1
ATOM 3593 C CA . PHE A 1 453 ? -7.886 -8.738 37.769 1.00 95.00 453 PHE A CA 1
ATOM 3594 C C . PHE A 1 453 ? -6.870 -9.799 37.361 1.00 95.00 453 PHE A C 1
ATOM 3596 O O . PHE A 1 453 ? -7.170 -10.616 36.491 1.00 95.00 453 PHE A O 1
ATOM 3603 N N . ASP A 1 454 ? -5.685 -9.813 37.970 1.00 93.00 454 ASP A N 1
ATOM 3604 C CA . ASP A 1 454 ? -4.731 -10.889 37.753 1.00 93.00 454 ASP A CA 1
ATOM 3605 C C . ASP A 1 454 ? -5.255 -12.185 38.384 1.00 93.00 454 ASP A C 1
ATOM 3607 O O . ASP A 1 454 ? -5.403 -12.295 39.600 1.00 93.00 454 ASP A O 1
ATOM 3611 N N . ASN A 1 455 ? -5.541 -13.170 37.538 1.00 90.94 455 ASN A N 1
ATOM 3612 C CA . ASN A 1 455 ? -6.026 -14.488 37.937 1.00 90.94 455 ASN A CA 1
ATOM 3613 C C . ASN A 1 455 ? -4.882 -15.508 38.130 1.00 90.94 455 ASN A C 1
ATOM 3615 O O . ASN A 1 455 ? -5.146 -16.680 38.403 1.00 90.94 455 ASN A O 1
ATOM 3619 N N . GLY A 1 456 ? -3.622 -15.086 37.953 1.00 91.12 456 GLY A N 1
ATOM 3620 C CA . GLY A 1 456 ? -2.433 -15.930 38.074 1.00 91.12 456 GLY A CA 1
ATOM 3621 C C . GLY A 1 456 ? -2.219 -16.927 36.929 1.00 91.12 456 GLY A C 1
ATOM 3622 O O . GLY A 1 456 ? -1.278 -17.717 36.998 1.00 91.12 456 GLY A O 1
ATOM 3623 N N . GLN A 1 457 ? -3.059 -16.917 35.890 1.00 92.00 457 GLN A N 1
ATOM 3624 C CA . GLN A 1 457 ? -2.913 -17.810 34.741 1.00 92.00 457 GLN A CA 1
ATOM 3625 C C . GLN A 1 457 ? -1.843 -17.290 33.763 1.00 92.00 457 GLN A C 1
ATOM 3627 O O . GLN A 1 457 ? -1.819 -16.087 33.478 1.00 92.00 457 GLN A O 1
ATOM 3632 N N . PRO A 1 458 ? -0.982 -18.161 33.201 1.00 93.19 458 PRO A N 1
ATOM 3633 C CA . PRO A 1 458 ? 0.080 -17.761 32.273 1.00 93.19 458 PRO A CA 1
ATOM 3634 C C . PRO A 1 458 ? -0.404 -17.022 31.024 1.00 93.19 458 PRO A C 1
ATOM 3636 O O . PRO A 1 458 ? 0.333 -16.207 30.483 1.00 93.19 458 PRO A O 1
ATOM 3639 N N . GLU A 1 459 ? -1.622 -17.294 30.562 1.00 91.88 459 GLU A N 1
ATOM 3640 C CA . GLU A 1 459 ? -2.257 -16.683 29.390 1.00 91.88 459 GLU A CA 1
ATOM 3641 C C . GLU A 1 459 ? -2.970 -15.354 29.686 1.00 91.88 459 GLU A C 1
ATOM 3643 O O . GLU A 1 459 ? -3.501 -14.721 28.772 1.00 91.88 459 GLU A O 1
ATOM 3648 N N . SER A 1 460 ? -3.003 -14.919 30.948 1.00 94.06 460 SER A N 1
ATOM 3649 C CA . SER A 1 460 ? -3.619 -13.653 31.348 1.00 94.06 460 SER A CA 1
ATOM 3650 C C . SER A 1 460 ? -2.918 -12.459 30.698 1.00 94.06 460 SER A C 1
ATOM 3652 O O . SER A 1 460 ? -1.690 -12.415 30.622 1.00 94.06 460 SER A O 1
ATOM 3654 N N . ILE A 1 461 ? -3.667 -11.423 30.310 1.00 95.50 461 ILE A N 1
ATOM 3655 C CA . ILE A 1 461 ? -3.072 -10.151 29.855 1.00 95.50 461 ILE A CA 1
ATOM 3656 C C . ILE A 1 461 ? -2.229 -9.469 30.954 1.00 95.50 461 ILE A C 1
ATOM 3658 O O . ILE A 1 461 ? -1.337 -8.673 30.653 1.00 95.50 461 ILE A O 1
ATOM 3662 N N . TYR A 1 462 ? -2.492 -9.808 32.224 1.00 95.94 462 TYR A N 1
ATOM 3663 C CA . TYR A 1 462 ? -1.746 -9.343 33.396 1.00 95.94 462 TYR A CA 1
ATOM 3664 C C . TYR A 1 462 ? -0.522 -10.209 33.735 1.00 95.94 462 TYR A C 1
ATOM 3666 O O . TYR A 1 462 ? 0.246 -9.822 34.626 1.00 95.94 462 TYR A O 1
ATOM 3674 N N . ALA A 1 463 ? -0.316 -11.343 33.047 1.00 96.12 463 ALA A N 1
ATOM 3675 C CA . ALA A 1 463 ? 0.899 -12.139 33.194 1.00 96.12 463 ALA A CA 1
ATOM 3676 C C . ALA A 1 463 ? 2.116 -11.259 32.891 1.00 96.12 463 ALA A C 1
ATOM 3678 O O . ALA A 1 463 ? 2.101 -10.474 31.939 1.00 96.12 463 ALA A O 1
ATOM 3679 N N . ARG A 1 464 ? 3.145 -11.347 33.740 1.00 96.06 464 ARG A N 1
ATOM 3680 C CA . ARG A 1 464 ? 4.261 -10.399 33.735 1.00 96.06 464 ARG A CA 1
ATOM 3681 C C . ARG A 1 464 ? 5.564 -11.003 34.233 1.00 96.06 464 ARG A C 1
ATOM 3683 O O . ARG A 1 464 ? 5.566 -11.889 35.084 1.00 96.06 464 ARG A O 1
ATOM 3690 N N . GLU A 1 465 ? 6.657 -10.449 33.738 1.00 96.25 465 GLU A N 1
ATOM 3691 C CA . GLU A 1 465 ? 8.031 -10.766 34.105 1.00 96.25 465 GLU A CA 1
ATOM 3692 C C . GLU A 1 465 ? 8.712 -9.490 34.613 1.00 96.25 465 GLU A C 1
ATOM 3694 O O . GLU A 1 465 ? 8.661 -8.448 33.958 1.00 96.25 465 GLU A O 1
ATOM 3699 N N . TYR A 1 466 ? 9.337 -9.562 35.789 1.00 96.56 466 TYR A N 1
ATOM 3700 C CA . TYR A 1 466 ? 10.144 -8.465 36.322 1.00 96.56 466 TYR A CA 1
ATOM 3701 C C . TYR A 1 466 ? 11.586 -8.647 35.859 1.00 96.56 466 TYR A C 1
ATOM 3703 O O . TYR A 1 466 ? 12.233 -9.629 36.216 1.00 96.56 466 TYR A O 1
ATOM 3711 N N . LEU A 1 467 ? 12.078 -7.688 35.084 1.00 96.81 467 LEU A N 1
ATOM 3712 C CA . LEU A 1 467 ? 13.432 -7.660 34.555 1.00 96.81 467 LEU A CA 1
ATOM 3713 C C . LEU A 1 467 ? 14.235 -6.609 35.315 1.00 96.81 467 LEU A C 1
ATOM 3715 O O . LEU A 1 467 ? 13.889 -5.426 35.300 1.00 96.81 467 LEU A O 1
ATOM 3719 N N . ASP A 1 468 ? 15.310 -7.023 35.980 1.00 94.94 468 ASP A N 1
ATOM 3720 C CA . ASP A 1 468 ? 16.284 -6.061 36.492 1.00 94.94 468 ASP A CA 1
ATOM 3721 C C . ASP A 1 468 ? 17.040 -5.373 35.339 1.00 94.94 468 ASP A C 1
ATOM 3723 O O . ASP A 1 468 ? 16.899 -5.727 34.164 1.00 94.94 468 ASP A O 1
ATOM 3727 N N . ARG A 1 469 ? 17.846 -4.356 35.667 1.00 94.56 469 ARG A N 1
ATOM 3728 C CA . ARG A 1 469 ? 18.622 -3.596 34.675 1.00 94.56 469 ARG A CA 1
ATOM 3729 C C . ARG A 1 469 ? 19.463 -4.502 33.763 1.00 94.56 469 ARG A C 1
ATOM 3731 O O . ARG A 1 469 ? 19.530 -4.233 32.567 1.00 94.56 469 ARG A O 1
ATOM 3738 N N . ALA A 1 470 ? 20.126 -5.521 34.312 1.00 95.06 470 ALA A N 1
ATOM 3739 C CA . ALA A 1 470 ? 21.051 -6.356 33.550 1.00 95.06 470 ALA A CA 1
ATOM 3740 C C . ALA A 1 470 ? 20.294 -7.248 32.559 1.00 95.06 470 ALA A C 1
ATOM 3742 O O . ALA A 1 470 ? 20.600 -7.226 31.368 1.00 95.06 470 ALA A O 1
ATOM 3743 N N . ALA A 1 471 ? 19.253 -7.940 33.032 1.00 96.19 471 ALA A N 1
ATOM 3744 C CA . ALA A 1 471 ? 18.407 -8.788 32.197 1.00 96.19 471 ALA A CA 1
ATOM 3745 C C . ALA A 1 471 ? 17.708 -7.991 31.082 1.00 96.19 471 ALA A C 1
ATOM 3747 O O . ALA A 1 471 ? 17.547 -8.476 29.962 1.00 96.19 471 ALA A O 1
ATOM 3748 N N . LEU A 1 472 ? 17.308 -6.748 31.369 1.00 94.94 472 LEU A N 1
ATOM 3749 C CA . LEU A 1 472 ? 16.639 -5.889 30.398 1.00 94.94 472 LEU A CA 1
ATOM 3750 C C . LEU A 1 472 ? 17.576 -5.462 29.264 1.00 94.94 472 LEU A C 1
ATOM 3752 O O . LEU A 1 472 ? 17.203 -5.582 28.101 1.00 94.94 472 LEU A O 1
ATOM 3756 N N . VAL A 1 473 ? 18.790 -5.011 29.585 1.00 94.75 473 VAL A N 1
ATOM 3757 C CA . VAL A 1 473 ? 19.784 -4.589 28.581 1.00 94.75 473 VAL A CA 1
ATOM 3758 C C . VAL A 1 473 ? 20.303 -5.778 27.773 1.00 94.75 473 VAL A C 1
ATOM 3760 O O . VAL A 1 473 ? 20.560 -5.636 26.583 1.00 94.75 473 VAL A O 1
ATOM 3763 N N . GLU A 1 474 ? 20.422 -6.960 28.379 1.00 95.31 474 GLU A N 1
ATOM 3764 C CA . GLU A 1 474 ? 20.770 -8.181 27.646 1.00 95.31 474 GLU A CA 1
ATOM 3765 C C . GLU A 1 474 ? 19.693 -8.543 26.613 1.00 95.31 474 GLU A C 1
ATOM 3767 O O . GLU A 1 474 ? 20.004 -8.837 25.458 1.00 95.31 474 GLU A O 1
ATOM 3772 N N . ARG A 1 475 ? 18.416 -8.488 27.010 1.00 94.69 475 ARG A N 1
ATOM 3773 C CA . ARG A 1 475 ? 17.290 -8.878 26.150 1.00 94.69 475 ARG A CA 1
ATOM 3774 C C . ARG A 1 475 ? 16.915 -7.816 25.117 1.00 94.69 475 ARG A C 1
ATOM 3776 O O . ARG A 1 475 ? 16.470 -8.156 24.023 1.00 94.69 475 ARG A O 1
ATOM 3783 N N . PHE A 1 476 ? 17.083 -6.544 25.461 1.00 94.50 476 PHE A N 1
ATOM 3784 C CA . PHE A 1 476 ? 16.735 -5.390 24.635 1.00 94.50 476 PHE A CA 1
ATOM 3785 C C . PHE A 1 476 ? 17.939 -4.437 24.549 1.00 94.50 476 PHE A C 1
ATOM 3787 O O . PHE A 1 476 ? 17.918 -3.350 25.132 1.00 94.50 476 PHE A O 1
ATOM 3794 N N . PRO A 1 477 ? 19.003 -4.818 23.815 1.00 92.56 477 PRO A N 1
ATOM 3795 C CA . PRO A 1 477 ? 20.291 -4.112 23.820 1.00 92.56 477 PRO A CA 1
ATOM 3796 C C . PRO A 1 477 ? 20.245 -2.701 23.224 1.00 92.56 477 PRO A C 1
ATOM 3798 O O . PRO A 1 477 ? 21.176 -1.917 23.400 1.00 92.56 477 PRO A O 1
ATOM 3801 N N . TRP A 1 478 ? 19.162 -2.354 22.530 1.00 92.62 478 TRP A N 1
ATOM 3802 C CA . TRP A 1 478 ? 18.909 -0.997 22.056 1.00 92.62 478 TRP A CA 1
ATOM 3803 C C . TRP A 1 478 ? 18.353 -0.071 23.145 1.00 92.62 478 TRP A C 1
ATOM 3805 O O . TRP A 1 478 ? 18.246 1.124 22.898 1.00 92.62 478 TRP A O 1
ATOM 3815 N N . ILE A 1 479 ? 17.997 -0.555 24.339 1.00 94.00 479 ILE A N 1
ATOM 3816 C CA . ILE A 1 479 ? 17.584 0.301 25.459 1.00 94.00 479 ILE A CA 1
ATOM 3817 C C . ILE A 1 479 ? 18.829 0.788 26.202 1.00 94.00 479 ILE A C 1
ATOM 3819 O O . ILE A 1 479 ? 19.698 0.011 26.592 1.00 94.00 479 ILE A O 1
ATOM 3823 N N . ARG A 1 480 ? 18.909 2.101 26.417 1.00 94.12 480 ARG A N 1
ATOM 3824 C CA . ARG A 1 480 ? 20.012 2.742 27.133 1.00 94.12 480 ARG A CA 1
ATOM 3825 C C . ARG A 1 480 ? 19.949 2.424 28.638 1.00 94.12 480 ARG A C 1
ATOM 3827 O O . ARG A 1 480 ? 18.889 2.605 29.244 1.00 94.12 480 ARG A O 1
ATOM 3834 N N . PRO A 1 481 ? 21.050 1.959 29.261 1.00 93.50 481 PRO A N 1
ATOM 3835 C CA . PRO A 1 481 ? 21.077 1.606 30.683 1.00 93.50 481 PRO A CA 1
ATOM 3836 C C . PRO A 1 481 ? 21.044 2.822 31.620 1.00 93.50 481 PRO A C 1
ATOM 3838 O O . PRO A 1 481 ? 20.807 2.672 32.822 1.00 93.50 481 PRO A O 1
ATOM 3841 N N . GLU A 1 482 ? 21.328 4.021 31.110 1.00 91.50 482 GLU A N 1
ATOM 3842 C CA . GLU A 1 482 ? 21.396 5.245 31.896 1.00 91.50 482 GLU A CA 1
ATOM 3843 C C . GLU A 1 482 ? 20.065 5.504 32.611 1.00 91.50 482 GLU A C 1
ATOM 3845 O O . GLU A 1 482 ? 19.001 5.565 31.997 1.00 91.50 482 GLU A O 1
ATOM 3850 N N . ARG A 1 483 ? 20.129 5.676 33.939 1.00 87.00 483 ARG A N 1
ATOM 3851 C CA . ARG A 1 483 ? 18.974 5.924 34.821 1.00 87.00 483 ARG A CA 1
ATOM 3852 C C . ARG A 1 483 ? 17.926 4.803 34.842 1.00 87.00 483 ARG A C 1
ATOM 3854 O O . ARG A 1 483 ? 16.903 4.980 35.490 1.00 87.00 483 ARG A O 1
ATOM 3861 N N . LEU A 1 484 ? 18.126 3.664 34.180 1.00 91.75 484 LEU A N 1
ATOM 3862 C CA . LEU A 1 484 ? 17.144 2.575 34.141 1.00 91.75 484 LEU A CA 1
ATOM 3863 C C . LEU A 1 484 ? 17.164 1.775 35.453 1.00 91.75 484 LEU A C 1
ATOM 3865 O O . LEU A 1 484 ? 18.186 1.210 35.802 1.00 91.75 484 LEU A O 1
ATOM 3869 N N . LEU A 1 485 ? 16.073 1.664 36.197 1.00 92.50 485 LEU A N 1
ATOM 3870 C CA . LEU A 1 485 ? 16.001 0.833 37.411 1.00 92.50 485 LEU A CA 1
ATOM 3871 C C . LEU A 1 485 ? 15.697 -0.641 37.097 1.00 92.50 485 LEU A C 1
ATOM 3873 O O . LEU A 1 485 ? 16.217 -1.537 37.757 1.00 92.50 485 LEU A O 1
ATOM 3877 N N . GLY A 1 486 ? 14.867 -0.877 36.083 1.00 94.56 486 GLY A N 1
ATOM 3878 C CA . GLY A 1 486 ? 14.364 -2.185 35.664 1.00 94.56 486 GLY A CA 1
ATOM 3879 C C . GLY A 1 486 ? 13.113 -2.013 34.800 1.00 94.56 486 GLY A C 1
ATOM 3880 O O . GLY A 1 486 ? 12.747 -0.886 34.452 1.00 94.56 486 GLY A O 1
ATOM 3881 N N . GLY A 1 487 ? 12.441 -3.109 34.465 1.00 95.25 487 GLY A N 1
ATOM 3882 C CA . GLY A 1 487 ? 11.210 -3.073 33.680 1.00 95.25 487 GLY A CA 1
ATOM 3883 C C . GLY A 1 487 ? 10.274 -4.244 33.944 1.00 95.25 487 GLY A C 1
ATOM 3884 O O . GLY A 1 487 ? 10.687 -5.296 34.429 1.00 95.25 487 GLY A O 1
ATOM 3885 N N . VAL A 1 488 ? 8.996 -4.057 33.629 1.00 96.31 488 VAL A N 1
ATOM 3886 C CA . VAL A 1 488 ? 7.971 -5.103 33.706 1.00 96.31 488 VAL A CA 1
ATOM 3887 C C . VAL A 1 488 ? 7.523 -5.445 32.292 1.00 96.31 488 VAL A C 1
ATOM 3889 O O . VAL A 1 488 ? 6.929 -4.615 31.606 1.00 96.31 488 VAL A O 1
ATOM 3892 N N . LEU A 1 489 ? 7.818 -6.664 31.846 1.00 97.38 489 LEU A N 1
ATOM 3893 C CA . LEU A 1 489 ? 7.375 -7.172 30.552 1.00 97.38 489 LEU A CA 1
ATOM 3894 C C . LEU A 1 489 ? 6.047 -7.909 30.719 1.00 97.38 489 LEU A C 1
ATOM 3896 O O . LEU A 1 489 ? 5.955 -8.840 31.513 1.00 97.38 489 LEU A O 1
ATOM 3900 N N . TYR A 1 490 ? 5.049 -7.546 29.922 1.00 97.44 490 TYR A N 1
ATOM 3901 C CA . TYR A 1 490 ? 3.778 -8.255 29.807 1.00 97.44 490 TYR A CA 1
ATOM 3902 C C . TYR A 1 490 ? 3.736 -9.021 28.478 1.00 97.44 490 TYR A C 1
ATOM 3904 O O . TYR A 1 490 ? 3.351 -8.440 27.460 1.00 97.44 490 TYR A O 1
ATOM 3912 N N . PRO A 1 491 ? 4.146 -10.302 28.439 1.00 96.56 491 PRO A N 1
ATOM 3913 C CA . PRO A 1 491 ? 4.422 -11.018 27.189 1.00 96.56 491 PRO A CA 1
ATOM 3914 C C . PRO A 1 491 ? 3.177 -11.316 26.346 1.00 96.56 491 PRO A C 1
ATOM 3916 O O . PRO A 1 491 ? 3.282 -11.474 25.137 1.00 96.56 491 PRO A O 1
ATOM 3919 N N . ASN A 1 492 ? 1.995 -11.373 26.961 1.00 96.69 492 ASN A N 1
ATOM 3920 C CA . ASN A 1 492 ? 0.751 -11.680 26.251 1.00 96.69 492 ASN A CA 1
ATOM 3921 C C . ASN A 1 492 ? 0.138 -10.467 25.539 1.00 96.69 492 ASN A C 1
ATOM 3923 O O . ASN A 1 492 ? -0.851 -10.608 24.826 1.00 96.69 492 ASN A O 1
ATOM 3927 N N . GLN A 1 493 ? 0.694 -9.274 25.748 1.00 97.31 493 GLN A N 1
ATOM 3928 C CA . GLN A 1 493 ? 0.289 -8.048 25.063 1.00 97.31 493 GLN A CA 1
ATOM 3929 C C . GLN A 1 493 ? 1.018 -7.913 23.719 1.00 97.31 493 GLN A C 1
ATOM 3931 O O . GLN A 1 493 ? 1.896 -8.708 23.390 1.00 97.31 493 GLN A O 1
ATOM 3936 N N . GLY A 1 494 ? 0.667 -6.909 22.921 1.00 96.12 494 GLY A N 1
ATOM 3937 C CA . GLY A 1 494 ? 1.352 -6.653 21.658 1.00 96.12 494 GLY A CA 1
ATOM 3938 C C . GLY A 1 494 ? 0.511 -5.829 20.701 1.00 96.12 494 GLY A C 1
ATOM 3939 O O . GLY A 1 494 ? -0.065 -4.811 21.085 1.00 96.12 494 GLY A O 1
ATOM 3940 N N . TYR A 1 495 ? 0.430 -6.263 19.447 1.00 96.25 495 TYR A N 1
ATOM 3941 C CA . TYR A 1 495 ? -0.399 -5.617 18.432 1.00 96.25 495 TYR A CA 1
ATOM 3942 C C . TYR A 1 495 ? -1.030 -6.637 17.488 1.00 96.25 495 TYR A C 1
ATOM 3944 O O . TYR A 1 495 ? -0.639 -7.798 17.459 1.00 96.25 495 TYR A O 1
ATOM 3952 N N . LEU A 1 496 ? -2.025 -6.211 16.722 1.00 95.88 496 LEU A N 1
ATOM 3953 C CA . LEU A 1 496 ? -2.623 -6.975 15.630 1.00 95.88 496 LEU A CA 1
ATOM 3954 C C . LEU A 1 496 ? -2.771 -6.107 14.386 1.00 95.88 496 LEU A C 1
ATOM 3956 O O . LEU A 1 496 ? -2.609 -4.890 14.459 1.00 95.88 496 LEU A O 1
ATOM 3960 N N . ASP A 1 497 ? -3.128 -6.727 13.266 1.00 93.50 497 ASP A N 1
ATOM 3961 C CA . ASP A 1 497 ? -3.518 -6.017 12.051 1.00 93.50 497 ASP A CA 1
ATOM 3962 C C . ASP A 1 497 ? -4.993 -5.574 12.168 1.00 93.50 497 ASP A C 1
ATOM 3964 O O . ASP A 1 497 ? -5.898 -6.422 12.144 1.00 93.50 497 ASP A O 1
ATOM 3968 N N . PRO A 1 498 ? -5.281 -4.261 12.304 1.00 91.69 498 PRO A N 1
ATOM 3969 C CA . PRO A 1 498 ? -6.651 -3.786 12.475 1.00 91.69 498 PRO A CA 1
ATOM 3970 C C . PRO A 1 498 ? -7.547 -4.096 11.277 1.00 91.69 498 PRO A C 1
ATOM 3972 O O . PRO A 1 498 ? -8.741 -4.334 11.467 1.00 91.69 498 PRO A O 1
ATOM 3975 N N . TYR A 1 499 ? -6.997 -4.104 10.056 1.00 86.88 499 TYR A N 1
ATOM 3976 C CA . TYR A 1 499 ? -7.770 -4.406 8.854 1.00 86.88 499 TYR A CA 1
ATOM 3977 C C . TYR A 1 499 ? -8.217 -5.860 8.869 1.00 86.88 499 TYR A C 1
ATOM 3979 O O . TYR A 1 499 ? -9.407 -6.117 8.707 1.00 86.88 499 TYR A O 1
ATOM 3987 N N . LYS A 1 500 ? -7.310 -6.798 9.167 1.00 88.88 500 LYS A N 1
ATOM 3988 C CA . LYS A 1 500 ? -7.658 -8.228 9.246 1.00 88.88 500 LYS A CA 1
ATOM 3989 C C . LYS A 1 500 ? -8.644 -8.531 10.364 1.00 88.88 500 LYS A C 1
ATOM 3991 O O . LYS A 1 500 ? -9.531 -9.368 10.189 1.00 88.88 500 LYS A O 1
ATOM 3996 N N . LEU A 1 501 ? -8.531 -7.852 11.510 1.00 93.12 501 LEU A N 1
ATOM 3997 C CA . LEU A 1 501 ? -9.515 -7.978 12.587 1.00 93.12 501 LEU A CA 1
ATOM 3998 C C . LEU A 1 501 ? -10.914 -7.564 12.108 1.00 93.12 501 LEU A C 1
ATOM 4000 O O . LEU A 1 501 ? -11.889 -8.275 12.347 1.00 93.12 501 LEU A O 1
ATOM 4004 N N . ILE A 1 502 ? -11.013 -6.420 11.430 1.00 89.94 502 ILE A N 1
ATOM 4005 C CA . ILE A 1 502 ? -12.287 -5.867 10.960 1.00 89.94 502 ILE A CA 1
ATOM 4006 C C . ILE A 1 502 ? -12.870 -6.697 9.817 1.00 89.94 502 ILE A C 1
ATOM 4008 O O . ILE A 1 502 ? -14.056 -7.008 9.859 1.00 89.94 502 ILE A O 1
ATOM 4012 N N . GLU A 1 503 ? -12.044 -7.110 8.858 1.00 86.25 503 GLU A N 1
ATOM 4013 C CA . GLU A 1 503 ? -12.426 -8.022 7.777 1.00 86.25 503 GLU A CA 1
ATOM 4014 C C . GLU A 1 503 ? -12.960 -9.345 8.339 1.00 86.25 503 GLU A C 1
ATOM 4016 O O . GLU A 1 503 ? -14.008 -9.823 7.915 1.00 86.25 503 GLU A O 1
ATOM 4021 N N . THR A 1 504 ? -12.308 -9.894 9.371 1.00 91.25 504 THR A N 1
ATOM 4022 C CA . THR A 1 504 ? -12.785 -11.104 10.055 1.00 91.25 504 THR A CA 1
ATOM 4023 C C . THR A 1 504 ? -14.168 -10.885 10.672 1.00 91.25 504 THR A C 1
ATOM 4025 O O . THR A 1 504 ? -15.052 -11.724 10.508 1.00 91.25 504 THR A O 1
ATOM 4028 N N . TYR A 1 505 ? -14.395 -9.763 11.365 1.00 91.88 505 TYR A N 1
ATOM 4029 C CA . TYR A 1 505 ? -15.720 -9.450 11.913 1.00 91.88 505 TYR A CA 1
ATOM 4030 C C . TYR A 1 505 ? -16.782 -9.284 10.831 1.00 91.88 505 TYR A C 1
ATOM 4032 O O . TYR A 1 505 ? -17.899 -9.772 11.001 1.00 91.88 505 TYR A O 1
ATOM 4040 N N . GLU A 1 506 ? -16.446 -8.598 9.744 1.00 86.56 506 GLU A N 1
ATOM 4041 C CA . GLU A 1 506 ? -17.345 -8.391 8.617 1.00 86.56 506 GLU A CA 1
ATOM 4042 C C . GLU A 1 506 ? -17.737 -9.724 7.981 1.00 86.56 506 GLU A C 1
ATOM 4044 O O . GLU A 1 506 ? -18.927 -10.010 7.853 1.00 86.56 506 GLU A O 1
ATOM 4049 N N . GLN A 1 507 ? -16.754 -10.574 7.677 1.00 85.12 507 GLN A N 1
ATOM 4050 C CA . GLN A 1 507 ? -16.985 -11.893 7.099 1.00 85.12 507 GLN A CA 1
ATOM 4051 C C . GLN A 1 507 ? -17.867 -12.748 8.013 1.00 85.12 507 GLN A C 1
ATOM 4053 O O . GLN A 1 507 ? -18.888 -13.268 7.570 1.00 85.12 507 GLN A O 1
ATOM 4058 N N . LEU A 1 508 ? -17.543 -12.819 9.311 1.00 89.62 508 LEU A N 1
ATOM 4059 C CA . LEU A 1 508 ? -18.341 -13.562 10.290 1.00 89.62 508 LEU A CA 1
ATOM 4060 C C . LEU A 1 508 ? -19.778 -13.036 10.395 1.00 89.62 508 LEU A C 1
ATOM 4062 O O . LEU A 1 508 ? -20.703 -13.819 10.606 1.00 89.62 508 LEU A O 1
ATOM 4066 N N . ALA A 1 509 ? -19.979 -11.723 10.267 1.00 86.00 509 ALA A N 1
ATOM 4067 C CA . ALA A 1 509 ? -21.302 -11.116 10.283 1.00 86.00 509 ALA A CA 1
ATOM 4068 C C . ALA A 1 509 ? -22.092 -11.454 9.010 1.00 86.00 509 ALA A C 1
ATOM 4070 O O . ALA A 1 509 ? -23.246 -11.880 9.102 1.00 86.00 509 ALA A O 1
ATOM 4071 N N . VAL A 1 510 ? -21.477 -11.314 7.834 1.00 81.56 510 VAL A N 1
ATOM 4072 C CA . VAL A 1 510 ? -22.091 -11.617 6.532 1.00 81.56 510 VAL A CA 1
ATOM 4073 C C . VAL A 1 510 ? -22.430 -13.105 6.408 1.00 81.56 510 VAL A C 1
ATOM 4075 O O . VAL A 1 510 ? -23.525 -13.441 5.954 1.00 81.56 510 VAL A O 1
ATOM 4078 N N . ASP A 1 511 ? -21.567 -13.997 6.899 1.00 86.19 511 ASP A N 1
ATOM 4079 C CA . ASP A 1 511 ? -21.769 -15.454 6.874 1.00 86.19 511 ASP A CA 1
ATOM 4080 C C . ASP A 1 511 ? -23.014 -15.907 7.649 1.00 86.19 511 ASP A C 1
ATOM 4082 O O . ASP A 1 511 ? -23.559 -16.982 7.392 1.00 86.19 511 ASP A O 1
ATOM 4086 N N . THR A 1 512 ? -23.530 -15.076 8.564 1.00 87.12 512 THR A N 1
ATOM 4087 C CA . THR A 1 512 ? -24.814 -15.353 9.227 1.00 87.12 512 THR A CA 1
ATOM 4088 C C . THR A 1 512 ? -26.010 -15.298 8.273 1.00 87.12 512 THR A C 1
ATOM 4090 O O . THR A 1 512 ? -27.087 -15.786 8.620 1.00 87.12 512 THR A O 1
ATOM 4093 N N . GLY A 1 513 ? -25.865 -14.646 7.113 1.00 81.81 513 GLY A N 1
ATOM 4094 C CA . GLY A 1 513 ? -26.951 -14.323 6.187 1.00 81.81 513 GLY A CA 1
ATOM 4095 C C . GLY A 1 513 ? -27.945 -13.281 6.716 1.00 81.81 513 GLY A C 1
ATOM 4096 O O . GLY A 1 513 ? -28.941 -13.004 6.053 1.00 81.81 513 GLY A O 1
ATOM 4097 N N . ARG A 1 514 ? -27.705 -12.716 7.908 1.00 82.12 514 ARG A N 1
ATOM 4098 C CA . ARG A 1 514 ? -28.595 -11.754 8.588 1.00 82.12 514 ARG A CA 1
ATOM 4099 C C . ARG A 1 514 ? -28.047 -10.333 8.609 1.00 82.12 514 ARG A C 1
ATOM 4101 O O . ARG A 1 514 ? -28.782 -9.412 8.966 1.00 82.12 514 ARG A O 1
ATOM 4108 N N . VAL A 1 515 ? -26.773 -10.154 8.270 1.00 83.19 515 VAL A N 1
ATOM 4109 C CA . VAL A 1 515 ? -26.114 -8.847 8.242 1.00 83.19 515 VAL A CA 1
ATOM 4110 C C . VAL A 1 515 ? -25.837 -8.451 6.803 1.00 83.19 515 VAL A C 1
ATOM 4112 O O . VAL A 1 515 ? -25.240 -9.209 6.044 1.00 83.19 515 VAL A O 1
ATOM 4115 N N . ASP A 1 516 ? -26.278 -7.251 6.453 1.00 79.88 516 ASP A N 1
ATOM 4116 C CA . ASP A 1 516 ? -25.996 -6.599 5.184 1.00 79.88 516 ASP A CA 1
ATOM 4117 C C . ASP A 1 516 ? -25.098 -5.383 5.432 1.00 79.88 516 ASP A C 1
ATOM 4119 O O . ASP A 1 516 ? -25.437 -4.486 6.213 1.00 79.88 516 ASP A O 1
ATOM 4123 N N . VAL A 1 517 ? -23.936 -5.377 4.780 1.00 79.69 517 VAL A N 1
ATOM 4124 C CA . VAL A 1 517 ? -22.898 -4.358 4.957 1.00 79.69 517 VAL A CA 1
ATOM 4125 C C . VAL A 1 517 ? -22.900 -3.428 3.753 1.00 79.69 517 VAL A C 1
ATOM 4127 O O . VAL A 1 517 ? -22.521 -3.793 2.638 1.00 79.69 517 VAL A O 1
ATOM 4130 N N . GLN A 1 518 ? -23.315 -2.186 3.987 1.00 75.38 518 GLN A N 1
ATOM 4131 C CA . GLN A 1 518 ? -23.437 -1.161 2.960 1.00 75.38 518 GLN A CA 1
ATOM 4132 C C . GLN A 1 518 ? -22.265 -0.188 3.038 1.00 75.38 518 GLN A C 1
ATOM 4134 O O . GLN A 1 518 ? -22.260 0.789 3.792 1.00 75.38 518 GLN A O 1
ATOM 4139 N N . HIS A 1 519 ? -21.267 -0.460 2.202 1.00 72.25 519 HIS A N 1
ATOM 4140 C CA . HIS A 1 519 ? -20.119 0.414 2.003 1.00 72.25 519 HIS A CA 1
ATOM 4141 C C . HIS A 1 519 ? -20.500 1.703 1.272 1.00 72.25 519 HIS A C 1
ATOM 4143 O O . HIS A 1 519 ? -21.382 1.682 0.405 1.00 72.25 519 HIS A O 1
ATOM 4149 N N . ALA A 1 520 ? -19.800 2.801 1.573 1.00 68.12 520 ALA A N 1
ATOM 4150 C CA . ALA A 1 520 ? -19.950 4.089 0.890 1.00 68.12 520 ALA A CA 1
ATOM 4151 C C . ALA A 1 520 ? -21.425 4.531 0.825 1.00 68.12 520 ALA A C 1
ATOM 4153 O O . ALA A 1 520 ? -21.995 4.763 -0.243 1.00 68.12 520 ALA A O 1
ATOM 4154 N N . THR A 1 521 ? -22.087 4.518 1.983 1.00 71.62 521 THR A N 1
ATOM 4155 C CA . THR A 1 521 ? -23.525 4.779 2.114 1.00 71.62 521 THR A CA 1
ATOM 4156 C C . THR A 1 521 ? -23.770 5.648 3.354 1.00 71.62 521 THR A C 1
ATOM 4158 O O . THR A 1 521 ? -24.314 5.171 4.348 1.00 71.62 521 THR A O 1
ATOM 4161 N N . PRO A 1 522 ? -23.366 6.933 3.353 1.00 77.69 522 PRO A N 1
ATOM 4162 C CA . PRO A 1 522 ? -23.590 7.819 4.485 1.00 77.69 522 PRO A CA 1
ATOM 4163 C C . PRO A 1 522 ? -25.067 8.002 4.759 1.00 77.69 522 PRO A C 1
ATOM 4165 O O . PRO A 1 522 ? -25.884 8.184 3.850 1.00 77.69 522 PRO A O 1
ATOM 4168 N N . VAL A 1 523 ? -25.373 8.051 6.049 1.00 82.88 523 VAL A N 1
ATOM 4169 C CA . VAL A 1 523 ? -26.621 8.621 6.531 1.00 82.88 523 VAL A CA 1
ATOM 4170 C C . VAL A 1 523 ? -26.512 10.132 6.377 1.00 82.88 523 VAL A C 1
ATOM 4172 O O . VAL A 1 523 ? -25.669 10.769 6.999 1.00 82.88 523 VAL A O 1
ATOM 4175 N N . LEU A 1 524 ? -27.352 10.692 5.514 1.00 84.12 524 LEU A N 1
ATOM 4176 C CA . LEU A 1 524 ? -27.422 12.124 5.231 1.00 84.12 524 LEU A CA 1
ATOM 4177 C C . LEU A 1 524 ? -28.490 12.822 6.078 1.00 84.12 524 LEU A C 1
ATOM 4179 O O . LEU A 1 524 ? -28.402 14.019 6.325 1.00 84.12 524 LEU A O 1
ATOM 4183 N N . GLN A 1 525 ? -29.517 12.081 6.500 1.00 88.69 525 GLN A N 1
ATOM 4184 C CA . GLN A 1 525 ? -30.609 12.585 7.329 1.00 88.69 525 GLN A CA 1
ATOM 4185 C C . GLN A 1 525 ? -31.242 11.434 8.119 1.00 88.69 525 GLN A C 1
ATOM 4187 O O . GLN A 1 525 ? -31.353 10.317 7.611 1.00 88.69 525 GLN A O 1
ATOM 4192 N N . MET A 1 526 ? -31.710 11.717 9.337 1.00 94.75 526 MET A N 1
ATOM 4193 C CA . MET A 1 526 ? -32.572 10.820 10.110 1.00 94.75 526 MET A CA 1
ATOM 4194 C C . MET A 1 526 ? -33.972 11.424 10.203 1.00 94.75 526 MET A C 1
ATOM 4196 O O . MET A 1 526 ? -34.139 12.556 10.658 1.00 94.75 526 MET A O 1
ATOM 4200 N N . ARG A 1 527 ? -34.989 10.692 9.744 1.00 94.69 527 ARG A N 1
ATOM 4201 C CA . ARG A 1 527 ? -36.390 11.113 9.879 1.00 94.69 527 ARG A CA 1
ATOM 4202 C C . ARG A 1 527 ? -36.971 10.513 11.146 1.00 94.69 527 ARG A C 1
ATOM 4204 O O . ARG A 1 527 ? -36.711 9.351 11.456 1.00 94.69 527 ARG A O 1
ATOM 4211 N N . LYS A 1 528 ? -37.742 11.315 11.874 1.00 94.88 528 LYS A N 1
ATOM 4212 C CA . LYS A 1 528 ? -38.267 10.959 13.191 1.00 94.88 528 LYS A CA 1
ATOM 4213 C C . LYS A 1 528 ? -39.731 11.340 13.360 1.00 94.88 528 LYS A C 1
ATOM 4215 O O . LYS A 1 528 ? -40.166 12.367 12.839 1.00 94.88 528 LYS A O 1
ATOM 4220 N N . THR A 1 529 ? -40.426 10.562 14.182 1.00 93.94 529 THR A N 1
ATOM 4221 C CA . THR A 1 529 ? -41.780 10.822 14.670 1.00 93.94 529 THR A CA 1
ATOM 4222 C C . THR A 1 529 ? -41.751 10.756 16.193 1.00 93.94 529 THR A C 1
ATOM 4224 O O . THR A 1 529 ? -41.508 9.702 16.780 1.00 93.94 529 THR A O 1
ATOM 4227 N N . GLY A 1 530 ? -41.970 11.896 16.854 1.00 93.69 530 GLY A N 1
ATOM 4228 C CA . GLY A 1 530 ? -41.840 11.995 18.310 1.00 93.69 530 GLY A CA 1
ATOM 4229 C C . GLY A 1 530 ? -40.426 11.639 18.786 1.00 93.69 530 GLY A C 1
ATOM 4230 O O . GLY A 1 530 ? -39.448 12.222 18.318 1.00 93.69 530 GLY A O 1
ATOM 4231 N N . THR A 1 531 ? -40.330 10.674 19.701 1.00 95.44 531 THR A N 1
ATOM 4232 C CA . THR A 1 531 ? -39.084 10.172 20.311 1.00 95.44 531 THR A CA 1
ATOM 4233 C C . THR A 1 531 ? -38.452 9.017 19.529 1.00 95.44 531 THR A C 1
ATOM 4235 O O . THR A 1 531 ? -37.589 8.317 20.048 1.00 95.44 531 THR A O 1
ATOM 4238 N N . ARG A 1 532 ? -38.866 8.762 18.284 1.00 97.00 532 ARG A N 1
ATOM 4239 C CA . ARG A 1 532 ? -38.409 7.598 17.515 1.00 97.00 532 ARG A CA 1
ATOM 4240 C C . ARG A 1 532 ? -37.859 7.995 16.151 1.00 97.00 532 ARG A C 1
ATOM 4242 O O . ARG A 1 532 ? -38.484 8.769 15.434 1.00 97.00 532 ARG A O 1
ATOM 4249 N N . ILE A 1 533 ? -36.716 7.422 15.775 1.00 96.00 533 ILE A N 1
ATOM 4250 C CA . ILE A 1 533 ? -36.174 7.478 14.411 1.00 96.00 533 ILE A CA 1
ATOM 4251 C C . ILE A 1 533 ? -36.904 6.434 13.559 1.00 96.00 533 ILE A C 1
ATOM 4253 O O . ILE A 1 533 ? -36.842 5.241 13.863 1.00 96.00 533 ILE A O 1
ATOM 4257 N N . ASP A 1 534 ? -37.570 6.870 12.493 1.00 95.31 534 ASP A N 1
ATOM 4258 C CA . ASP A 1 534 ? -38.331 6.001 11.589 1.00 95.31 534 ASP A CA 1
ATOM 4259 C C . ASP A 1 534 ? -37.480 5.500 10.426 1.00 95.31 534 ASP A C 1
ATOM 4261 O O . ASP A 1 534 ? -37.592 4.339 10.015 1.00 95.31 534 ASP A O 1
ATOM 4265 N N . SER A 1 535 ? -36.637 6.377 9.873 1.00 92.56 535 SER A N 1
ATOM 4266 C CA . SER A 1 535 ? -35.833 6.054 8.702 1.00 92.56 535 SER A CA 1
ATOM 4267 C C . SER A 1 535 ? -34.517 6.822 8.613 1.00 92.56 535 SER A C 1
ATOM 4269 O O . SER A 1 535 ? -34.364 7.931 9.132 1.00 92.56 535 SER A O 1
ATOM 4271 N N . LEU A 1 536 ? -33.560 6.208 7.917 1.00 91.12 536 LEU A N 1
ATOM 4272 C CA . LEU A 1 536 ? -32.271 6.777 7.541 1.00 91.12 536 LEU A CA 1
ATOM 4273 C C . LEU A 1 536 ? -32.294 7.095 6.044 1.00 91.12 536 LEU A C 1
ATOM 4275 O O . LEU A 1 536 ? -32.590 6.228 5.221 1.00 91.12 536 LEU A O 1
ATOM 4279 N N . VAL A 1 537 ? -31.977 8.332 5.677 1.00 85.19 537 VAL A N 1
ATOM 4280 C CA . VAL A 1 537 ? -31.881 8.764 4.280 1.00 85.19 537 VAL A CA 1
ATOM 4281 C C . VAL A 1 537 ? -30.421 8.731 3.859 1.00 85.19 537 VAL A C 1
ATOM 4283 O O . VAL A 1 537 ? -29.562 9.304 4.527 1.00 85.19 537 VAL A O 1
ATOM 4286 N N . THR A 1 538 ? -30.147 8.083 2.734 1.00 83.81 538 THR A N 1
ATOM 4287 C CA . THR A 1 538 ? -28.812 7.947 2.138 1.00 83.81 538 THR A CA 1
ATOM 4288 C C . THR A 1 538 ? -28.878 8.318 0.655 1.00 83.81 538 THR A C 1
ATOM 4290 O O . THR A 1 538 ? -29.966 8.470 0.094 1.00 83.81 538 THR A O 1
ATOM 4293 N N . ARG A 1 539 ? -27.732 8.390 -0.035 1.00 74.69 539 ARG A N 1
ATOM 4294 C CA . ARG A 1 539 ? -27.715 8.555 -1.506 1.00 74.69 539 ARG A CA 1
ATOM 4295 C C . ARG A 1 539 ? -28.380 7.397 -2.254 1.00 74.69 539 ARG A C 1
ATOM 4297 O O . ARG A 1 539 ? -28.784 7.560 -3.399 1.00 74.69 539 ARG A O 1
ATOM 4304 N N . ARG A 1 540 ? -28.504 6.235 -1.607 1.00 76.56 540 ARG A N 1
ATOM 4305 C CA . ARG A 1 540 ? -29.115 5.021 -2.165 1.00 76.56 540 ARG A CA 1
ATOM 4306 C C . ARG A 1 540 ? -30.611 4.912 -1.864 1.00 76.56 540 ARG A C 1
ATOM 4308 O O . ARG A 1 540 ? -31.226 3.911 -2.212 1.00 76.56 540 ARG A O 1
ATOM 4315 N N . GLY A 1 541 ? -31.191 5.916 -1.206 1.00 79.12 541 GLY A N 1
ATOM 4316 C CA . GLY A 1 541 ? -32.606 5.962 -0.851 1.00 79.12 541 GLY A CA 1
ATOM 4317 C C . GLY A 1 541 ? -32.847 5.992 0.656 1.00 79.12 541 GLY A C 1
ATOM 4318 O O . GLY A 1 541 ? -31.926 6.189 1.453 1.00 79.12 541 GLY A O 1
ATOM 4319 N N . GLU A 1 542 ? -34.111 5.808 1.032 1.00 87.44 542 GLU A N 1
ATOM 4320 C CA . GLU A 1 542 ? -34.611 5.853 2.408 1.00 87.44 542 GLU A CA 1
ATOM 4321 C C . GLU A 1 542 ? -34.811 4.444 2.987 1.00 87.44 542 GLU A C 1
ATOM 4323 O O . GLU A 1 542 ? -35.351 3.553 2.332 1.00 87.44 542 GLU A O 1
ATOM 4328 N N . TRP A 1 543 ? -34.363 4.248 4.228 1.00 84.62 543 TRP A N 1
ATOM 4329 C CA . TRP A 1 543 ? -34.255 2.947 4.884 1.00 84.62 543 TRP A CA 1
ATOM 4330 C C . TRP A 1 543 ? -35.027 2.983 6.196 1.00 84.62 543 TRP A C 1
ATOM 4332 O O . TRP A 1 543 ? -34.653 3.728 7.096 1.00 84.62 543 TRP A O 1
ATOM 4342 N N . ARG A 1 544 ? -36.090 2.185 6.333 1.00 90.50 544 ARG A N 1
ATOM 4343 C CA . ARG A 1 544 ? -36.832 2.082 7.601 1.00 90.50 544 ARG A CA 1
ATOM 4344 C C . ARG A 1 544 ? -36.022 1.324 8.646 1.00 90.50 544 ARG A C 1
ATOM 4346 O O . ARG A 1 544 ? -35.416 0.304 8.320 1.00 90.50 544 ARG A O 1
ATOM 4353 N N . VAL A 1 545 ? -36.051 1.791 9.893 1.00 88.81 545 VAL A N 1
ATOM 4354 C CA . VAL A 1 545 ? -35.217 1.240 10.971 1.00 88.81 545 VAL A CA 1
ATOM 4355 C C . VAL A 1 545 ? -35.995 0.914 12.245 1.00 88.81 545 VAL A C 1
ATOM 4357 O O . VAL A 1 545 ? -36.936 1.597 12.647 1.00 88.81 545 VAL A O 1
ATOM 4360 N N . GLY A 1 546 ? -35.584 -0.180 12.889 1.00 90.50 546 GLY A N 1
ATOM 4361 C CA . GLY A 1 546 ? -36.089 -0.601 14.194 1.00 90.50 546 GLY A CA 1
ATOM 4362 C C . GLY A 1 546 ? -35.315 0.059 15.332 1.00 90.50 546 GLY A C 1
ATOM 4363 O O . GLY A 1 546 ? -35.897 0.779 16.142 1.00 90.50 546 GLY A O 1
ATOM 4364 N N . GLN A 1 547 ? -34.007 -0.181 15.348 1.00 93.12 547 GLN A N 1
ATOM 4365 C CA . GLN A 1 547 ? -33.023 0.357 16.286 1.00 93.12 547 GLN A CA 1
ATOM 4366 C C . GLN A 1 547 ? -31.876 0.976 15.483 1.00 93.12 547 GLN A C 1
ATOM 4368 O O . GLN A 1 547 ? -31.577 0.505 14.383 1.00 93.12 547 GLN A O 1
ATOM 4373 N N . VAL A 1 548 ? -31.232 2.006 16.023 1.00 95.00 548 VAL A N 1
ATOM 4374 C CA . VAL A 1 548 ? -30.097 2.694 15.402 1.00 95.00 548 VAL A CA 1
ATOM 4375 C C . VAL A 1 548 ? -28.955 2.771 16.407 1.00 95.00 548 VAL A C 1
ATOM 4377 O O . VAL A 1 548 ? -29.131 3.276 17.513 1.00 95.00 548 VAL A O 1
ATOM 4380 N N . VAL A 1 549 ? -27.775 2.294 16.014 1.00 96.44 549 VAL A N 1
ATOM 4381 C CA . VAL A 1 549 ? -26.549 2.395 16.815 1.00 96.44 549 VAL A CA 1
ATOM 4382 C C . VAL A 1 549 ? -25.580 3.342 16.115 1.00 96.44 549 VAL A C 1
ATOM 4384 O O . VAL A 1 549 ? -25.137 3.085 14.998 1.00 96.44 549 VAL A O 1
ATOM 4387 N N . ASN A 1 550 ? -25.240 4.440 16.776 1.00 95.88 550 ASN A N 1
ATOM 4388 C CA . ASN A 1 550 ? -24.178 5.343 16.377 1.00 95.88 550 ASN A CA 1
ATOM 4389 C C . ASN A 1 550 ? -22.827 4.778 16.828 1.00 95.88 550 ASN A C 1
ATOM 4391 O O . ASN A 1 550 ? -22.462 4.882 17.998 1.00 95.88 550 ASN A O 1
ATOM 4395 N N . ALA A 1 551 ? -22.095 4.203 15.876 1.00 95.00 551 ALA A N 1
ATOM 4396 C CA . ALA A 1 551 ? -20.717 3.737 16.030 1.00 95.00 551 ALA A CA 1
ATOM 4397 C C . ALA A 1 551 ? -19.759 4.505 15.095 1.00 95.00 551 ALA A C 1
ATOM 4399 O O . ALA A 1 551 ? -18.782 3.958 14.590 1.00 95.00 551 ALA A O 1
ATOM 4400 N N . GLY A 1 552 ? -20.051 5.783 14.822 1.00 90.62 552 GLY A N 1
ATOM 4401 C CA . GLY A 1 552 ? -19.350 6.586 13.812 1.00 90.62 552 GLY A CA 1
ATOM 4402 C C . GLY A 1 552 ? -17.943 7.058 14.176 1.00 90.62 552 GLY A C 1
ATOM 4403 O O . GLY A 1 552 ? -17.439 7.971 13.525 1.00 90.62 552 GLY A O 1
ATOM 4404 N N . GLY A 1 553 ? -17.318 6.506 15.220 1.00 92.50 553 GLY A N 1
ATOM 4405 C CA . GLY A 1 553 ? -15.994 6.927 15.684 1.00 92.50 553 GLY A CA 1
ATOM 4406 C C . GLY A 1 553 ? -15.914 8.451 15.879 1.00 92.50 553 GLY A C 1
ATOM 4407 O O . GLY A 1 553 ? -16.778 9.005 16.561 1.00 92.50 553 GLY A O 1
ATOM 4408 N N . PRO A 1 554 ? -14.934 9.156 15.281 1.00 92.88 554 PRO A N 1
ATOM 4409 C CA . PRO A 1 554 ? -14.817 10.609 15.419 1.00 92.88 554 PRO A CA 1
ATOM 4410 C C . PRO A 1 554 ? -15.978 11.392 14.775 1.00 92.88 554 PRO A C 1
ATOM 4412 O O . PRO A 1 554 ? -16.214 12.531 15.151 1.00 92.88 554 PRO A O 1
ATOM 4415 N N . TRP A 1 555 ? -16.776 10.801 13.880 1.00 93.88 555 TRP A N 1
ATOM 4416 C CA . TRP A 1 555 ? -18.001 11.436 13.363 1.00 93.88 555 TRP A CA 1
ATOM 4417 C C . TRP A 1 555 ? -19.209 11.263 14.276 1.00 93.88 555 TRP A C 1
ATOM 4419 O O . TRP A 1 555 ? -20.296 11.726 13.932 1.00 93.88 555 TRP A O 1
ATOM 4429 N N . GLY A 1 556 ? -19.055 10.609 15.430 1.00 93.94 556 GLY A N 1
ATOM 4430 C CA . GLY A 1 556 ? -20.166 10.306 16.323 1.00 93.94 556 GLY A CA 1
ATOM 4431 C C . GLY A 1 556 ? -21.050 11.524 16.602 1.00 93.94 556 GLY A C 1
ATOM 4432 O O . GLY A 1 556 ? -22.270 11.411 16.484 1.00 93.94 556 GLY A O 1
ATOM 4433 N N . ALA A 1 557 ? -20.456 12.683 16.916 1.00 95.25 557 ALA A N 1
ATOM 4434 C CA . ALA A 1 557 ? -21.192 13.920 17.201 1.00 95.25 557 ALA A CA 1
ATOM 4435 C C . ALA A 1 557 ? -21.978 14.422 15.982 1.00 95.25 557 ALA A C 1
ATOM 4437 O O . ALA A 1 557 ? -23.159 14.739 16.094 1.00 95.25 557 ALA A O 1
ATOM 4438 N N . LYS A 1 558 ? -21.368 14.392 14.789 1.00 94.06 558 LYS A N 1
ATOM 4439 C CA . LYS A 1 558 ? -22.038 14.752 13.530 1.00 94.06 558 LYS A CA 1
ATOM 4440 C C . LYS A 1 558 ? -23.222 13.830 13.230 1.00 94.06 558 LYS A C 1
ATOM 4442 O O . LYS A 1 558 ? -24.272 14.305 12.813 1.00 94.06 558 LYS A O 1
ATOM 4447 N N . ILE A 1 559 ? -23.086 12.527 13.487 1.00 94.00 559 ILE A N 1
ATOM 4448 C CA . ILE A 1 559 ? -24.180 11.559 13.305 1.00 94.00 559 ILE A CA 1
ATOM 4449 C C . ILE A 1 559 ? -25.302 11.796 14.320 1.00 94.00 559 ILE A C 1
ATOM 4451 O O . ILE A 1 559 ? -26.471 11.739 13.949 1.00 94.00 559 ILE A O 1
ATOM 4455 N N . ALA A 1 560 ? -24.973 12.088 15.582 1.00 95.12 560 ALA A N 1
ATOM 4456 C CA . ALA A 1 560 ? -25.969 12.426 16.600 1.00 95.12 560 ALA A CA 1
ATOM 4457 C C . ALA A 1 560 ? -26.759 13.692 16.217 1.00 95.12 560 ALA A C 1
ATOM 4459 O O . ALA A 1 560 ? -27.990 13.716 16.314 1.00 95.12 560 ALA A O 1
ATOM 4460 N N . ALA A 1 561 ? -26.074 14.694 15.659 1.00 95.62 561 ALA A N 1
ATOM 4461 C CA . ALA A 1 561 ? -26.692 15.930 15.195 1.00 95.62 561 ALA A CA 1
ATOM 4462 C C . ALA A 1 561 ? -27.729 15.708 14.076 1.00 95.62 561 ALA A C 1
ATOM 4464 O O . ALA A 1 561 ? -28.720 16.437 14.024 1.00 95.62 561 ALA A O 1
ATOM 4465 N N . LEU A 1 562 ? -27.592 14.665 13.241 1.00 93.81 562 LEU A N 1
ATOM 4466 C CA . LEU A 1 562 ? -28.610 14.302 12.235 1.00 93.81 562 LEU A CA 1
ATOM 4467 C C . LEU A 1 562 ? -29.967 13.939 12.857 1.00 93.81 562 LEU A C 1
ATOM 4469 O O . LEU A 1 562 ? -30.995 14.065 12.192 1.00 93.81 562 LEU A O 1
ATOM 4473 N N . ALA A 1 563 ? -29.974 13.495 14.116 1.00 94.50 563 ALA A N 1
ATOM 4474 C CA . ALA A 1 563 ? -31.179 13.205 14.888 1.00 94.50 563 ALA A CA 1
ATOM 4475 C C . ALA A 1 563 ? -31.638 14.396 15.763 1.00 94.50 563 ALA A C 1
ATOM 4477 O O . ALA A 1 563 ? -32.705 14.346 16.391 1.00 94.50 563 ALA A O 1
ATOM 4478 N N . GLY A 1 564 ? -30.865 15.489 15.777 1.00 94.06 564 GLY A N 1
ATOM 4479 C CA . GLY A 1 564 ? -31.048 16.645 16.656 1.00 94.06 564 GLY A CA 1
ATOM 4480 C C . GLY A 1 564 ? -30.501 16.440 18.071 1.00 94.06 564 GLY A C 1
ATOM 4481 O O . GLY A 1 564 ? -30.996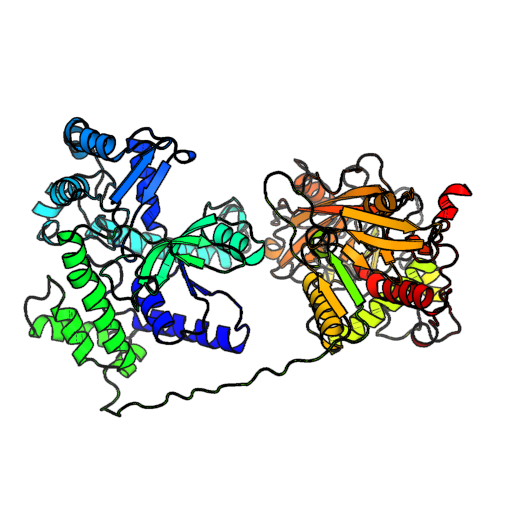 17.080 18.993 1.00 94.06 564 GLY A O 1
ATOM 4482 N N . VAL A 1 565 ? -29.532 15.538 18.250 1.00 94.00 565 VAL A N 1
ATOM 4483 C CA . VAL A 1 565 ? -28.879 15.267 19.537 1.00 94.00 565 VAL A CA 1
ATOM 4484 C C . VAL A 1 565 ? -27.510 15.940 19.564 1.00 94.00 565 VAL A C 1
ATOM 4486 O O . VAL A 1 565 ? -26.690 15.708 18.676 1.00 94.00 565 VAL A O 1
ATOM 4489 N N . ASP A 1 566 ? -27.263 16.749 20.593 1.00 92.81 566 ASP A N 1
ATOM 4490 C CA . ASP A 1 566 ? -25.930 17.269 20.897 1.00 92.81 566 ASP A CA 1
ATOM 4491 C C . ASP A 1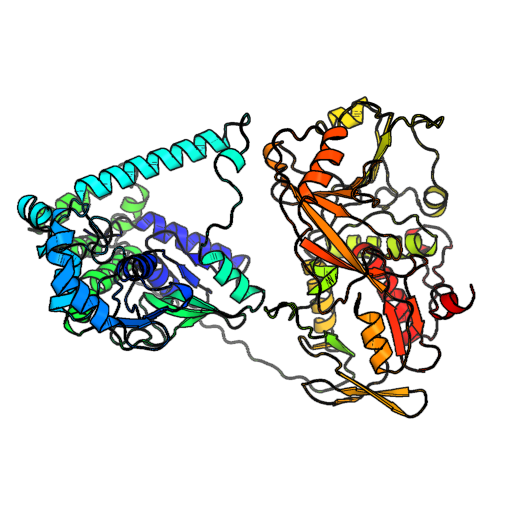 566 ? -25.158 16.249 21.744 1.00 92.81 566 ASP A C 1
ATOM 4493 O O . ASP A 1 566 ? -25.704 15.672 22.689 1.00 92.81 566 ASP A O 1
ATOM 4497 N N . MET A 1 567 ? -23.902 15.989 21.388 1.00 92.94 567 MET A N 1
ATOM 4498 C CA . MET A 1 567 ? -23.095 14.948 22.016 1.00 92.94 567 MET A CA 1
ATOM 4499 C C . MET A 1 567 ? -21.703 15.470 22.353 1.00 92.94 567 MET A C 1
ATOM 4501 O O . MET A 1 567 ? -20.984 15.944 21.478 1.00 92.94 567 MET A O 1
ATOM 4505 N N . ALA A 1 568 ? -21.304 15.283 23.614 1.00 93.38 568 ALA A N 1
ATOM 4506 C CA . ALA A 1 568 ? -19.991 15.642 24.150 1.00 93.38 568 ALA A CA 1
ATOM 4507 C C . ALA A 1 568 ? -18.884 14.690 23.651 1.00 93.38 568 ALA A C 1
ATOM 4509 O O . ALA A 1 568 ? -18.307 13.913 24.411 1.00 93.38 568 ALA A O 1
ATOM 4510 N N . LEU A 1 569 ? -18.624 14.726 22.346 1.00 95.12 569 LEU A N 1
ATOM 4511 C CA . LEU A 1 569 ? -17.588 13.962 21.665 1.00 95.12 569 LEU A CA 1
ATOM 4512 C C . LEU A 1 569 ? -16.815 14.894 20.732 1.00 95.12 569 LEU A C 1
ATOM 4514 O O . LEU A 1 569 ? -17.389 15.460 19.801 1.00 95.12 569 LEU A O 1
ATOM 4518 N N . THR A 1 570 ? -15.506 14.982 20.936 1.00 96.19 570 THR A N 1
ATOM 4519 C CA . THR A 1 570 ? -14.636 15.907 20.212 1.00 96.19 570 THR A CA 1
ATOM 4520 C C . THR A 1 570 ? -13.627 15.135 19.362 1.00 96.19 570 THR A C 1
ATOM 4522 O O . THR A 1 570 ? -12.923 14.270 19.876 1.00 96.19 570 THR A O 1
ATOM 4525 N N . PRO A 1 571 ? -13.516 15.404 18.054 1.00 95.44 571 PRO A N 1
ATOM 4526 C CA . PRO A 1 571 ? -12.497 14.776 17.220 1.00 95.44 571 PRO A CA 1
ATOM 4527 C C . PRO A 1 571 ? -11.115 15.384 17.489 1.00 95.44 571 PRO A C 1
ATOM 4529 O O . PRO A 1 571 ? -10.951 16.603 17.467 1.00 95.44 571 PRO A O 1
ATOM 4532 N N . ASN A 1 572 ? -10.112 14.545 17.734 1.00 94.19 572 ASN A N 1
ATOM 4533 C CA . ASN A 1 572 ? -8.758 14.957 18.101 1.00 94.19 572 ASN A CA 1
ATOM 4534 C C . ASN A 1 572 ? -7.723 14.284 17.193 1.00 94.19 572 ASN A C 1
ATOM 4536 O O . ASN A 1 572 ? -7.727 13.060 17.052 1.00 94.19 572 ASN A O 1
ATOM 4540 N N . ARG A 1 573 ? -6.864 15.072 16.541 1.00 93.50 573 ARG A N 1
ATOM 4541 C CA . ARG A 1 573 ? -5.814 14.586 15.635 1.00 93.50 573 ARG A CA 1
ATOM 4542 C C . ARG A 1 573 ? -4.640 14.014 16.429 1.00 93.50 573 ARG A C 1
ATOM 4544 O O . ARG A 1 573 ? -4.208 14.616 17.402 1.00 93.50 573 ARG A O 1
ATOM 4551 N N . ILE A 1 574 ? -4.126 12.875 15.973 1.00 92.81 574 ILE A N 1
ATOM 4552 C CA . ILE A 1 574 ? -3.035 12.119 16.600 1.00 92.81 574 ILE A CA 1
ATOM 4553 C C . ILE A 1 574 ? -1.969 11.842 15.557 1.00 92.81 574 ILE A C 1
ATOM 4555 O O . ILE A 1 574 ? -2.307 11.457 14.438 1.00 92.81 574 ILE A O 1
ATOM 4559 N N . GLN A 1 575 ? -0.702 11.994 15.916 1.00 93.44 575 GLN A N 1
ATOM 4560 C CA . GLN A 1 575 ? 0.411 11.789 14.998 1.00 93.44 575 GLN A CA 1
ATOM 4561 C C . GLN A 1 575 ? 1.092 10.444 15.237 1.00 93.44 575 GLN A C 1
ATOM 4563 O O . GLN A 1 575 ? 1.281 10.030 16.380 1.00 93.44 575 GLN A O 1
ATOM 4568 N N . VAL A 1 576 ? 1.449 9.771 14.143 1.00 94.81 576 VAL A N 1
ATOM 4569 C CA . VAL A 1 576 ? 2.287 8.571 14.129 1.00 94.81 576 VAL A CA 1
ATOM 4570 C C . VAL A 1 576 ? 3.409 8.788 13.121 1.00 94.81 576 VAL A C 1
ATOM 4572 O O . VAL A 1 576 ? 3.145 9.230 12.004 1.00 94.81 576 VAL A O 1
ATOM 4575 N N . CYS A 1 577 ? 4.649 8.500 13.494 1.00 95.00 577 CYS A N 1
ATOM 4576 C CA . CYS A 1 577 ? 5.789 8.464 12.582 1.00 95.00 577 CYS A CA 1
ATOM 4577 C C . CYS A 1 577 ? 6.429 7.070 12.572 1.00 95.00 577 CYS A C 1
ATOM 4579 O O . CYS A 1 577 ? 6.114 6.218 13.409 1.00 95.00 577 CYS A O 1
ATOM 4581 N N . VAL A 1 578 ? 7.286 6.823 11.584 1.00 94.38 578 VAL A N 1
ATOM 4582 C CA . VAL A 1 578 ? 7.919 5.518 11.345 1.00 94.38 578 VAL A CA 1
ATOM 4583 C C . VAL A 1 578 ? 9.430 5.668 11.477 1.00 94.38 578 VAL A C 1
ATOM 4585 O O . VAL A 1 578 ? 9.954 6.718 11.123 1.00 94.38 578 VAL A O 1
ATOM 4588 N N . ALA A 1 579 ? 10.147 4.642 11.937 1.00 92.94 579 ALA A N 1
ATOM 4589 C CA . ALA A 1 579 ? 11.605 4.596 11.827 1.00 92.94 579 ALA A CA 1
ATOM 4590 C C . ALA A 1 579 ? 12.121 3.312 11.165 1.00 92.94 579 ALA A C 1
ATOM 4592 O O . ALA A 1 579 ? 11.547 2.232 11.348 1.00 92.94 579 ALA A O 1
ATOM 4593 N N . THR A 1 580 ? 13.234 3.428 10.432 1.00 90.62 580 THR A N 1
ATOM 4594 C CA . THR A 1 580 ? 13.946 2.320 9.762 1.00 90.62 580 THR A CA 1
ATOM 4595 C C . THR A 1 580 ? 14.793 1.493 10.737 1.00 90.62 580 THR A C 1
ATOM 4597 O O . THR A 1 580 ? 15.992 1.306 10.561 1.00 90.62 580 THR A O 1
ATOM 4600 N N . ALA A 1 581 ? 14.176 0.989 11.806 1.00 88.19 581 ALA A N 1
ATOM 4601 C CA . ALA A 1 581 ? 14.889 0.317 12.897 1.00 88.19 581 ALA A CA 1
ATOM 4602 C C . ALA A 1 581 ? 15.647 -0.965 12.486 1.00 88.19 581 ALA A C 1
ATOM 4604 O O . ALA A 1 581 ? 16.497 -1.452 13.235 1.00 88.19 581 ALA A O 1
ATOM 4605 N N . PHE A 1 582 ? 15.394 -1.480 11.281 1.00 85.44 582 PHE A N 1
ATOM 4606 C CA . PHE A 1 582 ? 16.106 -2.598 10.679 1.00 85.44 582 PHE A CA 1
ATOM 4607 C C . PHE A 1 582 ? 17.585 -2.266 10.463 1.00 85.44 582 PHE A C 1
ATOM 4609 O O . PHE A 1 582 ? 18.416 -3.163 10.574 1.00 85.44 582 PHE A O 1
ATOM 4616 N N . ASP A 1 583 ? 17.929 -0.990 10.249 1.00 81.25 583 ASP A N 1
ATOM 4617 C CA . ASP A 1 583 ? 19.321 -0.539 10.152 1.00 81.25 583 ASP A CA 1
ATOM 4618 C C . ASP A 1 583 ? 20.072 -0.740 11.488 1.00 81.25 583 ASP A C 1
ATOM 4620 O O . ASP A 1 583 ? 21.273 -1.011 11.510 1.00 81.25 583 ASP A O 1
ATOM 4624 N N . ASP A 1 584 ? 19.357 -0.663 12.615 1.00 87.19 584 ASP A N 1
ATOM 4625 C CA . ASP A 1 584 ? 19.874 -0.932 13.964 1.00 87.19 584 ASP A CA 1
ATOM 4626 C C . ASP A 1 584 ? 19.642 -2.389 14.420 1.00 87.19 584 ASP A C 1
ATOM 4628 O O . ASP A 1 584 ? 19.905 -2.732 15.573 1.00 87.19 584 ASP A O 1
ATOM 4632 N N . GLY A 1 585 ? 19.180 -3.272 13.525 1.00 86.19 585 GLY A N 1
ATOM 4633 C CA . GLY A 1 585 ? 18.993 -4.702 13.797 1.00 86.19 585 GLY A CA 1
ATOM 4634 C C . GLY A 1 585 ? 17.775 -5.041 14.662 1.00 86.19 585 GLY A C 1
ATOM 4635 O O . GLY A 1 585 ? 17.696 -6.142 15.212 1.00 86.19 585 GLY A O 1
ATOM 4636 N N . ILE A 1 586 ? 16.816 -4.122 14.799 1.00 88.12 586 ILE A N 1
ATOM 4637 C CA . ILE A 1 586 ? 15.611 -4.349 15.600 1.00 88.12 586 ILE A CA 1
ATOM 4638 C C . ILE A 1 586 ? 14.584 -5.126 14.784 1.00 88.12 586 ILE A C 1
ATOM 4640 O O . ILE A 1 586 ? 14.135 -4.688 13.729 1.00 88.12 586 ILE A O 1
ATOM 4644 N N . THR A 1 587 ? 14.175 -6.281 15.305 1.00 82.25 587 THR A N 1
ATOM 4645 C CA . THR A 1 587 ? 13.238 -7.188 14.623 1.00 82.25 587 THR A CA 1
ATOM 4646 C C . THR A 1 587 ? 11.938 -7.418 15.390 1.00 82.25 587 THR A C 1
ATOM 4648 O O . THR A 1 587 ? 10.919 -7.699 14.766 1.00 82.25 587 THR A O 1
ATOM 4651 N N . ALA A 1 588 ? 11.947 -7.270 16.720 1.00 87.81 588 ALA A N 1
ATOM 4652 C CA . ALA A 1 588 ? 10.777 -7.475 17.575 1.00 87.81 588 ALA A CA 1
ATOM 4653 C C . ALA A 1 588 ? 10.821 -6.569 18.819 1.00 87.81 588 ALA A C 1
ATOM 4655 O O . ALA A 1 588 ? 11.180 -7.002 19.915 1.00 87.81 588 ALA A O 1
ATOM 4656 N N . ALA A 1 589 ? 10.480 -5.289 18.653 1.00 92.88 589 ALA A N 1
ATOM 4657 C CA . ALA A 1 589 ? 10.409 -4.349 19.772 1.00 92.88 589 ALA A CA 1
ATOM 4658 C C . ALA A 1 589 ? 9.023 -4.382 20.456 1.00 92.88 589 ALA A C 1
ATOM 4660 O O . ALA A 1 589 ? 8.013 -4.211 19.760 1.00 92.88 589 ALA A O 1
ATOM 4661 N N . PRO A 1 590 ? 8.953 -4.549 21.795 1.00 95.62 590 PRO A N 1
ATOM 4662 C CA . PRO A 1 590 ? 7.696 -4.488 22.541 1.00 95.62 590 PRO A CA 1
ATOM 4663 C C . PRO A 1 590 ? 7.093 -3.080 22.509 1.00 95.62 590 PRO A C 1
ATOM 4665 O O . PRO A 1 590 ? 7.800 -2.086 22.308 1.00 95.62 590 PRO A O 1
ATOM 4668 N N . LEU A 1 591 ? 5.787 -2.985 22.777 1.00 96.38 591 LEU A N 1
ATOM 4669 C CA . LEU A 1 591 ? 5.146 -1.696 23.028 1.00 96.38 591 LEU A CA 1
ATOM 4670 C C . LEU A 1 591 ? 5.797 -1.045 24.250 1.00 96.38 591 LEU A C 1
ATOM 4672 O O . LEU A 1 591 ? 5.777 -1.619 25.334 1.00 96.38 591 LEU A O 1
ATOM 4676 N N . THR A 1 592 ? 6.351 0.150 24.081 1.00 95.06 592 THR A N 1
ATOM 4677 C CA . THR A 1 592 ? 7.144 0.809 25.120 1.00 95.06 592 THR A CA 1
ATOM 4678 C C . THR A 1 592 ? 6.946 2.320 25.091 1.00 95.06 592 THR A C 1
ATOM 4680 O O . THR A 1 592 ? 7.070 2.952 24.037 1.00 95.06 592 THR A O 1
ATOM 4683 N N . GLY A 1 593 ? 6.676 2.910 26.254 1.00 92.31 593 GLY A N 1
ATOM 4684 C CA . GLY A 1 593 ? 6.671 4.361 26.454 1.00 92.31 593 GLY A CA 1
ATOM 4685 C C . GLY A 1 593 ? 7.996 4.885 27.014 1.00 92.31 593 GLY A C 1
ATOM 4686 O O . GLY A 1 593 ? 8.819 4.123 27.519 1.00 92.31 593 GLY A O 1
ATOM 4687 N N . VAL A 1 594 ? 8.190 6.201 26.957 1.00 90.88 594 VAL A N 1
ATOM 4688 C CA . VAL A 1 594 ? 9.313 6.902 27.604 1.00 90.88 594 VAL A CA 1
ATOM 4689 C C . VAL A 1 594 ? 8.780 7.995 28.536 1.00 90.88 594 VAL A C 1
ATOM 4691 O O . VAL A 1 594 ? 7.676 8.492 28.318 1.00 90.88 594 VAL A O 1
ATOM 4694 N N . PRO A 1 595 ? 9.518 8.398 29.588 1.00 88.50 595 PRO A N 1
ATOM 4695 C CA . PRO A 1 595 ? 9.030 9.364 30.579 1.00 88.50 595 PRO A CA 1
ATOM 4696 C C . PRO A 1 595 ? 9.029 10.825 30.084 1.00 88.50 595 PRO A C 1
ATOM 4698 O O . PRO A 1 595 ? 8.939 11.746 30.894 1.00 88.50 595 PRO A O 1
ATOM 4701 N N . GLU A 1 596 ? 9.139 11.047 28.775 1.00 90.19 596 GLU A N 1
ATOM 4702 C CA . GLU A 1 596 ? 9.162 12.360 28.133 1.00 90.19 596 GLU A CA 1
ATOM 4703 C C . GLU A 1 596 ? 8.061 12.485 27.078 1.00 90.19 596 GLU A C 1
ATOM 4705 O O . GLU A 1 596 ? 7.508 11.496 26.600 1.00 90.19 596 GLU A O 1
ATOM 4710 N N . ALA A 1 597 ? 7.749 13.729 26.724 1.00 90.38 597 ALA A N 1
ATOM 4711 C CA . ALA A 1 597 ? 6.655 14.086 25.835 1.00 90.38 597 ALA A CA 1
ATOM 4712 C C . ALA A 1 597 ? 7.162 14.812 24.581 1.00 90.38 597 ALA A C 1
ATOM 4714 O O . ALA A 1 597 ? 8.205 15.471 24.604 1.00 90.38 597 ALA A O 1
ATOM 4715 N N . VAL A 1 598 ? 6.382 14.734 23.505 1.00 89.69 598 VAL A N 1
ATOM 4716 C CA . VAL A 1 598 ? 6.534 15.555 22.298 1.00 89.69 598 VAL A CA 1
ATOM 4717 C C . VAL A 1 598 ? 5.321 16.469 22.218 1.00 89.69 598 VAL A C 1
ATOM 4719 O O . VAL A 1 598 ? 4.187 15.996 22.232 1.00 89.69 598 VAL A O 1
ATOM 4722 N N . ASP A 1 599 ? 5.567 17.778 22.178 1.00 85.50 599 ASP A N 1
ATOM 4723 C CA . ASP A 1 599 ? 4.529 18.818 22.160 1.00 85.50 599 ASP A CA 1
ATOM 4724 C C . ASP A 1 599 ? 3.546 18.740 23.342 1.00 85.50 599 ASP A C 1
ATOM 4726 O O . ASP A 1 599 ? 2.371 19.070 23.226 1.00 85.50 599 ASP A O 1
ATOM 4730 N N . GLY A 1 600 ? 4.046 18.308 24.506 1.00 84.31 600 GLY A N 1
ATOM 4731 C CA . GLY A 1 600 ? 3.257 18.163 25.734 1.00 84.31 600 GLY A CA 1
ATOM 4732 C C . GLY A 1 600 ? 2.509 16.835 25.859 1.00 84.31 600 GLY A C 1
ATOM 4733 O O . GLY A 1 600 ? 1.963 16.560 26.924 1.00 84.31 600 GLY A O 1
ATOM 4734 N N . GLU A 1 601 ? 2.552 15.982 24.834 1.00 85.94 601 GLU A N 1
ATOM 4735 C CA . GLU A 1 601 ? 1.843 14.703 24.802 1.00 85.94 601 GLU A CA 1
ATOM 4736 C C . GLU A 1 601 ? 2.808 13.516 24.900 1.00 85.94 601 GLU A C 1
ATOM 4738 O O . GLU A 1 601 ? 3.895 13.509 24.312 1.00 85.94 601 GLU A O 1
ATOM 4743 N N . GLY A 1 602 ? 2.408 12.490 25.653 1.00 87.56 602 GLY A N 1
ATOM 4744 C CA . GLY A 1 602 ? 3.188 11.264 25.796 1.00 87.56 602 GLY A CA 1
ATOM 4745 C C . GLY A 1 602 ? 3.354 10.542 24.458 1.00 87.56 602 GLY A C 1
ATOM 4746 O O . GLY A 1 602 ? 2.425 10.485 23.647 1.00 87.56 602 GLY A O 1
ATOM 4747 N N . VAL A 1 603 ? 4.538 9.968 24.246 1.00 92.56 603 VAL A N 1
ATOM 4748 C CA . VAL A 1 603 ? 4.857 9.175 23.056 1.00 92.56 603 VAL A CA 1
ATOM 4749 C C . VAL A 1 603 ? 5.159 7.730 23.430 1.00 92.56 603 VAL A C 1
ATOM 4751 O O . VAL A 1 603 ? 5.835 7.444 24.421 1.00 92.56 603 VAL A O 1
ATOM 4754 N N . TRP A 1 604 ? 4.625 6.814 22.632 1.00 93.56 604 TRP A N 1
ATOM 4755 C CA . TRP A 1 604 ? 4.880 5.382 22.723 1.00 93.56 604 TRP A CA 1
ATOM 4756 C C . TRP A 1 604 ? 5.488 4.890 21.415 1.00 93.56 604 TRP A C 1
ATOM 4758 O O . TRP A 1 604 ? 5.355 5.531 20.373 1.00 93.56 604 TRP A O 1
ATOM 4768 N N . CYS A 1 605 ? 6.134 3.730 21.466 1.00 95.25 605 CYS A N 1
ATOM 4769 C CA . CYS A 1 605 ? 6.660 3.055 20.292 1.00 95.25 605 CYS A CA 1
ATOM 4770 C C . CYS A 1 605 ? 6.328 1.567 20.314 1.00 95.25 605 CYS A C 1
ATOM 4772 O O . CYS A 1 605 ? 6.090 1.003 21.381 1.00 95.25 605 CYS A O 1
ATOM 4774 N N . ARG A 1 606 ? 6.331 0.929 19.145 1.00 95.38 606 ARG A N 1
ATOM 4775 C CA . ARG A 1 606 ? 6.372 -0.533 19.002 1.00 95.38 606 ARG A CA 1
ATOM 4776 C C . ARG A 1 606 ? 7.111 -0.916 17.726 1.00 95.38 606 ARG A C 1
ATOM 4778 O O . ARG A 1 606 ? 7.195 -0.109 16.800 1.00 95.38 606 ARG A O 1
ATOM 4785 N N . GLY A 1 607 ? 7.585 -2.153 17.642 1.00 93.94 607 GLY A N 1
ATOM 4786 C CA . GLY A 1 607 ? 8.057 -2.710 16.376 1.00 93.94 607 GLY A CA 1
ATOM 4787 C C . GLY A 1 607 ? 6.907 -3.019 15.412 1.00 93.94 607 GLY A C 1
ATOM 4788 O O . GLY A 1 607 ? 5.770 -3.226 15.835 1.00 93.94 607 GLY A O 1
ATOM 4789 N N . GLU A 1 608 ? 7.223 -3.075 14.124 1.00 92.19 608 GLU A N 1
ATOM 4790 C CA . GLU A 1 608 ? 6.363 -3.465 13.005 1.00 92.19 608 GLU A CA 1
ATOM 4791 C C . GLU A 1 608 ? 7.100 -4.495 12.131 1.00 92.19 608 GLU A C 1
ATOM 4793 O O . GLU A 1 608 ? 8.334 -4.582 12.147 1.00 92.19 608 GLU A O 1
ATOM 4798 N N . LEU A 1 609 ? 6.353 -5.315 11.387 1.00 85.44 609 LEU A N 1
ATOM 4799 C CA . LEU A 1 609 ? 6.944 -6.309 10.492 1.00 85.44 609 LEU A CA 1
ATOM 4800 C C . LEU A 1 609 ? 7.903 -5.656 9.479 1.00 85.44 609 LEU A C 1
ATOM 4802 O O . LEU A 1 609 ? 7.732 -4.511 9.061 1.00 85.44 609 LEU A O 1
ATOM 4806 N N . GLY A 1 610 ? 8.946 -6.397 9.094 1.00 82.94 610 GLY A N 1
ATOM 4807 C CA . GLY A 1 610 ? 10.023 -5.875 8.242 1.00 82.94 610 GLY A CA 1
ATOM 4808 C C . GLY A 1 610 ? 11.077 -5.054 8.995 1.00 82.94 610 GLY A C 1
ATOM 4809 O O . GLY A 1 610 ? 11.874 -4.371 8.362 1.00 82.94 610 GLY A O 1
ATOM 4810 N N . GLY A 1 611 ? 11.085 -5.112 10.333 1.00 84.50 611 GLY A N 1
ATOM 4811 C CA . GLY A 1 611 ? 12.074 -4.430 11.171 1.00 84.50 611 GLY A CA 1
ATOM 4812 C C . GLY A 1 611 ? 11.883 -2.915 11.228 1.00 84.50 611 GLY A C 1
ATOM 4813 O O . GLY A 1 611 ? 12.803 -2.183 11.560 1.00 84.50 611 GLY A O 1
ATOM 4814 N N . THR A 1 612 ? 10.698 -2.406 10.898 1.00 91.56 612 THR A N 1
ATOM 4815 C CA . THR A 1 612 ? 10.385 -0.988 11.115 1.00 91.56 612 THR A CA 1
ATOM 4816 C C . THR A 1 612 ? 9.847 -0.772 12.527 1.00 91.56 612 THR A C 1
ATOM 4818 O O . THR A 1 612 ? 9.509 -1.714 13.246 1.00 91.56 612 THR A O 1
ATOM 4821 N N . MET A 1 613 ? 9.782 0.483 12.957 1.00 94.38 613 MET A N 1
ATOM 4822 C CA . MET A 1 613 ? 9.162 0.865 14.222 1.00 94.38 613 MET A CA 1
ATOM 4823 C C . MET A 1 613 ? 8.138 1.966 14.009 1.00 94.38 613 MET A C 1
ATOM 4825 O O . MET A 1 613 ? 8.336 2.847 13.178 1.00 94.38 613 MET A O 1
ATOM 4829 N N . LEU A 1 614 ? 7.067 1.932 14.795 1.00 95.88 614 LEU A N 1
ATOM 4830 C CA . LEU A 1 614 ? 6.068 2.990 14.859 1.00 95.88 614 LEU A CA 1
ATOM 4831 C C . LEU A 1 614 ? 6.232 3.770 16.152 1.00 95.88 614 LEU A C 1
ATOM 4833 O O . LEU A 1 614 ? 6.440 3.168 17.205 1.00 95.88 614 LEU A O 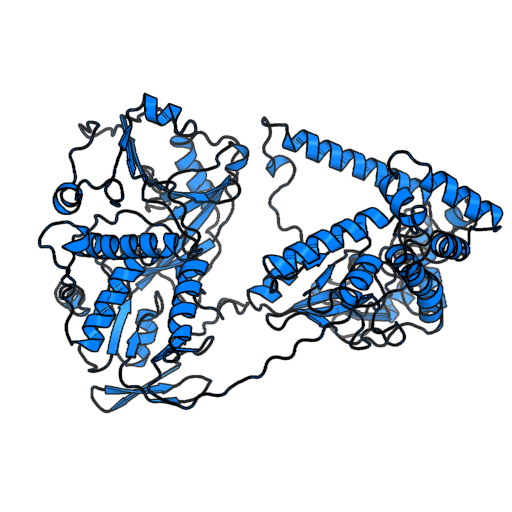1
ATOM 4837 N N . PHE A 1 615 ? 6.047 5.081 16.073 1.00 95.50 615 PHE A N 1
ATOM 4838 C CA . PHE A 1 615 ? 6.036 5.983 17.216 1.00 95.50 615 PHE A CA 1
ATOM 4839 C C . PHE A 1 615 ? 4.788 6.844 17.147 1.00 95.50 615 PHE A C 1
ATOM 4841 O O . PHE A 1 615 ? 4.553 7.490 16.130 1.00 95.50 615 PHE A O 1
ATOM 4848 N N . GLY A 1 616 ? 3.977 6.846 18.198 1.00 92.75 616 GLY A N 1
ATOM 4849 C CA . GLY A 1 616 ? 2.697 7.542 18.201 1.00 92.75 616 GLY A CA 1
ATOM 4850 C C . GLY A 1 616 ? 2.501 8.428 19.417 1.00 92.75 616 GLY A C 1
ATOM 4851 O O . GLY A 1 616 ? 2.939 8.106 20.519 1.00 92.75 616 GLY A O 1
ATOM 4852 N N . GLN A 1 617 ? 1.783 9.530 19.213 1.00 91.50 617 GLN A N 1
ATOM 4853 C CA . GLN A 1 617 ? 1.145 10.278 20.293 1.00 91.50 617 GLN A CA 1
ATOM 4854 C C . GLN A 1 617 ? -0.047 9.499 20.860 1.00 91.50 617 GLN A C 1
ATOM 4856 O O . GLN A 1 617 ? -0.648 8.642 20.197 1.00 91.50 617 GLN A O 1
ATOM 4861 N N . HIS A 1 618 ? -0.423 9.816 22.095 1.00 85.25 618 HIS A N 1
ATOM 4862 C CA . HIS A 1 618 ? -1.645 9.298 22.690 1.00 85.25 618 HIS A CA 1
ATOM 4863 C C . HIS A 1 618 ? -2.338 10.346 23.564 1.00 85.25 618 HIS A C 1
ATOM 4865 O O . HIS A 1 618 ? -1.722 10.877 24.482 1.00 85.25 618 HIS A O 1
ATOM 4871 N N . HIS A 1 619 ? -3.622 10.611 23.296 1.00 82.69 619 HIS A N 1
ATOM 4872 C CA . HIS A 1 619 ? -4.449 11.524 24.089 1.00 82.69 619 HIS A CA 1
ATOM 4873 C C . HIS A 1 619 ? -5.527 10.722 24.822 1.00 82.69 619 HIS A C 1
ATOM 4875 O O . HIS A 1 619 ? -6.464 10.223 24.194 1.00 82.69 619 HIS A O 1
ATOM 4881 N N . ASN A 1 620 ? -5.411 10.636 26.148 1.00 78.25 620 ASN A N 1
ATOM 4882 C CA . ASN A 1 620 ? -6.404 9.965 26.994 1.00 78.25 620 ASN A CA 1
ATOM 4883 C C . ASN A 1 620 ? -7.717 10.758 27.094 1.00 78.25 620 ASN A C 1
ATOM 4885 O O . ASN A 1 620 ? -8.761 10.190 27.397 1.00 78.25 620 ASN A O 1
ATOM 4889 N N . THR A 1 621 ? -7.660 12.072 26.878 1.00 88.69 621 THR A N 1
ATOM 4890 C CA . THR A 1 621 ? -8.786 13.004 26.986 1.00 88.69 621 THR A CA 1
ATOM 4891 C C . THR A 1 621 ? -8.769 13.996 25.823 1.00 88.69 621 THR A C 1
ATOM 4893 O O . THR A 1 621 ? -7.876 13.996 24.975 1.00 88.69 621 THR A O 1
ATOM 4896 N N . THR A 1 622 ? -9.793 14.845 25.738 1.00 90.69 622 THR A N 1
ATOM 4897 C CA . THR A 1 622 ? -9.845 15.915 24.734 1.00 90.69 622 THR A CA 1
ATOM 4898 C C . THR A 1 622 ? -8.722 16.932 24.938 1.00 90.69 622 THR A C 1
ATOM 4900 O O . THR A 1 622 ? -8.725 17.644 25.940 1.00 90.69 622 THR A O 1
ATOM 4903 N N . GLN A 1 623 ? -7.836 17.070 23.945 1.00 91.25 623 GLN A N 1
ATOM 4904 C CA . GLN A 1 623 ? -6.840 18.138 23.893 1.00 91.25 623 GLN A CA 1
ATOM 4905 C C . GLN A 1 623 ? -7.324 19.279 23.002 1.00 91.25 623 GLN A C 1
ATOM 4907 O O . GLN A 1 623 ? -7.584 19.094 21.809 1.00 91.25 623 GLN A O 1
ATOM 4912 N N . THR A 1 624 ? -7.427 20.480 23.571 1.00 88.94 624 THR A N 1
ATOM 4913 C CA . THR A 1 624 ? -7.959 21.669 22.883 1.00 88.94 624 THR A CA 1
ATOM 4914 C C . THR A 1 624 ? -7.166 22.022 21.625 1.00 88.94 624 THR A C 1
ATOM 4916 O O . THR A 1 624 ? -7.752 22.372 20.604 1.00 88.94 624 THR A O 1
ATOM 4919 N N . ASN A 1 625 ? -5.841 21.871 21.670 1.00 88.75 625 ASN A N 1
ATOM 4920 C CA . ASN A 1 625 ? -4.953 22.229 20.559 1.00 88.75 625 ASN A CA 1
ATOM 4921 C C . ASN A 1 625 ? -4.941 21.194 19.423 1.00 88.75 625 ASN A C 1
ATOM 4923 O O . ASN A 1 625 ? -4.342 21.437 18.381 1.00 88.75 625 ASN A O 1
ATOM 4927 N N . SER A 1 626 ? -5.609 20.055 19.605 1.00 90.56 626 SER A N 1
ATOM 4928 C CA . SER A 1 626 ? -5.641 18.961 18.629 1.00 90.56 626 SER A CA 1
ATOM 4929 C C . SER A 1 626 ? -7.029 18.753 18.025 1.00 90.56 626 SER A C 1
ATOM 4931 O O . SER A 1 626 ? -7.243 17.773 17.310 1.00 90.56 626 SER A O 1
ATOM 4933 N N . ILE A 1 627 ? -7.983 19.646 18.312 1.00 94.56 627 ILE A N 1
ATOM 4934 C CA . ILE A 1 627 ? -9.350 19.571 17.787 1.00 94.56 627 ILE A CA 1
ATOM 4935 C C . ILE A 1 627 ? -9.336 19.786 16.274 1.00 94.56 627 ILE A C 1
ATOM 4937 O O . ILE A 1 627 ? -8.755 20.746 15.774 1.00 94.56 627 ILE A O 1
ATOM 4941 N N . VAL A 1 628 ? -10.008 18.898 15.544 1.00 94.06 628 VAL A N 1
ATOM 4942 C CA . VAL A 1 628 ? -10.114 18.960 14.081 1.00 94.06 628 VAL A CA 1
ATOM 4943 C C . VAL A 1 628 ? -11.531 18.662 13.613 1.00 94.06 628 VAL A C 1
ATOM 4945 O O . VAL A 1 628 ? -12.315 18.030 14.320 1.00 94.06 628 VAL A O 1
ATOM 4948 N N . ASP A 1 629 ? -11.851 19.062 12.384 1.00 90.56 629 ASP A N 1
ATOM 4949 C CA . ASP A 1 629 ? -12.991 18.490 11.679 1.00 90.56 629 ASP A CA 1
ATOM 4950 C C . ASP A 1 629 ? -12.566 17.134 11.070 1.00 90.56 629 ASP A C 1
ATOM 4952 O O . ASP A 1 629 ? -11.632 17.100 10.266 1.00 90.56 629 ASP A O 1
ATOM 4956 N N . PRO A 1 630 ? -13.221 16.008 11.413 1.00 87.56 630 PRO A N 1
ATOM 4957 C CA . PRO A 1 630 ? -12.861 14.695 10.885 1.00 87.56 630 PRO A CA 1
ATOM 4958 C C . PRO A 1 630 ? -13.095 14.553 9.369 1.00 87.56 630 PRO A C 1
ATOM 4960 O O . PRO A 1 630 ? -12.492 13.663 8.764 1.00 87.56 630 PRO A O 1
ATOM 4963 N N . ASP A 1 631 ? -13.895 15.431 8.750 1.00 79.75 631 ASP A N 1
ATOM 4964 C CA . ASP A 1 631 ? -14.056 15.532 7.292 1.00 79.75 631 ASP A CA 1
ATOM 4965 C C . ASP A 1 631 ? -12.844 16.207 6.638 1.00 79.75 631 ASP A C 1
ATOM 4967 O O . ASP A 1 631 ? -12.394 15.793 5.572 1.00 79.75 631 ASP A O 1
ATOM 4971 N N . TYR A 1 632 ? -12.277 17.221 7.296 1.00 82.00 632 TYR A N 1
ATOM 4972 C CA . TYR A 1 632 ? -11.254 18.107 6.740 1.00 82.00 632 TYR A CA 1
ATOM 4973 C C . TYR A 1 632 ? -10.018 18.143 7.638 1.00 82.00 632 TYR A C 1
ATOM 4975 O O . TYR A 1 632 ? -9.737 19.132 8.313 1.00 82.00 632 TYR A O 1
ATOM 4983 N N . VAL A 1 633 ? -9.265 17.044 7.639 1.00 81.56 633 VAL A N 1
ATOM 4984 C CA . VAL A 1 633 ? -8.073 16.884 8.479 1.00 81.56 633 VAL A CA 1
ATOM 4985 C C . VAL A 1 633 ? -6.819 16.632 7.645 1.00 81.56 633 VAL A C 1
ATOM 4987 O O . VAL A 1 633 ? -6.822 15.806 6.729 1.00 81.56 633 VAL A O 1
ATOM 4990 N N . ASN A 1 634 ? -5.723 17.307 8.001 1.00 82.31 634 ASN A N 1
ATOM 4991 C CA . ASN A 1 634 ? -4.400 16.981 7.481 1.00 82.31 634 ASN A CA 1
ATOM 4992 C C . ASN A 1 634 ? -3.934 15.626 8.044 1.00 82.31 634 ASN A C 1
ATOM 4994 O O . ASN A 1 634 ? -3.814 15.443 9.259 1.00 82.31 634 ASN A O 1
ATOM 4998 N N . ARG A 1 635 ? -3.688 14.671 7.144 1.00 83.25 635 ARG A N 1
ATOM 4999 C CA . ARG A 1 635 ? -3.269 13.299 7.468 1.00 83.25 635 ARG A CA 1
ATOM 5000 C C . ARG A 1 635 ? -1.754 13.098 7.425 1.00 83.25 635 ARG A C 1
ATOM 5002 O O . ARG A 1 635 ? -1.306 11.988 7.685 1.00 83.25 635 ARG A O 1
ATOM 5009 N N . VAL A 1 636 ? -0.997 14.138 7.099 1.00 85.38 636 VAL A N 1
ATOM 5010 C CA . VAL A 1 636 ? 0.469 14.149 7.141 1.00 85.38 636 VAL A CA 1
ATOM 5011 C C . VAL A 1 636 ? 0.909 14.661 8.506 1.00 85.38 636 VAL A C 1
ATOM 5013 O O . VAL A 1 636 ? 0.214 15.503 9.077 1.00 85.38 636 VAL A O 1
ATOM 5016 N N . ASN A 1 637 ? 2.026 14.152 9.030 1.00 91.94 637 ASN A N 1
ATOM 5017 C CA . ASN A 1 637 ? 2.638 14.697 10.243 1.00 91.94 637 ASN A CA 1
ATOM 5018 C C . ASN A 1 637 ? 2.943 16.190 10.092 1.00 91.94 637 ASN A C 1
ATOM 5020 O O . ASN A 1 637 ? 3.162 16.682 8.987 1.00 91.94 637 ASN A O 1
ATOM 5024 N N . ASP A 1 638 ? 2.969 16.893 11.217 1.00 91.88 638 ASP A N 1
ATOM 5025 C CA . ASP A 1 638 ? 3.468 18.259 11.270 1.00 91.88 638 ASP A CA 1
ATOM 5026 C C . ASP A 1 638 ? 4.974 18.284 10.989 1.00 91.88 638 ASP A C 1
ATOM 5028 O O . ASP A 1 638 ? 5.715 17.354 11.340 1.00 91.88 638 ASP A O 1
ATOM 5032 N N . ASP A 1 639 ? 5.431 19.368 10.366 1.00 90.38 639 ASP A N 1
ATOM 5033 C CA . ASP A 1 639 ? 6.841 19.554 10.051 1.00 90.38 639 ASP A CA 1
ATOM 5034 C C . ASP A 1 639 ? 7.692 19.461 11.325 1.00 90.38 639 ASP A C 1
ATOM 5036 O O . ASP A 1 639 ? 7.458 20.144 12.322 1.00 90.38 639 ASP A O 1
ATOM 5040 N N . GLY A 1 640 ? 8.701 18.591 11.295 1.00 91.69 640 GLY A N 1
ATOM 5041 C CA . GLY A 1 640 ? 9.607 18.374 12.422 1.00 91.69 640 GLY A CA 1
ATOM 5042 C C . GLY A 1 640 ? 9.097 17.419 13.505 1.00 91.69 640 GLY A C 1
ATOM 5043 O O . GLY A 1 640 ? 9.882 17.099 14.401 1.00 91.69 640 GLY A O 1
ATOM 5044 N N . TYR A 1 641 ? 7.865 16.898 13.416 1.00 94.38 641 TYR A N 1
ATOM 5045 C CA . TYR A 1 641 ? 7.363 15.894 14.363 1.00 94.38 641 TYR A CA 1
ATOM 5046 C C . TYR A 1 641 ? 8.250 14.631 14.416 1.00 94.38 641 TYR A C 1
ATOM 5048 O O . TYR A 1 641 ? 8.680 14.274 15.517 1.00 94.38 641 TYR A O 1
ATOM 5056 N N . PRO A 1 642 ? 8.647 13.992 13.288 1.00 95.19 642 PRO A N 1
ATOM 5057 C CA . PRO A 1 642 ? 9.559 12.843 13.339 1.00 95.19 642 PRO A CA 1
ATOM 5058 C C . PRO A 1 642 ? 10.898 13.167 14.014 1.00 95.19 642 PRO A C 1
ATOM 5060 O O . PRO A 1 642 ? 11.371 12.396 14.842 1.00 95.19 642 PRO A O 1
ATOM 5063 N N . ALA A 1 643 ? 11.464 14.348 13.744 1.00 95.31 643 ALA A N 1
ATOM 5064 C CA . ALA A 1 643 ? 12.706 14.798 14.373 1.00 95.31 643 ALA A CA 1
ATOM 5065 C C . ALA A 1 643 ? 12.535 15.073 15.879 1.00 95.31 643 ALA A C 1
ATOM 5067 O O . ALA A 1 643 ? 13.475 14.917 16.658 1.00 95.31 643 ALA A O 1
ATOM 5068 N N . ALA A 1 644 ? 11.353 15.511 16.322 1.00 95.81 644 ALA A N 1
ATOM 5069 C CA . ALA A 1 644 ? 11.053 15.673 17.742 1.00 95.81 644 ALA A CA 1
ATOM 5070 C C . ALA A 1 644 ? 10.976 14.322 18.460 1.00 95.81 644 ALA A C 1
ATOM 5072 O O . ALA A 1 644 ? 11.571 14.173 19.530 1.00 95.81 644 ALA A O 1
ATOM 5073 N N . VAL A 1 645 ? 10.325 13.335 17.839 1.00 96.31 645 VAL A N 1
ATOM 5074 C CA . VAL A 1 645 ? 10.293 11.950 18.326 1.00 96.31 645 VAL A CA 1
ATOM 5075 C C . VAL A 1 645 ? 11.704 11.364 18.393 1.00 96.31 645 VAL A C 1
ATOM 5077 O O . VAL A 1 645 ? 12.078 10.834 19.438 1.00 96.31 645 VAL A O 1
ATOM 5080 N N . GLU A 1 646 ? 12.518 11.529 17.347 1.00 95.75 646 GLU A N 1
ATOM 5081 C CA . GLU A 1 646 ? 13.922 11.098 17.328 1.00 95.75 646 GLU A CA 1
ATOM 5082 C C . GLU A 1 646 ? 14.704 11.689 18.505 1.00 95.75 646 GLU A C 1
ATOM 5084 O O . GLU A 1 646 ? 15.354 10.957 19.255 1.00 95.75 646 GLU A O 1
ATOM 5089 N N . ARG A 1 647 ? 14.608 13.009 18.726 1.00 95.50 647 ARG A N 1
ATOM 5090 C CA . ARG A 1 647 ? 15.291 13.673 19.849 1.00 95.50 647 ARG A CA 1
ATOM 5091 C C . ARG A 1 647 ? 14.891 13.076 21.193 1.00 95.50 647 ARG A C 1
ATOM 5093 O O . ARG A 1 647 ? 15.745 12.980 22.069 1.00 95.50 647 ARG A O 1
ATOM 5100 N N . VAL A 1 648 ? 13.618 12.730 21.381 1.00 94.81 648 VAL A N 1
ATOM 5101 C CA . VAL A 1 648 ? 13.133 12.102 22.617 1.00 94.81 648 VAL A CA 1
ATOM 5102 C C . VAL A 1 648 ? 13.668 10.679 22.744 1.00 94.81 648 VAL A C 1
ATOM 5104 O O . VAL A 1 648 ? 14.325 10.364 23.734 1.00 94.81 648 VAL A O 1
ATOM 5107 N N . TYR A 1 649 ? 13.444 9.826 21.746 1.00 94.12 649 TYR A N 1
ATOM 5108 C CA . TYR A 1 649 ? 13.770 8.405 21.848 1.00 94.12 649 TYR A CA 1
ATOM 5109 C C . TYR A 1 649 ? 15.269 8.126 21.877 1.00 94.12 649 TYR A C 1
ATOM 5111 O O . TYR A 1 649 ? 15.696 7.256 22.627 1.00 94.12 649 TYR A O 1
ATOM 5119 N N . THR A 1 650 ? 16.100 8.899 21.177 1.00 93.50 650 THR A N 1
ATOM 5120 C CA . THR A 1 650 ? 17.564 8.712 21.188 1.00 93.50 650 THR A CA 1
ATOM 5121 C C . THR A 1 650 ? 18.215 8.956 22.558 1.00 93.50 650 THR A C 1
ATOM 5123 O O . THR A 1 650 ? 19.328 8.478 22.795 1.00 93.50 650 THR A O 1
ATOM 5126 N N . ARG A 1 651 ? 17.525 9.630 23.496 1.00 92.75 651 ARG A N 1
ATOM 5127 C CA . ARG A 1 651 ? 17.955 9.740 24.906 1.00 92.75 651 ARG A CA 1
ATOM 5128 C C . ARG A 1 651 ? 17.774 8.449 25.699 1.00 92.75 651 ARG A C 1
ATOM 5130 O O . ARG A 1 651 ? 18.511 8.230 26.654 1.00 92.75 651 ARG A O 1
ATOM 5137 N N . TYR A 1 652 ? 16.817 7.613 25.309 1.00 93.75 652 TYR A N 1
ATOM 5138 C CA . TYR A 1 652 ? 16.451 6.381 26.015 1.00 93.75 652 TYR A CA 1
ATOM 5139 C C . TYR A 1 652 ? 16.850 5.121 25.250 1.00 93.75 652 TYR A C 1
ATOM 5141 O O . TYR A 1 652 ? 16.905 4.040 25.829 1.00 93.75 652 TYR A O 1
ATOM 5149 N N . TRP A 1 653 ? 17.052 5.236 23.942 1.00 92.75 653 TRP A N 1
ATOM 5150 C CA . TRP A 1 653 ? 17.301 4.135 23.028 1.00 92.75 653 TRP A CA 1
ATOM 5151 C C . TRP A 1 653 ? 18.556 4.444 22.201 1.00 92.75 653 TRP A C 1
ATOM 5153 O O . TRP A 1 653 ? 18.827 5.590 21.832 1.00 92.75 653 TRP A O 1
ATOM 5163 N N . ASN A 1 654 ? 19.357 3.423 21.927 1.00 92.69 654 ASN A N 1
ATOM 5164 C CA . ASN A 1 654 ? 20.542 3.497 21.092 1.00 92.69 654 ASN A CA 1
ATOM 5165 C C . ASN A 1 654 ? 20.182 3.093 19.658 1.00 92.69 654 ASN A C 1
ATOM 5167 O O . ASN A 1 654 ? 20.342 1.937 19.280 1.00 92.69 654 ASN A O 1
ATOM 5171 N N . LEU A 1 655 ? 19.693 4.068 18.887 1.00 91.81 655 LEU A N 1
ATOM 5172 C CA . LEU A 1 655 ? 19.258 3.913 17.493 1.00 91.81 655 LEU A CA 1
ATOM 5173 C C . LEU A 1 655 ? 20.096 4.788 16.540 1.00 91.81 655 LEU A C 1
ATOM 5175 O O . LEU A 1 655 ? 19.574 5.739 15.955 1.00 91.81 655 LEU A O 1
ATOM 5179 N N . PRO A 1 656 ? 21.423 4.581 16.458 1.00 89.94 656 PRO A N 1
ATOM 5180 C CA . PRO A 1 656 ? 22.309 5.461 15.706 1.00 89.94 656 PRO A CA 1
ATOM 5181 C C . PRO A 1 656 ? 22.157 5.351 14.187 1.00 89.94 656 PRO A C 1
ATOM 5183 O O . PRO A 1 656 ? 22.724 6.199 13.498 1.00 89.94 656 PRO A O 1
ATOM 5186 N N . LYS A 1 657 ? 21.459 4.344 13.646 1.00 89.06 657 LYS A N 1
ATOM 5187 C CA . LYS A 1 657 ? 21.274 4.182 12.195 1.00 89.06 657 LYS A CA 1
ATOM 5188 C C . LYS A 1 657 ? 19.847 4.397 11.711 1.00 89.06 657 LYS A C 1
ATOM 5190 O O . LYS A 1 657 ? 19.656 4.721 10.545 1.00 89.06 657 LYS A O 1
ATOM 5195 N N . SER A 1 658 ? 18.876 4.286 12.603 1.00 91.31 658 SER A N 1
ATOM 5196 C CA . SER A 1 658 ? 17.469 4.507 12.300 1.00 91.31 658 SER A CA 1
ATOM 5197 C C . SER A 1 658 ? 17.234 5.909 11.743 1.00 91.31 658 SER A C 1
ATOM 5199 O O . SER A 1 658 ? 17.712 6.906 12.290 1.00 91.31 658 SER A O 1
ATOM 5201 N N . VAL A 1 659 ? 16.435 5.992 10.682 1.00 91.19 659 VAL A N 1
ATOM 5202 C CA . VAL A 1 659 ? 15.908 7.252 10.155 1.00 91.19 659 VAL A CA 1
ATOM 5203 C C . VAL A 1 659 ? 14.438 7.363 10.507 1.00 91.19 659 VAL A C 1
ATOM 5205 O O . VAL A 1 659 ? 13.662 6.456 10.214 1.00 91.19 659 VAL A O 1
ATOM 5208 N N . TYR A 1 660 ? 14.060 8.488 11.113 1.00 92.94 660 TYR A N 1
ATOM 5209 C CA . TYR A 1 660 ? 12.677 8.809 11.447 1.00 92.94 660 TYR A CA 1
ATOM 5210 C C . TYR A 1 660 ? 12.006 9.499 10.258 1.00 92.94 660 TYR A C 1
ATOM 5212 O O . TYR A 1 660 ? 12.406 10.579 9.826 1.00 92.94 660 TYR A O 1
ATOM 5220 N N . LEU A 1 661 ? 10.978 8.851 9.729 1.00 91.12 661 LEU A N 1
ATOM 5221 C CA . LEU A 1 661 ? 10.232 9.227 8.539 1.00 91.12 661 LEU A CA 1
ATOM 5222 C C . LEU A 1 661 ? 8.828 9.690 8.912 1.00 91.12 661 LEU A C 1
ATOM 5224 O O . LEU A 1 661 ? 8.270 9.299 9.941 1.00 91.12 661 LEU A O 1
ATOM 5228 N N . ASN A 1 662 ? 8.224 10.485 8.030 1.00 90.19 662 ASN A N 1
ATOM 5229 C CA . ASN A 1 662 ? 6.794 10.755 8.117 1.00 90.19 662 ASN A CA 1
ATOM 5230 C C . ASN A 1 662 ? 6.009 9.436 8.077 1.00 90.19 662 ASN A C 1
ATOM 5232 O O . ASN A 1 662 ? 6.283 8.550 7.270 1.00 90.19 662 ASN A O 1
ATOM 5236 N N . GLY A 1 663 ? 5.027 9.330 8.964 1.00 89.56 663 GLY A N 1
ATOM 5237 C CA . GLY A 1 663 ? 3.992 8.313 8.944 1.00 89.56 663 GLY A CA 1
ATOM 5238 C C . GLY A 1 663 ? 2.669 8.945 8.527 1.00 89.56 663 GLY A C 1
ATOM 5239 O O . GLY A 1 663 ? 2.503 9.398 7.395 1.00 89.56 663 GLY A O 1
ATOM 5240 N N . TRP A 1 664 ? 1.705 8.954 9.443 1.00 91.31 664 TRP A N 1
ATOM 5241 C CA . TRP A 1 664 ? 0.357 9.443 9.181 1.00 91.31 664 TRP A CA 1
ATOM 5242 C C . TRP A 1 664 ? -0.273 10.063 10.426 1.00 91.31 664 TRP A C 1
ATOM 5244 O O . TRP A 1 664 ? 0.175 9.863 11.556 1.00 91.31 664 TRP A O 1
ATOM 5254 N N . CYS A 1 665 ? -1.375 10.785 10.226 1.00 90.38 665 CYS A N 1
ATOM 5255 C CA . CYS A 1 665 ? -2.213 11.266 11.315 1.00 90.38 665 CYS A CA 1
ATOM 5256 C C . CYS A 1 665 ? -3.565 10.551 11.382 1.00 90.38 665 CYS A C 1
ATOM 5258 O O . CYS A 1 665 ? -4.309 10.413 10.401 1.00 90.38 665 CYS A O 1
ATOM 5260 N N . CYS A 1 666 ? -3.919 10.142 12.593 1.00 89.25 666 CYS A N 1
ATOM 5261 C CA . CYS A 1 666 ? -5.217 9.594 12.952 1.00 89.25 666 CYS A CA 1
ATOM 5262 C C . CYS A 1 666 ? -6.133 10.667 13.532 1.00 89.25 666 CYS A C 1
ATOM 5264 O O . CYS A 1 666 ? -5.699 11.769 13.852 1.00 89.25 666 CYS A O 1
ATOM 5266 N N . VAL A 1 667 ? -7.413 10.327 13.684 1.00 91.62 667 VAL A N 1
ATOM 5267 C CA . VAL A 1 667 ? -8.373 11.157 14.419 1.00 91.62 667 VAL A CA 1
ATOM 5268 C C . VAL A 1 667 ? -9.095 10.274 15.418 1.00 91.62 667 VAL A C 1
ATOM 5270 O O . VAL A 1 667 ? -9.722 9.295 15.019 1.00 91.62 667 VAL A O 1
ATOM 5273 N N . TYR A 1 668 ? -9.005 10.586 16.702 1.00 93.31 668 TYR A N 1
ATOM 5274 C CA . TYR A 1 668 ? -9.765 9.924 17.757 1.00 93.31 668 TYR A CA 1
ATOM 5275 C C . TYR A 1 668 ? -11.060 10.687 18.001 1.00 93.31 668 TYR A C 1
ATOM 5277 O O . TYR A 1 668 ? -11.075 11.909 17.941 1.00 93.31 668 TYR A O 1
ATOM 5285 N N . GLY A 1 669 ? -12.154 9.977 18.273 1.00 94.06 669 GLY A N 1
ATOM 5286 C CA . GLY A 1 669 ? -13.278 10.588 18.979 1.00 94.06 669 GLY A CA 1
ATOM 5287 C C . GLY A 1 669 ? -12.945 10.553 20.463 1.00 94.06 669 GLY A C 1
ATOM 5288 O O . GLY A 1 669 ? -12.843 9.454 21.014 1.00 94.06 669 GLY A O 1
ATOM 5289 N N . THR A 1 670 ? -12.731 11.713 21.075 1.00 95.00 670 THR A N 1
ATOM 5290 C CA . THR A 1 670 ? -12.356 11.836 22.483 1.00 95.00 670 THR A CA 1
ATOM 5291 C C . THR A 1 670 ? -13.471 12.463 23.307 1.00 95.00 670 THR A C 1
ATOM 5293 O O . THR A 1 670 ? -14.336 13.178 22.797 1.00 95.00 670 THR A O 1
ATOM 5296 N N . THR A 1 671 ? -13.467 12.159 24.597 1.00 95.00 671 THR A N 1
ATOM 5297 C CA . THR A 1 671 ? -14.328 12.784 25.603 1.00 95.00 671 THR A CA 1
ATOM 5298 C C . THR A 1 671 ? -13.462 13.545 26.601 1.00 95.00 671 THR A C 1
ATOM 5300 O O . THR A 1 671 ? -12.247 13.347 26.677 1.00 95.00 671 THR A O 1
ATOM 5303 N N . THR A 1 672 ? -14.053 14.467 27.357 1.00 93.12 672 THR A N 1
ATOM 5304 C CA . THR A 1 672 ? -13.302 15.274 28.335 1.00 93.12 672 THR A CA 1
ATOM 5305 C C . THR A 1 672 ? -12.884 14.475 29.569 1.00 93.12 672 THR A C 1
ATOM 5307 O O . THR A 1 672 ? -11.894 14.819 30.204 1.00 93.12 672 THR A O 1
ATOM 5310 N N . ASP A 1 673 ? -13.600 13.394 29.880 1.00 91.94 673 ASP A N 1
ATOM 5311 C CA . ASP A 1 673 ? -13.328 12.491 31.003 1.00 91.94 673 ASP A CA 1
ATOM 5312 C C . ASP A 1 673 ? -12.502 11.253 30.617 1.00 91.94 673 ASP A C 1
ATOM 5314 O O . ASP A 1 673 ? -12.138 10.462 31.482 1.00 91.94 673 ASP A O 1
ATOM 5318 N N . GLY A 1 674 ? -12.233 11.065 29.322 1.00 91.75 674 GLY A N 1
ATOM 5319 C CA . GLY A 1 674 ? -11.477 9.935 28.788 1.00 91.75 674 GLY A CA 1
ATOM 5320 C C . GLY A 1 674 ? -12.238 8.610 28.698 1.00 91.75 674 GLY A C 1
ATOM 5321 O O . GLY A 1 674 ? -11.668 7.621 28.238 1.00 91.75 674 GLY A O 1
ATOM 5322 N N . PHE A 1 675 ? -13.526 8.560 29.058 1.00 93.94 675 PHE A N 1
ATOM 5323 C CA . PHE A 1 675 ? -14.355 7.349 28.992 1.00 93.94 675 PHE A CA 1
ATOM 5324 C C . PHE A 1 675 ? -15.299 7.331 27.782 1.00 93.94 675 PHE A C 1
ATOM 5326 O O . PHE A 1 675 ? -15.821 8.372 27.386 1.00 93.94 675 PHE A O 1
ATOM 5333 N N . PRO A 1 676 ? -15.606 6.152 27.210 1.00 95.06 676 PRO A N 1
ATOM 5334 C CA . PRO A 1 676 ? -16.513 6.061 26.076 1.00 95.06 676 PRO A CA 1
ATOM 5335 C C . PRO A 1 676 ? -17.951 6.409 26.449 1.00 95.06 676 PRO A C 1
ATOM 5337 O O . PRO A 1 676 ? -18.356 6.402 27.612 1.00 95.06 676 PRO A O 1
ATOM 5340 N N . ILE A 1 677 ? -18.751 6.720 25.438 1.00 96.06 677 ILE A N 1
ATOM 5341 C CA . ILE A 1 677 ? -20.199 6.863 25.564 1.00 96.06 677 ILE A CA 1
ATOM 5342 C C . ILE A 1 677 ? -20.807 5.566 25.042 1.00 96.06 677 ILE A C 1
ATOM 5344 O O . ILE A 1 677 ? -20.789 5.317 23.834 1.00 96.06 677 ILE A O 1
ATOM 5348 N N . ILE A 1 678 ? -21.312 4.743 25.966 1.00 96.19 678 ILE A N 1
ATOM 5349 C CA . ILE A 1 678 ? -21.981 3.467 25.681 1.00 96.19 678 ILE A CA 1
ATOM 5350 C C . ILE A 1 678 ? -23.353 3.510 26.344 1.00 96.19 678 ILE A C 1
ATOM 5352 O O . ILE A 1 678 ? -23.494 3.172 27.517 1.00 96.19 678 ILE A O 1
ATOM 5356 N N . ALA A 1 679 ? -24.359 4.000 25.621 1.00 95.25 679 ALA A N 1
ATOM 5357 C CA . ALA A 1 679 ? -25.672 4.257 26.205 1.00 95.25 679 ALA A CA 1
ATOM 5358 C C . ALA A 1 679 ? -26.783 4.380 25.162 1.00 95.25 679 ALA A C 1
ATOM 5360 O O . ALA A 1 679 ? -26.533 4.676 23.995 1.00 95.25 679 ALA A O 1
ATOM 5361 N N . ARG A 1 680 ? -28.030 4.213 25.611 1.00 95.56 680 ARG A N 1
ATOM 5362 C CA . ARG A 1 680 ? -29.216 4.670 24.882 1.00 95.56 680 ARG A CA 1
ATOM 5363 C C . ARG A 1 680 ? -29.309 6.191 25.007 1.00 95.56 680 ARG A C 1
ATOM 5365 O O . ARG A 1 680 ? -29.019 6.739 26.072 1.00 95.56 680 ARG A O 1
ATOM 5372 N N . ASP A 1 681 ? -29.706 6.855 23.931 1.00 94.62 681 ASP A N 1
ATOM 5373 C CA . ASP A 1 681 ? -29.979 8.285 23.943 1.00 94.62 681 ASP A CA 1
ATOM 5374 C C . ASP A 1 681 ? -31.141 8.625 24.894 1.00 94.62 681 ASP A C 1
ATOM 5376 O O . ASP A 1 681 ? -32.057 7.828 25.105 1.00 94.62 681 ASP A O 1
ATOM 5380 N N . LYS A 1 682 ? -31.107 9.819 25.494 1.00 90.56 682 LYS A N 1
ATOM 5381 C CA . LYS A 1 682 ? -32.135 10.243 26.461 1.00 90.56 682 LYS A CA 1
ATOM 5382 C C . LYS A 1 682 ? -33.402 10.779 25.804 1.00 90.56 682 LYS A C 1
ATOM 5384 O O . LYS A 1 682 ? -34.450 10.778 26.442 1.00 90.56 682 LYS A O 1
ATOM 5389 N N . GLN A 1 683 ? -33.296 11.283 24.578 1.00 92.06 683 GLN A N 1
ATOM 5390 C CA . GLN A 1 683 ? -34.396 11.910 23.848 1.00 92.06 683 GLN A CA 1
ATOM 5391 C C . GLN A 1 683 ? -35.037 10.941 22.848 1.00 92.06 683 GLN A C 1
ATOM 5393 O O . GLN A 1 683 ? -36.197 11.128 22.475 1.00 92.06 683 GLN A O 1
ATOM 5398 N N . LEU A 1 684 ? -34.290 9.925 22.404 1.00 95.38 684 LEU A N 1
ATOM 5399 C CA . LEU A 1 684 ? -34.691 9.004 21.349 1.00 95.38 684 LEU A CA 1
ATOM 5400 C C . LEU A 1 684 ? -34.696 7.545 21.816 1.00 95.38 684 LEU A C 1
ATOM 5402 O O . LEU A 1 684 ? -33.685 6.972 22.216 1.00 95.38 684 LEU A O 1
ATOM 5406 N N . ASP A 1 685 ? -35.857 6.908 21.692 1.00 94.62 685 ASP A N 1
ATOM 5407 C CA . ASP A 1 685 ? -36.132 5.596 22.269 1.00 94.62 685 ASP A CA 1
ATOM 5408 C C . ASP A 1 685 ? -35.410 4.440 21.585 1.00 94.62 685 ASP A C 1
ATOM 5410 O O . ASP A 1 685 ? -35.242 3.370 22.171 1.00 94.62 685 ASP A O 1
ATOM 5414 N N . ASN A 1 686 ? -35.017 4.645 20.334 1.00 95.38 686 ASN A N 1
ATOM 5415 C CA . ASN A 1 686 ? -34.392 3.635 19.497 1.00 95.38 686 ASN A CA 1
ATOM 5416 C C . ASN A 1 686 ? -33.017 4.061 18.974 1.00 95.38 686 ASN A C 1
ATOM 5418 O O . ASN A 1 686 ? -32.567 3.541 17.952 1.00 95.38 686 ASN A O 1
ATOM 5422 N N . PHE A 1 687 ? -32.366 5.009 19.653 1.00 96.50 687 PHE A N 1
ATOM 5423 C CA . PHE A 1 687 ? -31.038 5.495 19.298 1.00 96.50 687 PHE A CA 1
ATOM 5424 C C . PHE A 1 687 ? -30.037 5.188 20.408 1.00 96.50 687 PHE A C 1
ATOM 5426 O O . PHE A 1 687 ? -30.291 5.453 21.580 1.00 96.50 687 PHE A O 1
ATOM 5433 N N . TYR A 1 688 ? -28.904 4.603 20.041 1.00 96.75 688 TYR A N 1
ATOM 5434 C CA . TYR A 1 688 ? -27.859 4.175 20.963 1.00 96.75 688 TYR A CA 1
ATOM 5435 C C . TYR A 1 688 ? -26.508 4.677 20.473 1.00 96.75 688 TYR A C 1
ATOM 5437 O O . TYR A 1 688 ? -26.297 4.836 19.274 1.00 96.75 688 TYR A O 1
ATOM 5445 N N . HIS A 1 689 ? -25.573 4.877 21.390 1.00 96.94 689 HIS A N 1
ATOM 5446 C CA . HIS A 1 689 ? -24.236 5.381 21.116 1.00 96.94 689 HIS A CA 1
ATOM 5447 C C . HIS A 1 689 ? -23.190 4.383 21.608 1.00 96.94 689 HIS A C 1
ATOM 5449 O O . HIS A 1 689 ? -23.311 3.865 22.715 1.00 96.94 689 HIS A O 1
ATOM 5455 N N . ALA A 1 690 ? -22.181 4.133 20.774 1.00 96.69 690 ALA A N 1
ATOM 5456 C CA . ALA A 1 690 ? -20.954 3.415 21.101 1.00 96.69 690 ALA A CA 1
ATOM 5457 C C . ALA A 1 690 ? -19.778 4.168 20.456 1.00 96.69 690 ALA A C 1
ATOM 5459 O O . ALA A 1 690 ? -19.310 3.834 19.366 1.00 96.69 690 ALA A O 1
ATOM 5460 N N . VAL A 1 691 ? -19.368 5.260 21.097 1.00 96.06 691 VAL A N 1
ATOM 5461 C CA . VAL A 1 691 ? -18.374 6.215 20.575 1.00 96.06 691 VAL A CA 1
ATOM 5462 C C . VAL A 1 691 ? -17.419 6.657 21.682 1.00 96.06 691 VAL A C 1
ATOM 5464 O O . VAL A 1 691 ? -17.657 6.388 22.855 1.00 96.06 691 VAL A O 1
ATOM 5467 N N . GLY A 1 692 ? -16.347 7.371 21.332 1.00 94.19 692 GLY A N 1
ATOM 5468 C CA . GLY A 1 692 ? -15.485 7.992 22.340 1.00 94.19 692 GLY A CA 1
ATOM 5469 C C . GLY A 1 692 ? -14.492 7.044 23.004 1.00 94.19 692 GLY A C 1
ATOM 5470 O O . GLY A 1 692 ? -14.235 7.173 24.186 1.00 94.19 692 GLY A O 1
ATOM 5471 N N . MET A 1 693 ? -13.929 6.066 22.294 1.00 93.12 693 MET A N 1
ATOM 5472 C CA . MET A 1 693 ? -12.980 5.110 22.893 1.00 93.12 693 MET A CA 1
ATOM 5473 C C . MET A 1 693 ? -11.584 5.707 23.168 1.00 93.12 693 MET A C 1
ATOM 5475 O O . MET A 1 693 ? -10.678 4.950 23.500 1.00 93.12 693 MET A O 1
ATOM 5479 N N . ASN A 1 694 ? -11.384 7.019 22.971 1.00 90.56 694 ASN A N 1
ATOM 5480 C CA . ASN A 1 694 ? -10.158 7.766 23.302 1.00 90.56 694 ASN A CA 1
ATOM 5481 C C . ASN A 1 694 ? -8.847 7.103 22.813 1.00 90.56 694 ASN A C 1
ATOM 5483 O O . ASN A 1 694 ? -7.825 7.133 23.478 1.00 90.56 694 ASN A O 1
ATOM 5487 N N . GLY A 1 695 ? -8.870 6.467 21.635 1.00 88.25 695 GLY A N 1
ATOM 5488 C CA . GLY A 1 695 ? -7.694 5.795 21.060 1.00 88.25 695 GLY A CA 1
ATOM 5489 C C . GLY A 1 695 ? -7.518 4.319 21.424 1.00 88.25 695 GLY A C 1
ATOM 5490 O O . GLY A 1 695 ? -6.691 3.646 20.819 1.00 88.25 695 GLY A O 1
ATOM 5491 N N . HIS A 1 696 ? -8.346 3.775 22.316 1.00 90.88 696 HIS A N 1
ATOM 5492 C CA . HIS A 1 696 ? -8.250 2.388 22.797 1.00 90.88 696 HIS A CA 1
ATOM 5493 C C . HIS A 1 696 ? -9.206 1.419 22.096 1.00 90.88 696 HIS A C 1
ATOM 5495 O O . HIS A 1 696 ? -9.346 0.265 22.500 1.00 90.88 696 HIS A O 1
ATOM 5501 N N . GLY A 1 697 ? -9.874 1.880 21.033 1.00 92.69 697 GLY A N 1
ATOM 5502 C CA . GLY A 1 697 ? -10.957 1.151 20.374 1.00 92.69 697 GLY A CA 1
ATOM 5503 C C . GLY A 1 697 ? -10.570 -0.250 19.903 1.00 92.69 697 GLY A C 1
ATOM 5504 O O . GLY A 1 697 ? -11.393 -1.147 20.015 1.00 92.69 697 GLY A O 1
ATOM 5505 N N . ILE A 1 698 ? -9.330 -0.462 19.438 1.00 94.62 698 ILE A N 1
ATOM 5506 C CA . ILE A 1 698 ? -8.847 -1.795 19.039 1.00 94.62 698 ILE A CA 1
ATOM 5507 C C . ILE A 1 698 ? -8.651 -2.707 20.247 1.00 94.62 698 ILE A C 1
ATOM 5509 O O . ILE A 1 698 ? -9.014 -3.874 20.183 1.00 94.62 698 ILE A O 1
ATOM 5513 N N . THR A 1 699 ? -8.149 -2.208 21.371 1.00 94.94 699 THR A N 1
ATOM 5514 C CA . THR A 1 699 ? -7.988 -3.048 22.559 1.00 94.94 699 THR A CA 1
ATOM 5515 C C . THR A 1 699 ? -9.334 -3.416 23.181 1.00 94.94 699 THR A C 1
ATOM 5517 O O . THR A 1 699 ? -9.555 -4.577 23.503 1.00 94.94 699 THR A O 1
ATOM 5520 N N . CYS A 1 700 ? -10.264 -2.466 23.311 1.00 95.00 700 CYS A N 1
ATOM 5521 C CA . CYS A 1 700 ? -11.532 -2.682 24.015 1.00 95.00 700 CYS A CA 1
ATOM 5522 C C . CYS A 1 700 ? -12.710 -3.101 23.113 1.00 95.00 700 CYS A C 1
ATOM 5524 O O . CYS A 1 700 ? -13.837 -3.236 23.599 1.00 95.00 700 CYS A O 1
ATOM 5526 N N . HIS A 1 701 ? -12.469 -3.321 21.814 1.00 95.06 701 HIS A N 1
ATOM 5527 C CA . HIS A 1 701 ? -13.502 -3.511 20.787 1.00 95.06 701 HIS A CA 1
ATOM 5528 C C . HIS A 1 701 ? -14.596 -4.520 21.176 1.00 95.06 701 HIS A C 1
ATOM 5530 O O . HIS A 1 701 ? -15.783 -4.217 21.056 1.00 95.06 701 HIS A O 1
ATOM 5536 N N . ALA A 1 702 ? -14.216 -5.705 21.666 1.00 95.69 702 ALA A N 1
ATOM 5537 C CA . ALA A 1 702 ? -15.169 -6.770 21.971 1.00 95.69 702 ALA A CA 1
ATOM 5538 C C . ALA A 1 702 ? -16.000 -6.469 23.223 1.00 95.69 702 ALA A C 1
ATOM 5540 O O . ALA A 1 702 ? -17.192 -6.774 23.248 1.00 95.69 702 ALA A O 1
ATOM 5541 N N . GLY A 1 703 ? -15.396 -5.830 24.230 1.00 95.69 703 GLY A N 1
ATOM 5542 C CA . GLY A 1 703 ? -16.111 -5.377 25.421 1.00 95.69 703 GLY A CA 1
ATOM 5543 C C . GLY A 1 703 ? -17.172 -4.336 25.072 1.00 95.69 703 GLY A C 1
ATOM 5544 O O . GLY A 1 703 ? -18.323 -4.467 25.484 1.00 95.69 703 GLY A O 1
ATOM 5545 N N . VAL A 1 704 ? -16.814 -3.350 24.240 1.00 96.12 704 VAL A N 1
ATOM 5546 C CA . VAL A 1 704 ? -17.751 -2.315 23.774 1.00 96.12 704 VAL A CA 1
ATOM 5547 C C . VAL A 1 704 ? -18.883 -2.932 22.950 1.00 96.12 704 VAL A C 1
ATOM 5549 O O . VAL A 1 704 ? -20.051 -2.626 23.187 1.00 96.12 704 VAL A O 1
ATOM 5552 N N . ALA A 1 705 ? -18.551 -3.827 22.013 1.00 95.44 705 ALA A N 1
ATOM 5553 C CA . ALA A 1 705 ? -19.528 -4.501 21.161 1.00 95.44 705 ALA A CA 1
ATOM 5554 C C . ALA A 1 705 ? -20.514 -5.365 21.964 1.00 95.44 705 ALA A C 1
ATOM 5556 O O . ALA A 1 705 ? -21.714 -5.351 21.688 1.00 95.44 705 ALA A O 1
ATOM 5557 N N . LEU A 1 706 ? -20.033 -6.091 22.977 1.00 95.69 706 LEU A N 1
ATOM 5558 C CA . LEU A 1 706 ? -20.892 -6.898 23.839 1.00 95.69 706 LEU A CA 1
ATOM 5559 C C . LEU A 1 706 ? -21.817 -6.016 24.686 1.00 95.69 706 LEU A C 1
ATOM 5561 O O . LEU A 1 706 ? -23.016 -6.276 24.749 1.00 95.69 706 LEU A O 1
ATOM 5565 N N . ALA A 1 707 ? -21.280 -4.943 25.269 1.00 95.81 707 ALA A N 1
ATOM 5566 C CA . ALA A 1 707 ? -22.041 -4.045 26.131 1.00 95.81 707 ALA A CA 1
ATOM 5567 C C . ALA A 1 707 ? -23.171 -3.331 25.373 1.00 95.81 707 ALA A C 1
ATOM 5569 O O . ALA A 1 707 ? -24.314 -3.288 25.835 1.00 95.81 707 ALA A O 1
ATOM 5570 N N . ILE A 1 708 ? -22.888 -2.826 24.165 1.00 95.56 708 ILE A N 1
ATOM 5571 C CA . ILE A 1 708 ? -23.923 -2.200 23.334 1.00 95.56 708 ILE A CA 1
ATOM 5572 C C . ILE A 1 708 ? -24.951 -3.225 22.836 1.00 95.56 708 ILE A C 1
ATOM 5574 O O . ILE A 1 708 ? -26.139 -2.911 22.769 1.00 95.56 708 ILE A O 1
ATOM 5578 N N . ALA A 1 709 ? -24.535 -4.461 22.540 1.00 93.44 709 ALA A N 1
ATOM 5579 C CA . ALA A 1 709 ? -25.451 -5.521 22.130 1.00 93.44 709 ALA A CA 1
ATOM 5580 C C . ALA A 1 709 ? -26.422 -5.910 23.255 1.00 93.44 709 ALA A C 1
ATOM 5582 O O . ALA A 1 709 ? -27.623 -6.013 23.003 1.00 93.44 709 ALA A O 1
ATOM 5583 N N . GLU A 1 710 ? -25.945 -6.078 24.495 1.00 94.62 710 GLU A N 1
ATOM 5584 C CA . GLU A 1 710 ? -26.827 -6.326 25.643 1.00 94.62 710 GLU A CA 1
ATOM 5585 C C . GLU A 1 710 ? -27.802 -5.169 25.854 1.00 94.62 710 GLU A C 1
ATOM 5587 O O . GLU A 1 710 ? -29.004 -5.397 25.991 1.00 94.62 710 GLU A O 1
ATOM 5592 N N . LEU A 1 711 ? -27.314 -3.929 25.782 1.00 93.44 711 LEU A N 1
ATOM 5593 C CA . LEU A 1 711 ? -28.148 -2.748 25.962 1.00 93.44 711 LEU A CA 1
ATOM 5594 C C . LEU A 1 711 ? -29.271 -2.653 24.915 1.00 93.44 711 LEU A C 1
ATOM 5596 O O . LEU A 1 711 ? -30.416 -2.363 25.266 1.00 93.44 711 LEU A O 1
ATOM 5600 N N . VAL A 1 712 ? -28.970 -2.930 23.642 1.00 91.81 712 VAL A N 1
ATOM 5601 C CA . VAL A 1 712 ? -29.959 -2.921 22.549 1.00 91.81 712 VAL A CA 1
ATOM 5602 C C . VAL A 1 712 ? -30.960 -4.072 22.682 1.00 91.81 712 VAL A C 1
ATOM 5604 O O . VAL A 1 712 ? -32.153 -3.873 22.455 1.00 91.81 712 VAL A O 1
ATOM 5607 N N . LEU A 1 713 ? -30.499 -5.273 23.043 1.00 90.62 713 LEU A N 1
ATOM 5608 C CA . LEU A 1 713 ? -31.337 -6.478 23.064 1.00 90.62 713 LEU A CA 1
ATOM 5609 C C . LEU A 1 713 ? -32.145 -6.645 24.356 1.00 90.62 713 LEU A C 1
ATOM 5611 O O . LEU A 1 713 ? -33.220 -7.240 24.326 1.00 90.62 713 LEU A O 1
ATOM 5615 N N . ARG A 1 714 ? -31.625 -6.164 25.489 1.00 91.38 714 ARG A N 1
ATOM 5616 C CA . ARG A 1 714 ? -32.167 -6.427 26.834 1.00 91.38 714 ARG A CA 1
ATOM 5617 C C . ARG A 1 714 ? -32.574 -5.162 27.591 1.00 91.38 714 ARG A C 1
ATOM 5619 O O . ARG A 1 714 ? -33.200 -5.273 28.639 1.00 91.38 714 ARG A O 1
ATOM 5626 N N . GLY A 1 715 ? -32.231 -3.972 27.092 1.00 87.12 715 GLY A N 1
ATOM 5627 C CA . GLY A 1 715 ? -32.526 -2.695 27.755 1.00 87.12 715 GLY A CA 1
ATOM 5628 C C . GLY A 1 715 ? -31.584 -2.338 28.912 1.00 87.12 715 GLY A C 1
ATOM 5629 O O . GLY A 1 715 ? -31.761 -1.296 29.534 1.00 87.12 715 GLY A O 1
ATOM 5630 N N . GLY A 1 716 ? -30.573 -3.168 29.176 1.00 88.00 716 GLY A N 1
ATOM 5631 C CA . GLY A 1 716 ? -29.514 -2.962 30.162 1.00 88.00 716 GLY A CA 1
ATOM 5632 C C . GLY A 1 716 ? -28.337 -3.890 29.861 1.00 88.00 716 GLY A C 1
ATOM 5633 O O . GLY A 1 716 ? -28.475 -4.815 29.062 1.00 88.00 716 GLY A O 1
ATOM 5634 N N . SER A 1 717 ? -27.185 -3.644 30.481 1.00 88.62 717 SER A N 1
ATOM 5635 C CA . SER A 1 717 ? -25.968 -4.430 30.258 1.00 88.62 717 SER A CA 1
ATOM 5636 C C . SER A 1 717 ? -25.293 -4.718 31.593 1.00 88.62 717 SER A C 1
ATOM 5638 O O . SER A 1 717 ? -24.943 -3.791 32.321 1.00 88.62 717 SER A O 1
ATOM 5640 N N . GLN A 1 718 ? -25.110 -6.002 31.888 1.00 86.69 718 GLN A N 1
ATOM 5641 C CA . GLN A 1 718 ? -24.352 -6.496 33.036 1.00 86.69 718 GLN A CA 1
ATOM 5642 C C . GLN A 1 718 ? -23.593 -7.734 32.583 1.00 86.69 718 GLN A C 1
ATOM 5644 O O . GLN A 1 718 ? -24.143 -8.835 32.549 1.00 86.69 718 GLN A O 1
ATOM 5649 N N . ILE A 1 719 ? -22.329 -7.536 32.221 1.00 93.19 719 ILE A N 1
ATOM 5650 C CA . ILE A 1 719 ? -21.514 -8.602 31.644 1.00 93.19 719 ILE A CA 1
ATOM 5651 C C . ILE A 1 719 ? -20.751 -9.298 32.768 1.00 93.19 719 ILE A C 1
ATOM 5653 O O . ILE A 1 719 ? -20.011 -8.651 33.509 1.00 93.19 719 ILE A O 1
ATOM 5657 N N . ASP A 1 720 ? -20.933 -10.612 32.872 1.00 93.62 720 ASP A N 1
ATOM 5658 C CA . ASP A 1 720 ? -20.189 -11.474 33.790 1.00 93.62 720 ASP A CA 1
ATOM 5659 C C . ASP A 1 720 ? -18.742 -11.659 33.309 1.00 93.62 720 ASP A C 1
ATOM 5661 O O . ASP A 1 720 ? -18.495 -12.089 32.179 1.00 93.62 720 ASP A O 1
ATOM 5665 N N . LEU A 1 721 ? -17.790 -11.315 34.174 1.00 94.75 721 LEU A N 1
ATOM 5666 C CA . LEU A 1 721 ? -16.354 -11.428 33.935 1.00 94.75 721 LEU A CA 1
ATOM 5667 C C . LEU A 1 721 ? -15.714 -12.571 34.724 1.00 94.75 721 LEU A C 1
ATOM 5669 O O . LEU A 1 721 ? -14.531 -12.838 34.506 1.00 94.75 721 LEU A O 1
ATOM 5673 N N . ALA A 1 722 ? -16.467 -13.281 35.569 1.00 94.12 722 ALA A N 1
ATOM 5674 C CA . ALA A 1 722 ? -15.949 -14.395 36.357 1.00 94.12 722 ALA A CA 1
ATOM 5675 C C . ALA A 1 722 ? -15.227 -15.474 35.527 1.00 94.12 722 ALA A C 1
ATOM 5677 O O . ALA A 1 722 ? -14.201 -15.973 35.993 1.00 94.12 722 ALA A O 1
ATOM 5678 N N . PRO A 1 723 ? -15.649 -15.804 34.284 1.00 92.56 723 PRO A N 1
ATOM 5679 C CA . PRO A 1 723 ? -14.901 -16.734 33.437 1.00 92.56 723 PRO A CA 1
ATOM 5680 C C . PRO A 1 723 ? -13.486 -16.264 33.064 1.00 92.56 723 PRO A C 1
ATOM 5682 O O . PRO A 1 723 ? -12.653 -17.092 32.710 1.00 92.56 723 PRO A O 1
ATOM 5685 N N . ILE A 1 724 ? -13.217 -14.955 33.117 1.00 92.06 724 ILE A N 1
ATOM 5686 C CA . ILE A 1 724 ? -11.913 -14.360 32.800 1.00 92.06 724 ILE A CA 1
ATOM 5687 C C . ILE A 1 724 ? -11.118 -14.114 34.086 1.00 92.06 724 ILE A C 1
ATOM 5689 O O . ILE A 1 724 ? -9.937 -14.441 34.159 1.00 92.06 724 ILE A O 1
ATOM 5693 N N . THR A 1 725 ? -11.751 -13.548 35.113 1.00 92.25 725 THR A N 1
ATOM 5694 C CA . THR A 1 725 ? -11.076 -13.116 36.347 1.00 92.25 725 THR A CA 1
ATOM 5695 C C . THR A 1 725 ? -10.951 -14.221 37.399 1.00 92.25 725 THR A C 1
ATOM 5697 O O . THR A 1 725 ? -10.160 -14.095 38.333 1.00 92.25 725 THR A O 1
ATOM 5700 N N . GLY A 1 726 ? -11.722 -15.305 37.279 1.00 90.62 726 GLY A N 1
ATOM 5701 C CA . GLY A 1 726 ? -11.740 -16.418 38.232 1.00 90.62 726 GLY A CA 1
ATOM 5702 C C . GLY A 1 726 ? -12.484 -16.134 39.546 1.00 90.62 726 GLY A C 1
ATOM 5703 O O . GLY A 1 726 ? -12.433 -16.957 40.458 1.00 90.62 726 GLY A O 1
ATOM 5704 N N . HIS A 1 727 ? -13.168 -14.994 39.666 1.00 91.69 727 HIS A N 1
ATOM 5705 C CA . HIS A 1 727 ? -13.971 -14.603 40.832 1.00 91.69 727 HIS A CA 1
ATOM 5706 C C . HIS A 1 727 ? -15.162 -13.735 40.402 1.00 91.69 727 HIS A C 1
ATOM 5708 O O . HIS A 1 727 ? -15.182 -13.244 39.278 1.00 91.69 727 HIS A O 1
ATOM 5714 N N . ASP A 1 728 ? -16.154 -13.546 41.279 1.00 93.19 728 ASP A N 1
ATOM 5715 C CA . ASP A 1 728 ? -17.352 -12.752 40.962 1.00 93.19 728 ASP A CA 1
ATOM 5716 C C . ASP A 1 728 ? -16.975 -11.303 40.623 1.00 93.19 728 ASP A C 1
ATOM 5718 O O . ASP A 1 728 ? -16.520 -10.539 41.476 1.00 93.19 728 ASP A O 1
ATOM 5722 N N . GLU A 1 729 ? -17.126 -10.950 39.350 1.00 94.38 729 GLU A N 1
ATOM 5723 C CA . GLU A 1 729 ? -16.776 -9.653 38.793 1.00 94.38 729 GLU A CA 1
ATOM 5724 C C . GLU A 1 729 ? -17.741 -9.337 37.653 1.00 94.38 729 GLU A C 1
ATOM 5726 O O . GLU A 1 729 ? -18.047 -10.195 36.821 1.00 94.38 729 GLU A O 1
ATOM 5731 N N . ARG A 1 730 ? -18.234 -8.098 37.605 1.00 93.81 730 ARG A N 1
ATOM 5732 C CA . ARG A 1 730 ? -19.241 -7.689 36.622 1.00 93.81 730 ARG A CA 1
ATOM 5733 C C . ARG A 1 730 ? -18.946 -6.310 36.070 1.00 93.81 730 ARG A C 1
ATOM 5735 O O . ARG A 1 730 ? -18.645 -5.376 36.812 1.00 93.81 730 ARG A O 1
ATOM 5742 N N . LEU A 1 731 ? -19.101 -6.175 34.760 1.00 94.25 731 LEU A N 1
ATOM 5743 C CA . LEU A 1 731 ? -19.056 -4.886 34.085 1.00 94.25 731 LEU A CA 1
ATOM 5744 C C . LEU A 1 731 ? -20.451 -4.251 34.078 1.00 94.25 731 LEU A C 1
ATOM 5746 O O . LEU A 1 731 ? -21.368 -4.759 33.429 1.00 94.25 731 LEU A O 1
ATOM 5750 N N . ASP A 1 732 ? -20.571 -3.114 34.764 1.00 92.31 732 ASP A N 1
ATOM 5751 C CA . ASP A 1 732 ? -21.724 -2.212 34.711 1.00 92.31 732 ASP A CA 1
ATOM 5752 C C . ASP A 1 732 ? -21.364 -0.952 33.912 1.00 92.31 732 ASP A C 1
ATOM 5754 O O . ASP A 1 732 ? -20.499 -0.167 34.306 1.00 92.31 732 ASP A O 1
ATOM 5758 N N . ILE A 1 733 ? -22.037 -0.758 32.776 1.00 92.44 733 ILE A N 1
ATOM 5759 C CA . ILE A 1 733 ? -21.827 0.397 31.892 1.00 92.44 733 ILE A CA 1
ATOM 5760 C C . ILE A 1 733 ? -22.753 1.578 32.195 1.00 92.44 733 ILE A C 1
ATOM 5762 O O . ILE A 1 733 ? -22.671 2.589 31.504 1.00 92.44 733 ILE A O 1
ATOM 5766 N N . THR A 1 734 ? -23.617 1.500 33.211 1.00 91.06 734 THR A N 1
ATOM 5767 C CA . THR A 1 734 ? -24.526 2.599 33.588 1.00 91.06 734 THR A CA 1
ATOM 5768 C C . THR A 1 734 ? -23.807 3.949 33.764 1.00 91.06 734 THR A C 1
ATOM 5770 O O . THR A 1 734 ? -24.336 4.959 33.293 1.00 91.06 734 THR A O 1
ATOM 5773 N N . PRO A 1 735 ? -22.585 4.014 34.342 1.00 92.12 735 PRO A N 1
ATOM 5774 C CA . PRO A 1 735 ? -21.833 5.267 34.440 1.00 92.12 735 PRO A CA 1
ATOM 5775 C C . PRO A 1 735 ? -21.406 5.880 33.096 1.00 92.12 735 PRO A C 1
ATOM 5777 O O . PRO A 1 735 ? -21.032 7.049 33.062 1.00 92.12 735 PRO A O 1
ATOM 5780 N N . LEU A 1 736 ? -21.462 5.128 31.989 1.00 92.44 736 LEU A N 1
ATOM 5781 C CA . LEU A 1 736 ? -21.074 5.577 30.647 1.00 92.44 736 LEU A CA 1
ATOM 5782 C C . LEU A 1 736 ? -22.205 6.295 29.887 1.00 92.44 736 LEU A C 1
ATOM 5784 O O . LEU A 1 736 ? -22.086 6.523 28.675 1.00 92.44 736 LEU A O 1
ATOM 5788 N N . ASP A 1 737 ? -23.282 6.703 30.570 1.00 91.25 737 ASP A N 1
ATOM 5789 C CA . ASP A 1 737 ? -24.341 7.515 29.967 1.00 91.25 737 ASP A CA 1
ATOM 5790 C C . ASP A 1 737 ? -23.840 8.897 29.535 1.00 91.25 737 ASP A C 1
ATOM 5792 O O . ASP A 1 737 ? -23.037 9.534 30.219 1.00 91.25 737 ASP A O 1
ATOM 5796 N N . ALA A 1 738 ? -24.340 9.391 28.400 1.00 86.56 738 ALA A N 1
ATOM 5797 C CA . ALA A 1 738 ? -23.957 10.700 27.867 1.00 86.56 738 ALA A CA 1
ATOM 5798 C C . ALA A 1 738 ? -24.332 11.864 28.801 1.00 86.56 738 ALA A C 1
ATOM 5800 O O . ALA A 1 738 ? -23.718 12.924 28.758 1.00 86.56 738 ALA A O 1
ATOM 5801 N N . GLY A 1 739 ? -25.320 11.689 29.683 1.00 82.19 739 GLY A N 1
ATOM 5802 C CA . GLY A 1 739 ? -25.716 12.747 30.604 1.00 82.19 739 GLY A CA 1
ATOM 5803 C C . GLY A 1 739 ? -24.762 12.954 31.772 1.00 82.19 739 GLY A C 1
ATOM 5804 O O . GLY A 1 739 ? -25.019 13.857 32.562 1.00 82.19 739 GLY A O 1
ATOM 5805 N N . ARG A 1 740 ? -23.690 12.162 31.904 1.00 91.56 740 ARG A N 1
ATOM 5806 C CA . ARG A 1 740 ? -22.651 12.419 32.910 1.00 91.56 740 ARG A CA 1
ATOM 5807 C C . ARG A 1 740 ? -21.974 13.771 32.714 1.00 91.56 740 ARG A C 1
ATOM 5809 O O . ARG A 1 740 ? -21.762 14.464 33.692 1.00 91.56 740 ARG A O 1
ATOM 5816 N N . PHE A 1 741 ? -21.801 14.216 31.470 1.00 88.00 741 PHE A N 1
ATOM 5817 C CA . PHE A 1 741 ? -21.197 15.517 31.162 1.00 88.00 741 PHE A CA 1
ATOM 5818 C C . PHE A 1 741 ? -22.062 16.718 31.577 1.00 88.00 741 PHE A C 1
ATOM 5820 O O . PHE A 1 741 ? -21.557 17.829 31.680 1.00 88.00 741 PHE A O 1
ATOM 5827 N N . ALA A 1 742 ? -23.358 16.510 31.836 1.00 78.94 742 ALA A N 1
ATOM 5828 C CA . ALA A 1 742 ? -24.252 17.548 32.349 1.00 78.94 742 ALA A CA 1
ATOM 5829 C C . ALA A 1 742 ? -24.275 17.621 33.888 1.00 78.94 742 ALA A C 1
ATOM 5831 O O . ALA A 1 742 ? -24.880 18.538 34.439 1.00 78.94 742 ALA A O 1
ATOM 5832 N N . ARG A 1 743 ? -23.674 16.648 34.591 1.00 69.56 743 ARG A N 1
ATOM 5833 C CA . ARG A 1 743 ? -23.735 16.536 36.059 1.00 69.56 743 ARG A CA 1
ATOM 5834 C C . ARG A 1 743 ? -22.561 17.215 36.781 1.00 69.56 743 ARG A C 1
ATOM 5836 O O . ARG A 1 743 ? -22.554 17.199 38.010 1.00 69.56 743 ARG A O 1
ATOM 5843 N N . GLY A 1 744 ? -21.659 17.864 36.036 1.00 46.31 744 GLY A N 1
ATOM 5844 C CA . GLY A 1 744 ? -20.341 18.270 36.542 1.00 46.31 744 GLY A CA 1
ATOM 5845 C C . GLY A 1 744 ? -19.481 17.049 36.822 1.00 46.31 744 GLY A C 1
ATOM 5846 O O . GLY A 1 744 ? -18.580 17.187 37.674 1.00 46.31 744 GLY A O 1
#

Foldseek 3Di:
DAQAPLQPCLVVLVVLVVVQVVCCVPPLPDEAEAADPPLFLNQLLCCVVPVSHHYWYDYCQQVLVVVLCVVLVADPVQKDFWWKAFVLATWTQFIDGNRHTCLVSLVCCLVPVQVVQQVPDAAQDSSFPQQSVVCVVFVIGTTGNCCGLEHNNDDCVCVPDPVSCVVRSHDHPVVVVCVVVVVVVVVVVVVVVVPPLPAFVCVVVPPDDPPDCVVVLCCQQPQFQKDWDWIWHALCVVLAPPDDNSGTMTATWIGHVVGTHGHRDPHGRPVSSVCSCLPPVVSSVLSSVCSVQLALVSSLVSVVSDPPPPDSVVSVVVSCVVCPDPVNVVNCCSNPPDDDDDDDDDDDDDDDDDDDDDDAAAEDEAAFFAEPPTRGFFDVCSAQLQVFQQWQAADVVDPQRNLLLLLLLVVVVVCVVPFPQADDLLWAKEWDFDDPPDPDAPPDDDDPSCVQFVQVDCLAQSNKDWFALVRCCVVAVQFDSHRTGTIITRRNTAGTNSVRVRVVVVCVQVVVVRYDYHTHWRQPAFDDDFQATQWTQTPVGIGGDDFAEQPNWQCSQVVCVSVPDGFQWFKFKKFKWKKQQVSVVAAWFGWYWDPDDDPPFTKIKTADHPRMMMIITADLADDPVGTDDSSYDFFKDDPCSQVSVVVRVVVGTVRPRMDIGIDTMHIGTAGHSSDFQFAADPRHPRYTYQYHNRSCCSSSVSSSVQQNVCCNPPVAGWDFCCVNRVDTDINGCVCNHRCVVVVD

Sequence (744 aa):
MHDEAFWINFYQLRLFESVIEDMLAICPQAWYIQIANPVKAGITHLARRYPEAKIVGLCHGFGGVYYLADKLGLEREQITYEVPGVNHFIWLTKLFYKGEDAMPLLARWVAEQGPTYWQHCGYGDEMGPKKSDLFRRYGAWPIGDTAGDGGGSWG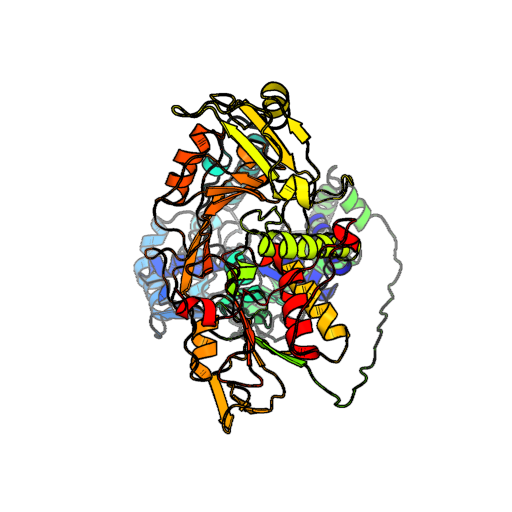WEYHCDDDIEARWRERPGDFWQRFFQGGEHEVAEIQRISHDSSARVSERFPPVLSGETIIPVVEALLVDVPRVVLCNIPNTGSYVPGVPQDFQVEVPALVSRRGIQGIQTDGLPAAVQSALLRDCVAPTNLELAAYGAGSRALLFELLMLDPWTRSAEQAHAMCDEILALDCHAEMRAHYCGQRSHHAAHSGHRRHRRRNYRDELCLRTCTPEWRIGGALRQNLMAGATSGGSAGVICLHDMGTIYAQLTLLGFERVRQFAQKHAIGFQPWGTLDLHYERADTTNSFPPAPSAYIRRFDNGQPESIYAREYLDRAALVERFPWIRPERLLGGVLYPNQGYLDPYKLIETYEQLAVDTGRVDVQHATPVLQMRKTGTRIDSLVTRRGEWRVGQVVNAGGPWGAKIAALAGVDMALTPNRIQVCVATAFDDGITAAPLTGVPEAVDGEGVWCRGELGGTMLFGQHHNTTQTNSIVDPDYVNRVNDDGYPAAVERVYTRYWNLPKSVYLNGWCCVYGTTTDGFPIIARDKQLDNFYHAVGMNGHGITCHAGVALAIAELVLRGGSQIDLAPITGHDERLDITPLDAGRFARG

Radius of gyration: 32.21 Å; chains: 1; bounding box: 72×61×89 Å